Protein AF-0000000084557478 (afdb_homodimer)

Solvent-accessible surface area (backbone atoms only — not comparable to full-atom values): 24947 Å² total; per-residue (Å²): 110,72,64,58,54,50,44,56,52,25,40,67,32,61,51,19,36,54,46,51,52,44,43,50,49,15,51,52,30,40,75,70,66,39,51,68,63,15,50,49,43,37,51,53,39,49,51,52,47,47,39,12,7,41,52,52,12,37,57,51,33,37,63,42,34,68,72,58,57,49,61,94,67,84,86,47,60,28,35,36,37,52,58,52,46,32,28,20,55,28,64,34,98,70,73,65,23,41,52,21,30,53,23,27,20,31,47,47,52,49,51,28,48,30,70,74,65,66,46,39,34,38,31,29,21,20,55,79,47,90,74,34,25,48,28,17,61,45,49,50,54,54,40,40,52,56,67,46,55,71,93,39,53,41,79,40,57,76,26,76,49,70,53,42,36,33,54,57,50,48,52,54,34,54,74,71,72,45,71,35,36,28,37,30,29,40,19,63,52,39,63,52,48,52,50,41,27,43,76,72,73,39,61,65,43,60,36,51,24,43,56,87,52,43,38,73,82,75,91,54,76,75,29,65,34,41,28,27,60,22,29,26,39,33,39,51,38,54,49,46,53,55,50,38,50,39,52,71,72,64,63,106,108,73,64,60,55,49,43,56,51,25,40,68,33,63,50,20,36,54,44,51,52,44,45,50,48,16,51,53,31,41,76,70,67,38,50,68,63,14,49,49,45,37,51,54,40,49,52,52,48,47,40,12,8,41,52,51,12,37,56,52,33,37,62,43,35,67,73,59,57,50,60,94,66,84,88,45,60,30,36,36,36,52,59,52,48,33,28,20,56,28,64,33,98,68,73,64,22,40,51,21,29,53,23,29,20,28,47,47,52,50,50,28,49,30,70,74,64,68,47,38,33,38,31,29,20,20,55,79,46,86,72,36,26,49,27,19,61,45,50,51,54,53,39,41,53,56,67,46,55,71,93,39,54,42,78,40,57,78,25,76,46,69,57,43,36,32,54,58,48,47,51,54,35,54,74,69,70,46,72,34,37,29,37,30,29,38,18,64,50,40,64,52,50,53,50,41,28,44,75,72,73,39,61,66,44,58,36,50,24,41,56,88,53,42,40,71,82,74,91,53,78,74,30,64,34,39,28,27,60,19,30,28,40,33,40,53,38,53,51,47,53,54,51,37,51,41,56,72,71,63,62,116

Secondary structure (DSSP, 8-state):
-HHHHHHHHHHHSTTHHHHHHHHHHHHHHHHTT-HHHHHHHHHHHHHHHHHTBHHHHHHHHHHHHTS----S----SEEEEE---EEEEEE-SSSEEEE-HHHHHHHHHHHHHHHHH---EEEE----STTS--HHHHHHHHHHHTT--GGGEEEE---SSHHHHHHHHHHHHHHTT---EEEEEEGGGHHHHHHHHHHTT---EEEEE---S-SS----GGGGSB-HHHHHHHHHHHHHHHHHHHHHHT--/-HHHHHHHHHHHSTTHHHHHHHHHHHHHHHHTT-HHHHHHHHHHHHHHHHHTBHHHHHHHHHHHHTS----S----SEEEEE---EEEEEE-SSSEEEE-HHHHHHHHHHHHHHHHH---EEEE----STTS--HHHHHHHHHHHTT--GGGEEEE---SSHHHHHHHHHHHHHHTT---EEEEEEGGGHHHHHHHHHHTT---EEEEE---S-SS----GGGGSB-HHHHHHHHHHHHHHHHHHHHHHT--

Nearest PDB structures (foldseek):
  8jd1-assembly1_3  TM=4.653E-01  e=2.634E-01  Homo sapiens
  7epb-assembly1_B  TM=5.193E-01  e=2.500E+00  Homo sapiens
  8jcx-assembly1_2  TM=4.652E-01  e=2.500E+00  Homo sapiens
  7mtr-assembly1_B  TM=2.591E-01  e=9.136E-01  Homo sapiens
  8jd0-assembly1_2  TM=2.654E-01  e=2.986E+00  Homo sapiens

Radius of gyration: 22.99 Å; Cα contacts (8 Å, |Δi|>4): 1022; chains: 2; bounding box: 60×68×47 Å

Structure (mmCIF, N/CA/C/O backbone):
data_AF-0000000084557478-model_v1
#
loop_
_entity.id
_entity.type
_entity.pdbx_description
1 polymer 'Membrane protein'
#
loop_
_atom_site.group_PDB
_atom_site.id
_atom_site.type_symbol
_atom_site.label_atom_id
_atom_site.label_alt_id
_atom_site.label_comp_id
_atom_site.label_asym_id
_atom_site.label_entity_id
_atom_site.label_seq_id
_atom_site.pdbx_PDB_ins_code
_atom_site.Cartn_x
_atom_site.Cartn_y
_atom_site.Cartn_z
_atom_site.occupancy
_atom_site.B_iso_or_equiv
_atom_site.auth_seq_id
_atom_site.auth_comp_id
_atom_site.auth_asym_id
_atom_site.auth_atom_id
_atom_site.pdbx_PDB_model_num
ATOM 1 N N . MET A 1 1 ? -18.047 16.094 -13.734 1 64 1 MET A N 1
ATOM 2 C CA . MET A 1 1 ? -18.906 16.109 -12.547 1 64 1 MET A CA 1
ATOM 3 C C . MET A 1 1 ? -18.312 15.242 -11.445 1 64 1 MET A C 1
ATOM 5 O O . MET A 1 1 ? -18.125 15.695 -10.32 1 64 1 MET A O 1
ATOM 9 N N . ILE A 1 2 ? -17.828 14.102 -11.828 1 66.81 2 ILE A N 1
ATOM 10 C CA . ILE A 1 2 ? -17.312 13.18 -10.812 1 66.81 2 ILE A CA 1
ATOM 11 C C . ILE A 1 2 ? -16.031 13.75 -10.211 1 66.81 2 ILE A C 1
ATOM 13 O O . ILE A 1 2 ? -15.812 13.648 -9 1 66.81 2 ILE A O 1
ATOM 17 N N . TYR A 1 3 ? -15.297 14.602 -10.906 1 70.19 3 TYR A N 1
ATOM 18 C CA . TYR A 1 3 ? -14.023 15.141 -10.453 1 70.19 3 TYR A CA 1
ATOM 19 C C . TYR A 1 3 ? -14.234 16.266 -9.438 1 70.19 3 TYR A C 1
ATOM 21 O O . TYR A 1 3 ? -13.5 16.359 -8.453 1 70.19 3 TYR A O 1
ATOM 29 N N . ILE A 1 4 ? -15.18 17.047 -9.664 1 72.94 4 ILE A N 1
ATOM 30 C CA . ILE A 1 4 ? -15.469 18.172 -8.773 1 72.94 4 ILE A CA 1
ATOM 31 C C . ILE A 1 4 ? -15.984 17.641 -7.438 1 72.94 4 ILE A C 1
ATOM 33 O O . ILE A 1 4 ? -15.609 18.141 -6.375 1 72.94 4 ILE A O 1
ATOM 37 N N . LEU A 1 5 ? -16.797 16.609 -7.543 1 75.56 5 LEU A N 1
ATOM 38 C CA . LEU A 1 5 ? -17.344 16.016 -6.328 1 75.56 5 LEU A CA 1
ATOM 39 C C . LEU A 1 5 ? -16.25 15.383 -5.488 1 75.56 5 LEU A C 1
ATOM 41 O O . LEU A 1 5 ? -16.219 15.531 -4.266 1 75.56 5 LEU A O 1
ATOM 45 N N . LYS A 1 6 ? -15.367 14.867 -6.16 1 78.94 6 LYS A N 1
ATOM 46 C CA . LYS A 1 6 ? -14.266 14.227 -5.453 1 78.94 6 LYS A CA 1
ATOM 47 C C . LYS A 1 6 ? -13.344 15.266 -4.816 1 78.94 6 LYS A C 1
ATOM 49 O O . LYS A 1 6 ? -12.828 15.055 -3.717 1 78.94 6 LYS A O 1
ATOM 54 N N . PHE A 1 7 ? -13.164 16.281 -5.492 1 83.44 7 PHE A N 1
ATOM 55 C CA . PHE A 1 7 ? -12.344 17.359 -4.941 1 83.44 7 PHE A CA 1
ATOM 56 C C . PHE A 1 7 ? -12.992 17.953 -3.693 1 83.44 7 PHE A C 1
ATOM 58 O O . PHE A 1 7 ? -12.32 18.141 -2.672 1 83.44 7 PHE A O 1
ATOM 65 N N . GLY A 1 8 ? -14.25 18.203 -3.77 1 85.88 8 GLY A N 1
ATOM 66 C CA . GLY A 1 8 ? -14.977 18.703 -2.617 1 85.88 8 GLY A CA 1
ATOM 67 C C . GLY A 1 8 ? -14.945 17.766 -1.426 1 85.88 8 GLY A C 1
ATOM 68 O O . GLY A 1 8 ? -14.727 18.203 -0.292 1 85.88 8 GLY A O 1
ATOM 69 N N . ALA A 1 9 ? -15.086 16.547 -1.685 1 86.75 9 ALA A N 1
ATOM 70 C CA . ALA A 1 9 ? -15.055 15.555 -0.622 1 86.75 9 ALA A CA 1
ATOM 71 C C . ALA A 1 9 ? -13.68 15.5 0.042 1 86.75 9 ALA A C 1
ATOM 73 O O . ALA A 1 9 ? -13.578 15.281 1.252 1 86.75 9 ALA A O 1
ATOM 74 N N . SER A 1 10 ? -12.695 15.734 -0.752 1 88.94 10 SER A N 1
ATOM 75 C CA . SER A 1 10 ? -11.336 15.664 -0.23 1 88.94 10 SER A CA 1
ATOM 76 C C . SER A 1 10 ? -11.062 16.797 0.757 1 88.94 10 SER A C 1
ATOM 78 O O . SER A 1 10 ? -10.219 16.672 1.644 1 88.94 10 SER A O 1
ATOM 80 N N . LEU A 1 11 ? -11.75 17.875 0.618 1 91.25 11 LEU A N 1
ATOM 81 C CA . LEU A 1 11 ? -11.57 19 1.521 1 91.25 11 LEU A CA 1
ATOM 82 C C . LEU A 1 11 ? -12.195 18.719 2.883 1 91.25 11 LEU A C 1
ATOM 84 O O . LEU A 1 11 ? -11.805 19.312 3.889 1 91.25 11 LEU A O 1
ATOM 88 N N . LEU A 1 12 ? -13.102 17.781 2.881 1 91.94 12 LEU A N 1
ATOM 89 C CA . LEU A 1 12 ? -13.805 17.453 4.117 1 91.94 12 LEU A CA 1
ATOM 90 C C . LEU A 1 12 ? -13.086 16.344 4.875 1 91.94 12 LEU A C 1
ATOM 92 O O . LEU A 1 12 ? -13.32 16.141 6.07 1 91.94 12 LEU A O 1
ATOM 96 N N . MET A 1 13 ? -12.273 15.648 4.191 1 94.12 13 MET A N 1
ATOM 97 C CA . MET A 1 13 ? -11.492 14.578 4.805 1 94.12 13 MET A CA 1
ATOM 98 C C . MET A 1 13 ? -10.086 15.062 5.168 1 94.12 13 MET A C 1
ATOM 100 O O . MET A 1 13 ? -9.555 15.969 4.52 1 94.12 13 MET A O 1
ATOM 104 N N . PRO A 1 14 ? -9.516 14.516 6.242 1 94.62 14 PRO A N 1
ATOM 105 C CA . PRO A 1 14 ? -8.102 14.82 6.484 1 94.62 14 PRO A CA 1
ATOM 106 C C . PRO A 1 14 ? -7.207 14.43 5.312 1 94.62 14 PRO A C 1
ATOM 108 O O . PRO A 1 14 ? -7.449 13.414 4.656 1 94.62 14 PRO A O 1
ATOM 111 N N . PRO A 1 15 ? -6.277 15.258 5.055 1 95.56 15 PRO A N 1
ATOM 112 C CA . PRO A 1 15 ? -5.852 16.453 5.777 1 95.56 15 PRO A CA 1
ATOM 113 C C . PRO A 1 15 ? -6.594 17.719 5.32 1 95.56 15 PRO A C 1
ATOM 115 O O . PRO A 1 15 ? -6.355 18.797 5.848 1 95.56 15 PRO A O 1
ATOM 118 N N . GLY A 1 16 ? -7.484 17.531 4.32 1 95.75 16 GLY A N 1
ATOM 119 C CA . GLY A 1 16 ? -8.156 18.688 3.732 1 95.75 16 GLY A CA 1
ATOM 120 C C . GLY A 1 16 ? -8.859 19.562 4.758 1 95.75 16 GLY A C 1
ATOM 121 O O . GLY A 1 16 ? -8.672 20.781 4.773 1 95.75 16 GLY A O 1
ATOM 122 N N . ILE A 1 17 ? -9.609 18.969 5.652 1 95.31 17 ILE A N 1
ATOM 123 C CA . ILE A 1 17 ? -10.391 19.703 6.641 1 95.31 17 ILE A CA 1
ATOM 124 C C . ILE A 1 17 ? -9.453 20.484 7.57 1 95.31 17 ILE A C 1
ATOM 126 O O . ILE A 1 17 ? -9.766 21.594 7.977 1 95.31 17 ILE A O 1
ATOM 130 N N . PHE A 1 18 ? -8.367 19.891 7.887 1 95.25 18 PHE A N 1
ATOM 131 C CA . PHE A 1 18 ? -7.406 20.562 8.75 1 95.25 18 PHE A CA 1
ATOM 132 C C . PHE A 1 18 ? -6.766 21.75 8.023 1 95.25 18 PHE A C 1
ATOM 134 O O . PHE A 1 18 ? -6.562 22.812 8.617 1 95.25 18 PHE A O 1
ATOM 141 N N . ILE A 1 19 ? -6.457 21.547 6.809 1 95.19 19 ILE A N 1
ATOM 142 C CA . ILE A 1 19 ? -5.879 22.609 6 1 95.19 19 ILE A CA 1
ATOM 143 C C . ILE A 1 19 ? -6.844 23.797 5.949 1 95.19 19 ILE A C 1
ATOM 145 O O . ILE A 1 19 ? -6.434 24.938 6.133 1 95.19 19 ILE A O 1
ATOM 149 N N . LEU A 1 20 ? -8.094 23.516 5.75 1 94.75 20 LEU A N 1
ATOM 150 C CA . LEU A 1 20 ? -9.102 24.562 5.699 1 94.75 20 LEU A CA 1
ATOM 151 C C . LEU A 1 20 ? -9.188 25.312 7.031 1 94.75 20 LEU A C 1
ATOM 153 O O . LEU A 1 20 ? -9.25 26.531 7.059 1 94.75 20 LEU A O 1
ATOM 157 N N . ILE A 1 21 ? -9.211 24.578 8.102 1 93.56 21 ILE A N 1
ATOM 158 C CA . ILE A 1 21 ? -9.336 25.156 9.43 1 93.56 21 ILE A CA 1
ATOM 159 C C . ILE A 1 21 ? -8.125 26.047 9.727 1 93.56 21 ILE A C 1
ATOM 161 O O . ILE A 1 21 ? -8.266 27.172 10.203 1 93.56 21 ILE A O 1
ATOM 165 N N . PHE A 1 22 ? -6.977 25.562 9.383 1 93.94 22 PHE A N 1
ATOM 166 C CA . PHE A 1 22 ? -5.766 26.328 9.672 1 93.94 22 PHE A CA 1
ATOM 167 C C . PHE A 1 22 ? -5.652 27.547 8.773 1 93.94 22 PHE A C 1
ATOM 169 O O . PHE A 1 22 ? -5.145 28.594 9.188 1 93.94 22 PHE A O 1
ATOM 176 N N . LEU A 1 23 ? -6.047 27.391 7.543 1 93.62 23 LEU A N 1
ATOM 177 C CA . LEU A 1 23 ? -6.09 28.547 6.672 1 93.62 23 LEU A CA 1
ATOM 178 C C . LEU A 1 23 ? -7.055 29.594 7.211 1 93.62 23 LEU A C 1
ATOM 180 O O . LEU A 1 23 ? -6.758 30.797 7.188 1 93.62 23 LEU A O 1
ATOM 184 N N . GLY A 1 24 ? -8.234 29.141 7.613 1 93.12 24 GLY A N 1
ATOM 185 C CA . GLY A 1 24 ? -9.188 30.047 8.242 1 93.12 24 GLY A CA 1
ATOM 186 C C . GLY A 1 24 ? -8.633 30.734 9.469 1 93.12 24 GLY A C 1
ATOM 187 O O . GLY A 1 24 ? -8.891 31.922 9.68 1 93.12 24 GLY A O 1
ATOM 188 N N . MET A 1 25 ? -7.922 30 10.219 1 89.69 25 MET A N 1
ATOM 189 C CA . MET A 1 25 ? -7.281 30.562 11.398 1 89.69 25 MET A CA 1
ATOM 190 C C . MET A 1 25 ? -6.273 31.641 11.008 1 89.69 25 MET A C 1
ATOM 192 O O . MET A 1 25 ? -6.18 32.688 11.656 1 89.69 25 MET A O 1
ATOM 196 N N . GLY A 1 26 ? -5.531 31.359 9.953 1 90.81 26 GLY A N 1
ATOM 197 C CA . GLY A 1 26 ? -4.609 32.375 9.445 1 90.81 26 GLY A CA 1
ATOM 198 C C . GLY A 1 26 ? -5.297 33.656 9.039 1 90.81 26 GLY A C 1
ATOM 199 O O . GLY A 1 26 ? -4.82 34.75 9.367 1 90.81 26 GLY A O 1
ATOM 200 N N . ILE A 1 27 ? -6.344 33.5 8.406 1 93 27 ILE A N 1
ATOM 201 C CA . ILE A 1 27 ? -7.113 34.688 7.969 1 93 27 ILE A CA 1
ATOM 202 C C . ILE A 1 27 ? -7.652 35.438 9.188 1 93 27 ILE A C 1
ATOM 204 O O . ILE A 1 27 ? -7.605 36.656 9.234 1 93 27 ILE A O 1
ATOM 208 N N . TRP A 1 28 ? -8.172 34.625 10.094 1 90.62 28 TRP A N 1
ATOM 209 C CA . TRP A 1 28 ? -8.703 35.219 11.32 1 90.62 28 TRP A CA 1
ATOM 210 C C . TRP A 1 28 ? -7.625 36.031 12.047 1 90.62 28 TRP A C 1
ATOM 212 O O . TRP A 1 28 ? -7.871 37.156 12.5 1 90.62 28 TRP A O 1
ATOM 222 N N . LEU A 1 29 ? -6.469 35.5 12.109 1 89.31 29 LEU A N 1
ATOM 223 C CA . LEU A 1 29 ? -5.355 36.156 12.773 1 89.31 29 LEU A CA 1
ATOM 224 C C . LEU A 1 29 ? -4.934 37.406 12 1 89.31 29 LEU A C 1
ATOM 226 O O . LEU A 1 29 ? -4.555 38.438 12.609 1 89.31 29 LEU A O 1
ATOM 230 N N . TRP A 1 30 ? -4.98 37.281 10.742 1 91.31 30 TRP A N 1
ATOM 231 C CA . TRP A 1 30 ? -4.648 38.438 9.914 1 91.31 30 TRP A CA 1
ATOM 232 C C . TRP A 1 30 ? -5.617 39.562 10.172 1 91.31 30 TRP A C 1
ATOM 234 O O . TRP A 1 30 ? -5.203 40.75 10.25 1 91.31 30 TRP A O 1
ATOM 244 N N . ARG A 1 31 ? -6.816 39.375 10.344 1 92 31 ARG A N 1
ATOM 245 C CA . ARG A 1 31 ? -7.848 40.375 10.594 1 92 31 ARG A CA 1
ATOM 246 C C . ARG A 1 31 ? -7.699 41 11.984 1 92 31 ARG A C 1
ATOM 248 O O . ARG A 1 31 ? -8.094 42.125 12.219 1 92 31 ARG A O 1
ATOM 255 N N . LYS A 1 32 ? -7.129 40.219 12.891 1 88.94 32 LYS A N 1
ATOM 256 C CA . LYS A 1 32 ? -6.891 40.719 14.242 1 88.94 32 LYS A CA 1
ATOM 257 C C . LYS A 1 32 ? -5.578 41.5 14.32 1 88.94 32 LYS A C 1
ATOM 259 O O . LYS A 1 32 ? -5.098 41.812 15.414 1 88.94 32 LYS A O 1
ATOM 264 N N . ASN A 1 33 ? -4.945 41.656 13.234 1 89.25 33 ASN A N 1
ATOM 265 C CA . ASN A 1 33 ? -3.732 42.438 13.07 1 89.25 33 ASN A CA 1
ATOM 266 C C . ASN A 1 33 ? -2.512 41.75 13.648 1 89.25 33 ASN A C 1
ATOM 268 O O . ASN A 1 33 ? -1.544 42.375 14.055 1 89.25 33 ASN A O 1
ATOM 272 N N . GLU A 1 34 ? -2.613 40.469 13.859 1 88.06 34 GLU A N 1
ATOM 273 C CA . GLU A 1 34 ? -1.454 39.656 14.172 1 88.06 34 GLU A CA 1
ATOM 274 C C . GLU A 1 34 ? -0.808 39.094 12.906 1 88.06 34 GLU A C 1
ATOM 276 O O . GLU A 1 34 ? -0.781 37.875 12.688 1 88.06 34 GLU A O 1
ATOM 281 N N . LYS A 1 35 ? -0.2 39.969 12.203 1 91.31 35 LYS A N 1
ATOM 282 C CA . LYS A 1 35 ? 0.225 39.688 10.836 1 91.31 35 LYS A CA 1
ATOM 283 C C . LYS A 1 35 ? 1.359 38.688 10.797 1 91.31 35 LYS A C 1
ATOM 285 O O . LYS A 1 35 ? 1.423 37.844 9.898 1 91.31 35 LYS A O 1
ATOM 290 N N . ARG A 1 36 ? 2.254 38.781 11.734 1 89.62 36 ARG A N 1
ATOM 291 C CA . ARG A 1 36 ? 3.377 37.844 11.766 1 89.62 36 ARG A CA 1
ATOM 292 C C . ARG A 1 36 ? 2.896 36.406 12.016 1 89.62 36 ARG A C 1
ATOM 294 O O . ARG A 1 36 ? 3.279 35.5 11.297 1 89.62 36 ARG A O 1
ATOM 301 N N . ALA A 1 37 ? 2.111 36.219 13.008 1 87.12 37 ALA A N 1
ATOM 302 C CA . ALA A 1 37 ? 1.543 34.938 13.328 1 87.12 37 ALA A CA 1
ATOM 303 C C . ALA A 1 37 ? 0.711 34.375 12.172 1 87.12 37 ALA A C 1
ATOM 305 O O . ALA A 1 37 ? 0.778 33.188 11.852 1 87.12 37 ALA A O 1
ATOM 306 N N . ALA A 1 38 ? -0.091 35.25 11.602 1 92 38 ALA A N 1
ATOM 307 C CA . ALA A 1 38 ? -0.929 34.875 10.461 1 92 38 ALA A CA 1
ATOM 308 C C . ALA A 1 38 ? -0.081 34.375 9.297 1 92 38 ALA A C 1
ATOM 310 O O . ALA A 1 38 ? -0.423 33.375 8.656 1 92 38 ALA A O 1
ATOM 311 N N . SER A 1 39 ? 0.977 35.062 9.078 1 93.25 39 SER A N 1
ATOM 312 C CA . SER A 1 39 ? 1.851 34.719 7.969 1 93.25 39 SER A CA 1
ATOM 313 C C . SER A 1 39 ? 2.523 33.375 8.211 1 93.25 39 SER A C 1
ATOM 315 O O . SER A 1 39 ? 2.689 32.562 7.285 1 93.25 39 SER A O 1
ATOM 317 N N . ILE A 1 40 ? 2.895 33.094 9.406 1 91.12 40 ILE A N 1
ATOM 318 C CA . ILE A 1 40 ? 3.545 31.844 9.742 1 91.12 40 ILE A CA 1
ATOM 319 C C . ILE A 1 40 ? 2.551 30.703 9.586 1 91.12 40 ILE A C 1
ATOM 321 O O . ILE A 1 40 ? 2.848 29.703 8.93 1 91.12 40 ILE A O 1
ATOM 325 N N . VAL A 1 41 ? 1.386 30.875 10.148 1 91.06 41 VAL A N 1
ATOM 326 C CA . VAL A 1 41 ? 0.353 29.844 10.047 1 91.06 41 VAL A CA 1
ATOM 327 C C . VAL A 1 41 ? 0.008 29.609 8.578 1 91.06 41 VAL A C 1
ATOM 329 O O . VAL A 1 41 ? -0.125 28.453 8.148 1 91.06 41 VAL A O 1
ATOM 332 N N . GLY A 1 42 ? -0.158 30.688 7.898 1 94.19 42 GLY A N 1
ATOM 333 C CA . GLY A 1 42 ? -0.449 30.578 6.477 1 94.19 42 GLY A CA 1
ATOM 334 C C . GLY A 1 42 ? 0.633 29.844 5.703 1 94.19 42 GLY A C 1
ATOM 335 O O . GLY A 1 42 ? 0.34 28.953 4.906 1 94.19 42 GLY A O 1
ATOM 336 N N . ALA A 1 43 ? 1.856 30.188 5.938 1 95.38 43 ALA A N 1
ATOM 337 C CA . ALA A 1 43 ? 2.98 29.578 5.223 1 95.38 43 ALA A CA 1
ATOM 338 C C . ALA A 1 43 ? 3.105 28.094 5.547 1 95.38 43 ALA A C 1
ATOM 340 O O . ALA A 1 43 ? 3.289 27.281 4.645 1 95.38 43 ALA A O 1
ATOM 341 N N . VAL A 1 44 ? 2.996 27.781 6.816 1 94.94 44 VAL A N 1
ATOM 342 C CA . VAL A 1 44 ? 3.102 26.391 7.258 1 94.94 44 VAL A CA 1
ATOM 343 C C . VAL A 1 44 ? 1.96 25.578 6.664 1 94.94 44 VAL A C 1
ATOM 345 O O . VAL A 1 44 ? 2.166 24.438 6.223 1 94.94 44 VAL A O 1
ATOM 348 N N . THR A 1 45 ? 0.782 26.172 6.656 1 96.19 45 THR A N 1
ATOM 349 C CA . THR A 1 45 ? -0.385 25.469 6.121 1 96.19 45 THR A CA 1
ATOM 350 C C . THR A 1 45 ? -0.241 25.25 4.617 1 96.19 45 THR A C 1
ATOM 352 O O . THR A 1 45 ? -0.631 24.203 4.098 1 96.19 45 THR A O 1
ATOM 355 N N . ILE A 1 46 ? 0.319 26.188 3.918 1 97.19 46 ILE A N 1
ATOM 356 C CA . ILE A 1 46 ? 0.517 26.078 2.479 1 97.19 46 ILE A CA 1
ATOM 357 C C . ILE A 1 46 ? 1.521 24.969 2.18 1 97.19 46 ILE A C 1
ATOM 359 O O . ILE A 1 46 ? 1.328 24.188 1.248 1 97.19 46 ILE A O 1
ATOM 363 N N . VAL A 1 47 ? 2.582 24.906 2.967 1 97.62 47 VAL A N 1
ATOM 364 C CA . VAL A 1 47 ? 3.566 23.844 2.803 1 97.62 47 VAL A CA 1
ATOM 365 C C . VAL A 1 47 ? 2.914 22.484 3.08 1 97.62 47 VAL A C 1
ATOM 367 O O . VAL A 1 47 ? 3.131 21.516 2.342 1 97.62 47 VAL A O 1
ATOM 370 N N . PHE A 1 48 ? 2.135 22.469 4.117 1 97.5 48 PHE A N 1
ATOM 371 C CA . PHE A 1 48 ? 1.39 21.266 4.473 1 97.5 48 PHE A CA 1
ATOM 372 C C . PHE A 1 48 ? 0.475 20.844 3.33 1 97.5 48 PHE A C 1
ATOM 374 O O . PHE A 1 48 ? 0.439 19.672 2.963 1 97.5 48 PHE A O 1
ATOM 381 N N . TYR A 1 49 ? -0.206 21.75 2.754 1 97.75 49 TYR A N 1
ATOM 382 C CA . TYR A 1 49 ? -1.101 21.5 1.628 1 97.75 49 TYR A CA 1
ATOM 383 C C . TYR A 1 49 ? -0.329 20.969 0.427 1 97.75 49 TYR A C 1
ATOM 385 O O . TYR A 1 49 ? -0.706 19.953 -0.158 1 97.75 49 TYR A O 1
ATOM 393 N N . LEU A 1 50 ? 0.746 21.625 0.106 1 98 50 LEU A N 1
ATOM 394 C CA . LEU A 1 50 ? 1.518 21.25 -1.07 1 98 50 LEU A CA 1
ATOM 395 C C . LEU A 1 50 ? 2.07 19.828 -0.917 1 98 50 LEU A C 1
ATOM 397 O O . LEU A 1 50 ? 2.01 19.031 -1.854 1 98 50 LEU A O 1
ATOM 401 N N . LEU A 1 51 ? 2.504 19.469 0.259 1 98.12 51 LEU A N 1
ATOM 402 C CA . LEU A 1 51 ? 3.055 18.141 0.512 1 98.12 51 LEU A CA 1
ATOM 403 C C . LEU A 1 51 ? 1.952 17.078 0.529 1 98.12 51 LEU A C 1
ATOM 405 O O . LEU A 1 51 ? 2.232 15.883 0.472 1 98.12 51 LEU A O 1
ATOM 409 N N . SER A 1 52 ? 0.705 17.547 0.553 1 98.12 52 SER A N 1
ATOM 410 C CA . SER A 1 52 ? -0.437 16.641 0.615 1 98.12 52 SER A CA 1
ATOM 411 C C . SER A 1 52 ? -1.12 16.516 -0.743 1 98.12 52 SER A C 1
ATOM 413 O O . SER A 1 52 ? -2.275 16.094 -0.827 1 98.12 52 SER A O 1
ATOM 415 N N . THR A 1 53 ? -0.467 17 -1.801 1 97.19 53 THR A N 1
ATOM 416 C CA . THR A 1 53 ? -1.027 16.875 -3.143 1 97.19 53 THR A CA 1
ATOM 417 C C . THR A 1 53 ? -0.259 15.828 -3.953 1 97.19 53 THR A C 1
ATOM 419 O O . THR A 1 53 ? 0.964 15.719 -3.834 1 97.19 53 THR A O 1
ATOM 422 N N . PHE A 1 54 ? -0.971 15.102 -4.805 1 95.31 54 PHE A N 1
ATOM 423 C CA . PHE A 1 54 ? -0.336 14.086 -5.637 1 95.31 54 PHE A CA 1
ATOM 424 C C . PHE A 1 54 ? 0.531 14.734 -6.707 1 95.31 54 PHE A C 1
ATOM 426 O O . PHE A 1 54 ? 1.422 14.086 -7.266 1 95.31 54 PHE A O 1
ATOM 433 N N . TRP A 1 55 ? 0.272 15.969 -6.938 1 95.38 55 TRP A N 1
ATOM 434 C CA . TRP A 1 55 ? 1.146 16.672 -7.875 1 95.38 55 TRP A CA 1
ATOM 435 C C . TRP A 1 55 ? 2.562 16.781 -7.324 1 95.38 55 TRP A C 1
ATOM 437 O O . TRP A 1 55 ? 3.518 16.312 -7.953 1 95.38 55 TRP A O 1
ATOM 447 N N . VAL A 1 56 ? 2.664 17.328 -6.148 1 97.31 56 VAL A N 1
ATOM 448 C CA . VAL A 1 56 ? 3.969 17.531 -5.527 1 97.31 56 VAL A CA 1
ATOM 449 C C . VAL A 1 56 ? 4.566 16.172 -5.129 1 97.31 56 VAL A C 1
ATOM 451 O O . VAL A 1 56 ? 5.73 15.898 -5.422 1 97.31 56 VAL A O 1
ATOM 454 N N . SER A 1 57 ? 3.775 15.359 -4.465 1 97.25 57 SER A N 1
ATOM 455 C CA . SER A 1 57 ? 4.293 14.07 -4.023 1 97.25 57 SER A CA 1
ATOM 456 C C . SER A 1 57 ? 4.723 13.211 -5.207 1 97.25 57 SER A C 1
ATOM 458 O O . SER A 1 57 ? 5.699 12.461 -5.121 1 97.25 57 SER A O 1
ATOM 460 N N . GLY A 1 58 ? 3.93 13.242 -6.312 1 96.12 58 GLY A N 1
ATOM 461 C CA . GLY A 1 58 ? 4.289 12.508 -7.516 1 96.12 58 GLY A CA 1
ATOM 462 C C . GLY A 1 58 ? 5.641 12.906 -8.078 1 96.12 58 GLY A C 1
ATOM 463 O O . GLY A 1 58 ? 6.402 12.055 -8.539 1 96.12 58 GLY A O 1
ATOM 464 N N . LEU A 1 59 ? 5.941 14.203 -8.062 1 96.19 59 LEU A N 1
ATOM 465 C CA . LEU A 1 59 ? 7.234 14.695 -8.516 1 96.19 59 LEU A CA 1
ATOM 466 C C . LEU A 1 59 ? 8.359 14.188 -7.613 1 96.19 59 LEU A C 1
ATOM 468 O O . LEU A 1 59 ? 9.406 13.766 -8.102 1 96.19 59 LEU A O 1
ATOM 472 N N . LEU A 1 60 ? 8.078 14.242 -6.355 1 97.44 60 LEU A N 1
ATOM 473 C CA . LEU A 1 60 ? 9.086 13.836 -5.383 1 97.44 60 LEU A CA 1
ATOM 474 C C . LEU A 1 60 ? 9.367 12.336 -5.48 1 97.44 60 LEU A C 1
ATOM 476 O O . LEU A 1 60 ? 10.477 11.93 -5.809 1 97.44 60 LEU A O 1
ATOM 480 N N . ILE A 1 61 ? 8.352 11.516 -5.316 1 97.44 61 ILE A N 1
ATOM 481 C CA . ILE A 1 61 ? 8.547 10.07 -5.273 1 97.44 61 ILE A CA 1
ATOM 482 C C . ILE A 1 61 ? 8.922 9.562 -6.664 1 97.44 61 ILE A C 1
ATOM 484 O O . ILE A 1 61 ? 9.688 8.602 -6.793 1 97.44 61 ILE A O 1
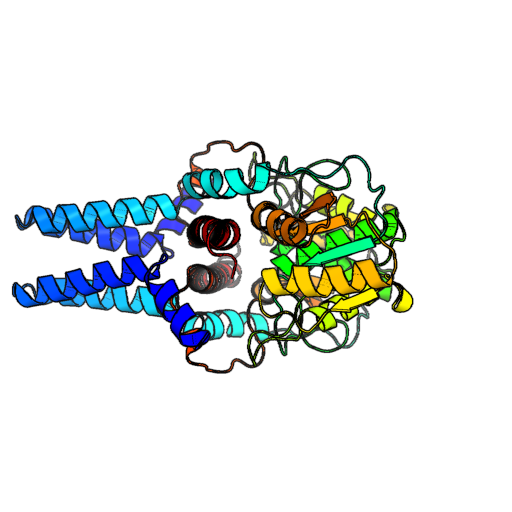ATOM 488 N N . GLY A 1 62 ? 8.375 10.195 -7.707 1 96.56 62 GLY A N 1
ATOM 489 C CA . GLY A 1 62 ? 8.75 9.836 -9.062 1 96.56 62 GLY A CA 1
ATOM 490 C C . GLY A 1 62 ? 10.242 9.977 -9.328 1 96.56 62 GLY A C 1
ATOM 491 O O . GLY A 1 62 ? 10.812 9.188 -10.078 1 96.56 62 GLY A O 1
ATOM 492 N N . SER A 1 63 ? 10.859 10.945 -8.719 1 96.69 63 SER A N 1
ATOM 493 C CA . SER A 1 63 ? 12.289 11.156 -8.914 1 96.69 63 SER A CA 1
ATOM 494 C C . SER A 1 63 ? 13.094 9.977 -8.375 1 96.69 63 SER A C 1
ATOM 496 O O . SER A 1 63 ? 14.188 9.688 -8.867 1 96.69 63 SER A O 1
ATOM 498 N N . LEU A 1 64 ? 12.602 9.312 -7.355 1 97.19 64 LEU A N 1
ATOM 499 C CA . LEU A 1 64 ? 13.234 8.109 -6.828 1 97.19 64 LEU A CA 1
ATOM 500 C C . LEU A 1 64 ? 12.938 6.906 -7.719 1 97.19 64 LEU A C 1
ATOM 502 O O . LEU A 1 64 ? 13.844 6.121 -8.031 1 97.19 64 LEU A O 1
ATOM 506 N N . GLU A 1 65 ? 11.727 6.785 -8.195 1 97.44 65 GLU A N 1
ATOM 507 C CA . GLU A 1 65 ? 11.227 5.582 -8.852 1 97.44 65 GLU A CA 1
ATOM 508 C C . GLU A 1 65 ? 11.703 5.512 -10.305 1 97.44 65 GLU A C 1
ATOM 510 O O . GLU A 1 65 ? 11.68 4.441 -10.914 1 97.44 65 GLU A O 1
ATOM 515 N N . ASN A 1 66 ? 12.125 6.633 -10.836 1 94.38 66 ASN A N 1
ATOM 516 C CA . ASN A 1 66 ? 12.5 6.688 -12.242 1 94.38 66 ASN A CA 1
ATOM 517 C C . ASN A 1 66 ? 13.977 6.359 -12.445 1 94.38 66 ASN A C 1
ATOM 519 O O . ASN A 1 66 ? 14.453 6.293 -13.578 1 94.38 66 ASN A O 1
ATOM 523 N N . LYS A 1 67 ? 14.664 6.094 -11.43 1 95.25 67 LYS A N 1
ATOM 524 C CA . LYS A 1 67 ? 16.109 5.875 -11.508 1 95.25 67 LYS A CA 1
ATOM 525 C C . LYS A 1 67 ? 16.422 4.5 -12.094 1 95.25 67 LYS A C 1
ATOM 527 O O . LYS A 1 67 ? 17.438 4.32 -12.766 1 95.25 67 LYS A O 1
ATOM 532 N N . TYR A 1 68 ? 15.617 3.531 -11.789 1 95.56 68 TYR A N 1
ATOM 533 C CA . TYR A 1 68 ? 15.812 2.17 -12.281 1 95.56 68 TYR A CA 1
ATOM 534 C C . TYR A 1 68 ? 14.578 1.663 -13.008 1 95.56 68 TYR A C 1
ATOM 536 O O . TYR A 1 68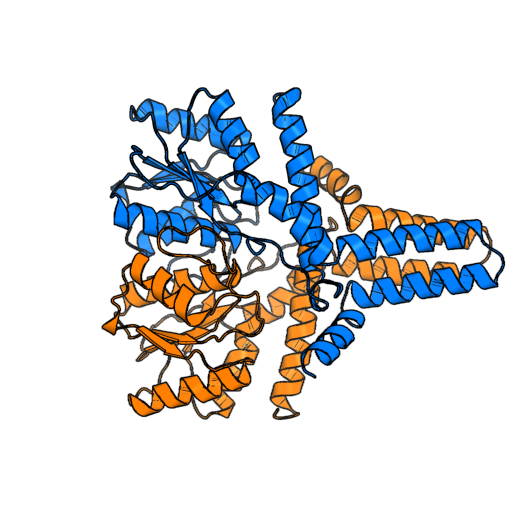 ? 13.445 1.934 -12.586 1 95.56 68 TYR A O 1
ATOM 544 N N . SER A 1 69 ? 14.766 0.975 -14.055 1 93.44 69 SER A N 1
ATOM 545 C CA . SER A 1 69 ? 13.703 0.324 -14.812 1 93.44 69 SER A CA 1
ATOM 546 C C . SER A 1 69 ? 13.867 -1.191 -14.812 1 93.44 69 SER A C 1
ATOM 548 O O . SER A 1 69 ? 14.945 -1.701 -14.492 1 93.44 69 SER A O 1
ATOM 550 N N . MET A 1 70 ? 12.75 -1.852 -15.148 1 94.19 70 MET A N 1
ATOM 551 C CA . MET A 1 70 ? 12.805 -3.305 -15.273 1 94.19 70 MET A CA 1
ATOM 552 C C . MET A 1 70 ? 13.859 -3.727 -16.281 1 94.19 70 MET A C 1
ATOM 554 O O . MET A 1 70 ? 13.906 -3.195 -17.406 1 94.19 70 MET A O 1
ATOM 558 N N . PRO A 1 71 ? 14.695 -4.625 -15.867 1 91.19 71 PRO A N 1
ATOM 559 C CA . PRO A 1 71 ? 15.758 -5.02 -16.797 1 91.19 71 PRO A CA 1
ATOM 560 C C . PRO A 1 71 ? 15.219 -5.77 -18.016 1 91.19 71 PRO A C 1
ATOM 562 O O . PRO A 1 71 ? 14.164 -6.402 -17.938 1 91.19 71 PRO A O 1
ATOM 565 N N . GLU A 1 72 ? 15.875 -5.656 -19.094 1 83.44 72 GLU A N 1
ATOM 566 C CA . GLU A 1 72 ? 15.492 -6.348 -20.328 1 83.44 72 GLU A CA 1
ATOM 567 C C . GLU A 1 72 ? 15.812 -7.836 -20.25 1 83.44 72 GLU A C 1
ATOM 569 O O . GLU A 1 72 ? 15.141 -8.656 -20.875 1 83.44 72 GLU A O 1
ATOM 574 N N . GLY A 1 73 ? 16.891 -8.109 -19.469 1 84.44 73 GLY A N 1
ATOM 575 C CA . GLY A 1 73 ? 17.297 -9.492 -19.297 1 84.44 73 GLY A CA 1
ATOM 576 C C . GLY A 1 73 ? 17.5 -9.883 -17.844 1 84.44 73 GLY A C 1
ATOM 577 O O . GLY A 1 73 ? 17.844 -9.047 -17.016 1 84.44 73 GLY A O 1
ATOM 578 N N . PHE A 1 74 ? 17.031 -11.062 -17.562 1 86.62 74 PHE A N 1
ATOM 579 C CA . PHE A 1 74 ? 17.141 -11.578 -16.203 1 86.62 74 PHE A CA 1
ATOM 580 C C . PHE A 1 74 ? 18.203 -12.656 -16.109 1 86.62 74 PHE A C 1
ATOM 582 O O . PHE A 1 74 ? 17.969 -13.742 -15.578 1 86.62 74 PHE A O 1
ATOM 589 N N . ASP A 1 75 ? 19.453 -12.203 -16.609 1 90.75 75 ASP A N 1
ATOM 590 C CA . ASP A 1 75 ? 20.578 -13.117 -16.625 1 90.75 75 ASP A CA 1
ATOM 591 C C . ASP A 1 75 ? 21.266 -13.148 -15.258 1 90.75 75 ASP A C 1
ATOM 593 O O . ASP A 1 75 ? 22.5 -13.102 -15.172 1 90.75 75 ASP A O 1
ATOM 597 N N . GLY A 1 76 ? 20.562 -13.203 -14.172 1 96.06 76 GLY A N 1
ATOM 598 C CA . GLY A 1 76 ? 21.094 -13.32 -12.82 1 96.06 76 GLY A CA 1
ATOM 599 C C . GLY A 1 76 ? 21.219 -14.75 -12.344 1 96.06 76 GLY A C 1
ATOM 600 O O . GLY A 1 76 ? 20.969 -15.688 -13.109 1 96.06 76 GLY A O 1
ATOM 601 N N . ASP A 1 77 ? 21.719 -14.945 -11.117 1 97.62 77 ASP A N 1
ATOM 602 C CA . ASP A 1 77 ? 21.938 -16.297 -10.617 1 97.62 77 ASP A CA 1
ATOM 603 C C . ASP A 1 77 ? 21.109 -16.547 -9.359 1 97.62 77 ASP A C 1
ATOM 605 O O . ASP A 1 77 ? 21.047 -17.688 -8.875 1 97.62 77 ASP A O 1
ATOM 609 N N . CYS A 1 78 ? 20.453 -15.531 -8.859 1 98.56 78 CYS A N 1
ATOM 610 C CA . CYS A 1 78 ? 19.453 -15.641 -7.793 1 98.56 78 CYS A CA 1
ATOM 611 C C . CYS A 1 78 ? 18.578 -14.398 -7.73 1 98.56 78 CYS A C 1
ATOM 613 O O . CYS A 1 78 ? 18.891 -13.383 -8.352 1 98.56 78 CYS A O 1
ATOM 615 N N . ILE A 1 79 ? 17.484 -14.523 -7.09 1 98.75 79 ILE A N 1
ATOM 616 C CA . ILE A 1 79 ? 16.562 -13.414 -6.855 1 98.75 79 ILE A CA 1
ATOM 617 C C . ILE A 1 79 ? 16.562 -13.047 -5.375 1 98.75 79 ILE A C 1
ATOM 619 O O . ILE A 1 79 ? 16.438 -13.914 -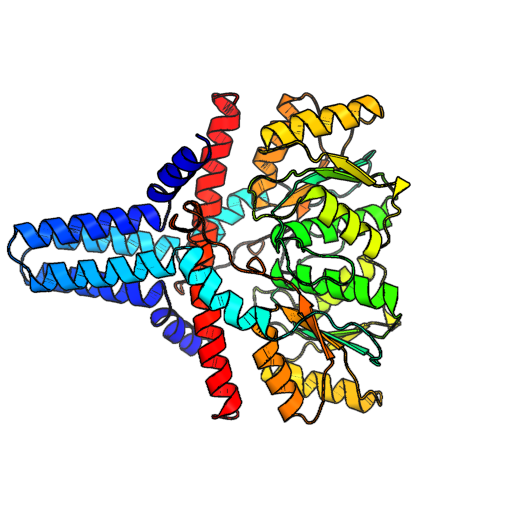4.512 1 98.75 79 ILE A O 1
ATOM 623 N N . VAL A 1 80 ? 16.781 -11.797 -5.051 1 98.81 80 VAL A N 1
ATOM 624 C CA . VAL A 1 80 ? 16.734 -11.297 -3.682 1 98.81 80 VAL A CA 1
ATOM 625 C C . VAL A 1 80 ? 15.508 -10.414 -3.488 1 98.81 80 VAL A C 1
ATOM 627 O O . VAL A 1 80 ? 15.297 -9.453 -4.234 1 98.81 80 VAL A O 1
ATOM 630 N N . MET A 1 81 ? 14.695 -10.727 -2.52 1 98.75 81 MET A N 1
ATOM 631 C CA . MET A 1 81 ? 13.547 -9.906 -2.141 1 98.75 81 MET A CA 1
ATOM 632 C C . MET A 1 81 ? 13.781 -9.219 -0.799 1 98.75 81 MET A C 1
ATOM 634 O O . MET A 1 81 ? 13.938 -9.891 0.224 1 98.75 81 MET A O 1
ATOM 638 N N . LEU A 1 82 ? 13.867 -7.922 -0.861 1 98.06 82 LEU A N 1
ATOM 639 C CA . LEU A 1 82 ? 13.938 -7.203 0.406 1 98.06 82 LEU A CA 1
ATOM 640 C C . LEU A 1 82 ? 12.562 -7.09 1.049 1 98.06 82 LEU A C 1
ATOM 642 O O . LEU A 1 82 ? 11.555 -6.938 0.351 1 98.06 82 LEU A O 1
ATOM 646 N N . GLY A 1 83 ? 12.523 -7.102 2.373 1 94.62 83 GLY A N 1
ATOM 647 C CA . GLY A 1 83 ? 11.266 -7 3.104 1 94.62 83 GLY A CA 1
ATOM 648 C C . GLY A 1 83 ? 10.586 -5.652 2.938 1 94.62 83 GLY A C 1
ATOM 649 O O . GLY A 1 83 ? 11.195 -4.703 2.443 1 94.62 83 GLY A O 1
ATOM 650 N N . GLY A 1 84 ? 9.336 -5.586 3.246 1 92.38 84 GLY A N 1
ATOM 651 C CA . GLY A 1 84 ? 8.531 -4.379 3.178 1 92.38 84 GLY A CA 1
ATOM 652 C C . GLY A 1 84 ? 7.492 -4.289 4.281 1 92.38 84 GLY A C 1
ATOM 653 O O . GLY A 1 84 ? 6.59 -3.451 4.227 1 92.38 84 GLY A O 1
ATOM 654 N N . GLY A 1 85 ? 7.57 -5.191 5.164 1 92.56 85 GLY A N 1
ATOM 655 C CA . GLY A 1 85 ? 6.656 -5.207 6.293 1 92.56 85 GLY A CA 1
ATOM 656 C C . GLY A 1 85 ? 5.754 -6.426 6.312 1 92.56 85 GLY A C 1
ATOM 657 O O . GLY A 1 85 ? 5.469 -7.012 5.266 1 92.56 85 GLY A O 1
ATOM 658 N N . ALA A 1 86 ? 5.363 -6.789 7.465 1 94.19 86 ALA A N 1
ATOM 659 C CA . ALA A 1 86 ? 4.43 -7.891 7.676 1 94.19 86 ALA A CA 1
ATOM 660 C C . ALA A 1 86 ? 3.527 -7.625 8.875 1 94.19 86 ALA A C 1
ATOM 662 O O . ALA A 1 86 ? 3.875 -6.836 9.758 1 94.19 86 ALA A O 1
ATOM 663 N N . LEU A 1 87 ? 2.416 -8.227 8.82 1 93.56 87 LEU A N 1
ATOM 664 C CA . LEU A 1 87 ? 1.43 -8.086 9.883 1 93.56 87 LEU A CA 1
ATOM 665 C C . LEU A 1 87 ? 1.247 -9.406 10.625 1 93.56 87 LEU A C 1
ATOM 667 O O . LEU A 1 87 ? 1.229 -10.477 10.008 1 93.56 87 LEU A O 1
ATOM 671 N N . SER A 1 88 ? 1.065 -9.25 11.867 1 91.81 88 SER A N 1
ATOM 672 C CA . SER A 1 88 ? 0.88 -10.438 12.695 1 91.81 88 SER A CA 1
ATOM 673 C C . SER A 1 88 ? -0.599 -10.695 12.961 1 91.81 88 SER A C 1
ATOM 675 O O . SER A 1 88 ? -1.397 -9.758 13.031 1 91.81 88 SER A O 1
ATOM 677 N N . GLY A 1 89 ? -0.923 -11.93 13.031 1 91.88 89 GLY A N 1
ATOM 678 C CA . GLY A 1 89 ? -2.232 -12.344 13.508 1 91.88 89 GLY A CA 1
ATOM 679 C C . GLY A 1 89 ? -3.32 -12.195 12.461 1 91.88 89 GLY A C 1
ATOM 680 O O . GLY A 1 89 ? -4.492 -12.477 12.727 1 91.88 89 GLY A O 1
ATOM 681 N N . THR A 1 90 ? -3.027 -11.688 11.352 1 93.38 90 THR A N 1
ATOM 682 C CA . THR A 1 90 ? -4.004 -11.547 10.281 1 93.38 90 THR A CA 1
ATOM 683 C C . THR A 1 90 ? -4.297 -12.898 9.641 1 93.38 90 THR A C 1
ATOM 685 O O . THR A 1 90 ? -3.428 -13.773 9.586 1 93.38 90 THR A O 1
ATOM 688 N N . SER A 1 91 ? -5.531 -13.008 9.172 1 92.62 91 SER A N 1
ATOM 689 C CA . SER A 1 91 ? -5.945 -14.266 8.555 1 92.62 91 SER A CA 1
ATOM 690 C C . SER A 1 91 ? -5.309 -14.445 7.18 1 92.62 91 SER A C 1
ATOM 692 O O . SER A 1 91 ? -5.172 -13.484 6.422 1 92.62 91 SER A O 1
ATOM 694 N N . ALA A 1 92 ? -4.855 -15.664 6.922 1 93.25 92 ALA A N 1
ATOM 695 C CA . ALA A 1 92 ? -4.199 -16 5.66 1 93.25 92 ALA A CA 1
ATOM 696 C C . ALA A 1 92 ? -4.738 -17.312 5.098 1 93.25 92 ALA A C 1
ATOM 698 O O . ALA A 1 92 ? -5.492 -18.031 5.766 1 93.25 92 ALA A O 1
ATOM 699 N N . LEU A 1 93 ? -4.449 -17.578 3.836 1 93.38 93 LEU A N 1
ATOM 700 C CA . LEU A 1 93 ? -4.871 -18.812 3.184 1 93.38 93 LEU A CA 1
ATOM 701 C C . LEU A 1 93 ? -4.332 -20.031 3.924 1 93.38 93 LEU A C 1
ATOM 703 O O . LEU A 1 93 ? -5.043 -21.016 4.098 1 93.38 93 LEU A O 1
ATOM 707 N N . GLU A 1 94 ? -3.094 -19.922 4.293 1 92.12 94 GLU A N 1
ATOM 708 C CA . GLU A 1 94 ? -2.432 -20.891 5.164 1 92.12 94 GLU A CA 1
ATOM 709 C C . GLU A 1 94 ? -1.651 -20.188 6.273 1 92.12 94 GLU A C 1
ATOM 711 O O . GLU A 1 94 ? -1.025 -19.156 6.043 1 92.12 94 GLU A O 1
ATOM 716 N N . GLY A 1 95 ? -1.805 -20.703 7.48 1 90.44 95 GLY A N 1
ATOM 717 C CA . GLY A 1 95 ? -1.106 -20.109 8.602 1 90.44 95 GLY A CA 1
ATOM 718 C C . GLY A 1 95 ? -1.688 -18.766 9.023 1 90.44 95 GLY A C 1
ATOM 719 O O . GLY A 1 95 ? -2.881 -18.516 8.836 1 90.44 95 GLY A O 1
ATOM 720 N N . GLU A 1 96 ? -0.772 -17.969 9.711 1 91.31 96 GLU A N 1
ATOM 721 C CA . GLU A 1 96 ? -1.169 -16.641 10.188 1 91.31 96 GLU A CA 1
ATOM 722 C C . GLU A 1 96 ? -0.15 -15.578 9.781 1 91.31 96 GLU A C 1
ATOM 724 O O . GLU A 1 96 ? 1.032 -15.883 9.602 1 91.31 96 GLU A O 1
ATOM 729 N N . GLY A 1 97 ? -0.705 -14.391 9.695 1 94.19 97 GLY A N 1
ATOM 730 C CA . GLY A 1 97 ? 0.167 -13.297 9.297 1 94.19 97 GLY A CA 1
ATOM 731 C C . GLY A 1 97 ? 0.247 -13.109 7.797 1 94.19 97 GLY A C 1
ATOM 732 O O . GLY A 1 97 ? 0.213 -14.078 7.039 1 94.19 97 GLY A O 1
ATOM 733 N N . THR A 1 98 ? 0.293 -11.898 7.426 1 95.25 98 THR A N 1
ATOM 734 C CA . THR A 1 98 ? 0.357 -11.57 6.008 1 95.25 98 THR A CA 1
ATOM 735 C C . THR A 1 98 ? 1.383 -10.469 5.754 1 95.25 98 THR A C 1
ATOM 737 O O . THR A 1 98 ? 1.809 -9.781 6.688 1 95.25 98 THR A O 1
ATOM 740 N N . LEU A 1 99 ? 1.801 -10.352 4.52 1 96.06 99 LEU A N 1
ATOM 741 C CA . LEU A 1 99 ? 2.709 -9.281 4.121 1 96.06 99 LEU A CA 1
ATOM 742 C C . LEU A 1 99 ? 1.963 -7.957 3.973 1 96.06 99 LEU A C 1
ATOM 744 O O . LEU A 1 99 ? 0.773 -7.945 3.652 1 96.06 99 LEU A O 1
ATOM 748 N N . SER A 1 100 ? 2.654 -6.859 4.238 1 94.25 100 SER A N 1
ATOM 749 C CA . SER A 1 100 ? 2.109 -5.547 3.906 1 94.25 100 SER A CA 1
ATOM 750 C C . SER A 1 100 ? 1.878 -5.406 2.404 1 94.25 100 SER A C 1
ATOM 752 O O . SER A 1 100 ? 2.311 -6.258 1.624 1 94.25 100 SER A O 1
ATOM 754 N N . GLY A 1 101 ? 1.203 -4.379 2.039 1 94.38 101 GLY A N 1
ATOM 755 C CA . GLY A 1 101 ? 0.984 -4.117 0.626 1 94.38 101 GLY A CA 1
ATOM 756 C C . GLY A 1 101 ? 2.27 -4.043 -0.174 1 94.38 101 GLY A C 1
ATOM 757 O O . GLY A 1 101 ? 2.383 -4.66 -1.236 1 94.38 101 GLY A O 1
ATOM 758 N N . ALA A 1 102 ? 3.248 -3.297 0.342 1 95 102 ALA A N 1
ATOM 759 C CA . ALA A 1 102 ? 4.535 -3.154 -0.335 1 95 102 ALA A CA 1
ATOM 760 C C . ALA A 1 102 ? 5.238 -4.504 -0.468 1 95 102 ALA A C 1
ATOM 762 O O . ALA A 1 102 ? 5.672 -4.879 -1.559 1 95 102 ALA A O 1
ATOM 763 N N . ALA A 1 103 ? 5.297 -5.203 0.638 1 96.5 103 ALA A N 1
ATOM 764 C CA . ALA A 1 103 ? 5.945 -6.516 0.632 1 96.5 103 ALA A CA 1
ATOM 765 C C . ALA A 1 103 ? 5.203 -7.488 -0.279 1 96.5 103 ALA A C 1
ATOM 767 O O . ALA A 1 103 ? 5.824 -8.32 -0.949 1 96.5 103 ALA A O 1
ATOM 768 N N . GLY A 1 104 ? 3.928 -7.406 -0.265 1 96.81 104 GLY A N 1
ATOM 769 C CA . GLY A 1 104 ? 3.131 -8.242 -1.146 1 96.81 104 GLY A CA 1
ATOM 770 C C . GLY A 1 104 ? 3.406 -8 -2.617 1 96.81 104 GLY A C 1
ATOM 771 O O . GLY A 1 104 ? 3.49 -8.945 -3.404 1 96.81 104 GLY A O 1
ATOM 772 N N . SER A 1 105 ? 3.523 -6.762 -2.986 1 96.88 105 SER A N 1
ATOM 773 C CA . SER A 1 105 ? 3.842 -6.406 -4.367 1 96.88 105 SER A CA 1
ATOM 774 C C . SER A 1 105 ? 5.219 -6.926 -4.766 1 96.88 105 SER A C 1
ATOM 776 O O . SER A 1 105 ? 5.402 -7.422 -5.879 1 96.88 105 SER A O 1
ATOM 778 N N . ARG A 1 106 ? 6.156 -6.793 -3.875 1 97.94 106 ARG A N 1
ATOM 779 C CA . ARG A 1 106 ? 7.492 -7.328 -4.121 1 97.94 106 ARG A CA 1
ATOM 780 C C . ARG A 1 106 ? 7.449 -8.836 -4.316 1 97.94 106 ARG A C 1
ATOM 782 O O . ARG A 1 106 ? 8.078 -9.367 -5.238 1 97.94 106 ARG A O 1
ATOM 789 N N . MET A 1 107 ? 6.68 -9.461 -3.469 1 98.19 107 MET A N 1
ATOM 790 C CA . MET A 1 107 ? 6.566 -10.914 -3.518 1 98.19 107 MET A CA 1
ATOM 791 C C . MET A 1 107 ? 5.957 -11.375 -4.84 1 98.19 107 MET A C 1
ATOM 793 O O . MET A 1 107 ? 6.395 -12.367 -5.418 1 98.19 107 MET A O 1
ATOM 797 N N . ALA A 1 108 ? 4.957 -10.68 -5.285 1 97.81 108 ALA A N 1
ATOM 798 C CA . ALA A 1 108 ? 4.324 -11.023 -6.559 1 97.81 108 ALA A CA 1
ATOM 799 C C . ALA A 1 108 ? 5.332 -10.969 -7.703 1 97.81 108 ALA A C 1
ATOM 801 O O . ALA A 1 108 ? 5.375 -11.867 -8.547 1 97.81 108 ALA A O 1
ATOM 802 N N . LEU A 1 109 ? 6.129 -9.93 -7.715 1 97.88 109 LEU A N 1
ATOM 803 C CA . LEU A 1 109 ? 7.145 -9.812 -8.758 1 97.88 109 LEU A CA 1
ATOM 804 C C . LEU A 1 109 ? 8.172 -10.93 -8.641 1 97.88 109 LEU A C 1
ATOM 806 O O . LEU A 1 109 ? 8.602 -11.484 -9.656 1 97.88 109 LEU A O 1
ATOM 810 N N . VAL A 1 110 ? 8.539 -11.266 -7.434 1 98.5 110 VAL A N 1
ATOM 811 C CA . VAL A 1 110 ? 9.5 -12.344 -7.207 1 98.5 110 VAL A CA 1
ATOM 812 C C . VAL A 1 110 ? 8.945 -13.656 -7.754 1 98.5 110 VAL A C 1
ATOM 814 O O . VAL A 1 110 ? 9.656 -14.406 -8.43 1 98.5 110 VAL A O 1
ATOM 817 N N . ALA A 1 111 ? 7.676 -13.898 -7.465 1 98.56 111 ALA A N 1
ATOM 818 C CA . ALA A 1 111 ? 7.039 -15.117 -7.969 1 98.56 111 ALA A CA 1
ATOM 819 C C . ALA A 1 111 ? 7.016 -15.133 -9.492 1 98.56 111 ALA A C 1
ATOM 821 O O . ALA A 1 111 ? 7.238 -16.172 -10.109 1 98.56 111 ALA A O 1
ATOM 822 N N . GLN A 1 112 ? 6.742 -14.016 -10.102 1 98 112 GLN A N 1
ATOM 823 C CA . GLN A 1 112 ? 6.754 -13.898 -11.555 1 98 112 GLN A CA 1
ATOM 824 C C . GLN A 1 112 ? 8.148 -14.156 -12.117 1 98 112 GLN A C 1
ATOM 826 O O . GLN A 1 112 ? 8.305 -14.883 -13.102 1 98 112 GLN A O 1
ATOM 831 N N . LEU A 1 113 ? 9.141 -13.562 -11.5 1 97.75 113 LEU A N 1
ATOM 832 C CA . LEU A 1 113 ? 10.523 -13.742 -11.922 1 97.75 113 LEU A CA 1
ATOM 833 C C . LEU A 1 113 ? 10.961 -15.195 -11.789 1 97.75 113 LEU A C 1
ATOM 835 O O . LEU A 1 113 ? 11.648 -15.727 -12.656 1 97.75 113 LEU A O 1
ATOM 839 N N . TYR A 1 114 ? 10.57 -15.797 -10.703 1 98.19 114 TYR A N 1
ATOM 840 C CA . TYR A 1 114 ? 10.898 -17.203 -10.516 1 98.19 114 TYR A CA 1
ATOM 841 C C . TYR A 1 114 ? 10.312 -18.047 -11.641 1 98.19 114 TYR A C 1
ATOM 843 O O . TYR A 1 114 ? 10.984 -18.938 -12.18 1 98.19 114 TYR A O 1
ATOM 851 N N . LYS A 1 115 ? 9.078 -17.828 -11.898 1 96.81 115 LYS A N 1
ATOM 852 C CA . LYS A 1 115 ? 8.43 -18.594 -12.953 1 96.81 115 LYS A CA 1
ATOM 853 C C . LYS A 1 115 ? 9.164 -18.438 -14.281 1 96.81 115 LYS A C 1
ATOM 855 O O . LYS A 1 115 ? 9.266 -19.391 -15.055 1 96.81 115 LYS A O 1
ATOM 860 N N . LYS A 1 116 ? 9.633 -17.312 -14.5 1 95.31 116 LYS A N 1
ATOM 861 C CA . LYS A 1 116 ? 10.312 -17 -15.758 1 95.31 116 LYS A CA 1
ATOM 862 C C . LYS A 1 116 ? 11.719 -17.578 -15.781 1 95.31 116 LYS A C 1
ATOM 864 O O . LYS A 1 116 ? 12.203 -18.016 -16.828 1 95.31 116 LYS A O 1
ATOM 869 N N . THR A 1 117 ? 12.43 -17.641 -14.617 1 96.69 117 THR A N 1
ATOM 870 C CA . THR A 1 117 ? 13.867 -17.891 -14.641 1 96.69 117 THR A CA 1
ATOM 871 C C . THR A 1 117 ? 14.211 -19.203 -13.953 1 96.69 117 THR A C 1
ATOM 873 O O . THR A 1 117 ? 15.258 -19.797 -14.219 1 96.69 117 THR A O 1
ATOM 876 N N . GLY A 1 118 ? 13.375 -19.562 -12.977 1 97.56 118 GLY A N 1
ATOM 877 C CA . GLY A 1 118 ? 13.664 -20.75 -12.18 1 97.56 118 GLY A CA 1
ATOM 878 C C . GLY A 1 118 ? 14.773 -20.531 -11.172 1 97.56 118 GLY A C 1
ATOM 879 O O . GLY A 1 118 ? 15.258 -21.484 -10.562 1 97.56 118 GLY A O 1
ATOM 880 N N . LEU A 1 119 ? 15.188 -19.312 -10.938 1 98.25 119 LEU A N 1
ATOM 881 C CA . LEU A 1 119 ? 16.312 -19 -10.07 1 98.25 119 LEU A CA 1
ATOM 882 C C . LEU A 1 119 ? 15.938 -19.172 -8.602 1 98.25 119 LEU A C 1
ATOM 884 O O . LEU A 1 119 ? 14.773 -19.016 -8.234 1 98.25 119 LEU A O 1
ATOM 888 N N . PRO A 1 120 ? 16.953 -19.5 -7.758 1 98.69 120 PRO A N 1
ATOM 889 C CA . PRO A 1 120 ? 16.688 -19.5 -6.316 1 98.69 120 PRO A CA 1
ATOM 890 C C . PRO A 1 120 ? 16.312 -18.109 -5.793 1 98.69 120 PRO A C 1
ATOM 892 O O . PRO A 1 120 ? 16.734 -17.094 -6.367 1 98.69 120 PRO A O 1
ATOM 895 N N . VAL A 1 121 ? 15.555 -18.141 -4.703 1 98.81 121 VAL A N 1
ATOM 896 C CA . VAL A 1 121 ? 15.039 -16.891 -4.133 1 98.81 121 VAL A CA 1
ATOM 897 C C . VAL A 1 121 ? 15.547 -16.734 -2.707 1 98.81 121 VAL A C 1
ATOM 899 O O . VAL A 1 121 ? 15.453 -17.656 -1.892 1 98.81 121 VAL A O 1
ATOM 902 N N . ILE A 1 122 ? 16.125 -15.602 -2.416 1 98.81 122 ILE A N 1
ATOM 903 C CA . ILE A 1 122 ? 16.469 -15.219 -1.05 1 98.81 122 ILE A CA 1
ATOM 904 C C . ILE A 1 122 ? 15.461 -14.195 -0.536 1 98.81 122 ILE A C 1
ATOM 906 O O . ILE A 1 122 ? 15.312 -13.117 -1.115 1 98.81 122 ILE A O 1
ATOM 910 N N . VAL A 1 123 ? 14.703 -14.508 0.47 1 98.5 123 VAL A N 1
ATOM 911 C CA . VAL A 1 123 ? 13.82 -13.555 1.129 1 98.5 123 VAL A CA 1
ATOM 912 C C . VAL A 1 123 ? 14.516 -12.969 2.355 1 98.5 123 VAL A C 1
ATOM 914 O O . VAL A 1 123 ? 14.922 -13.703 3.256 1 98.5 123 VAL A O 1
ATOM 917 N N . SER A 1 124 ? 14.586 -11.656 2.332 1 97.25 124 SER A N 1
ATOM 918 C CA . SER A 1 124 ? 15.352 -10.977 3.373 1 97.25 124 SER A CA 1
ATOM 919 C C . SER A 1 124 ? 14.461 -10.062 4.211 1 97.25 124 SER A C 1
ATOM 921 O O . SER A 1 124 ? 13.797 -9.172 3.674 1 97.25 124 SER A O 1
ATOM 923 N N . GLY A 1 125 ? 14.391 -10.297 5.434 1 92.31 125 GLY A N 1
ATOM 924 C CA . GLY A 1 125 ? 13.641 -9.461 6.355 1 92.31 125 GLY A CA 1
ATOM 925 C C . GLY A 1 125 ? 13.398 -10.125 7.699 1 92.31 125 GLY A C 1
ATOM 926 O O . GLY A 1 125 ? 12.914 -11.258 7.758 1 92.31 125 GLY A O 1
ATOM 927 N N . GLY A 1 126 ? 13.734 -9.508 8.734 1 87.88 126 GLY A N 1
ATOM 928 C CA . GLY A 1 126 ? 13.5 -10.016 10.078 1 87.88 126 GLY A CA 1
ATOM 929 C C . GLY A 1 126 ? 12.266 -9.414 10.727 1 87.88 126 GLY A C 1
ATOM 930 O O . GLY A 1 126 ? 11.32 -9.016 10.047 1 87.88 126 GLY A O 1
ATOM 931 N N . GLN A 1 127 ? 12.164 -9.656 11.977 1 80.31 127 GLN A N 1
ATOM 932 C CA . GLN A 1 127 ? 11.117 -9.062 12.805 1 80.31 127 GLN A CA 1
ATOM 933 C C . GLN A 1 127 ? 11.648 -7.855 13.578 1 80.31 127 GLN A C 1
ATOM 935 O O . GLN A 1 127 ? 12.453 -8.008 14.5 1 80.31 127 GLN A O 1
ATOM 940 N N . VAL A 1 128 ? 11.18 -6.707 13.156 1 67.44 128 VAL A N 1
ATOM 941 C CA . VAL A 1 128 ? 11.703 -5.484 13.758 1 67.44 128 VAL A CA 1
ATOM 942 C C . VAL A 1 128 ? 10.984 -5.199 15.07 1 67.44 128 VAL A C 1
ATOM 944 O O . VAL A 1 128 ? 11.602 -4.77 16.047 1 67.44 128 VAL A O 1
ATOM 947 N N . TYR A 1 129 ? 9.656 -5.465 15.062 1 71.69 129 TYR A N 1
ATOM 948 C CA . TYR A 1 129 ? 8.852 -5.215 16.25 1 71.69 129 TYR A CA 1
ATOM 949 C C . TYR A 1 129 ? 8.18 -6.496 16.734 1 71.69 129 TYR A C 1
ATOM 951 O O . TYR A 1 129 ? 7.859 -7.375 15.93 1 71.69 129 TYR A O 1
ATOM 959 N N . ASP A 1 130 ? 7.914 -6.512 18 1 72.38 130 ASP A N 1
ATOM 960 C CA . ASP A 1 130 ? 7.355 -7.715 18.609 1 72.38 130 ASP A CA 1
ATOM 961 C C . ASP A 1 130 ? 5.969 -8.023 18.047 1 72.38 130 ASP A C 1
ATOM 963 O O . ASP A 1 130 ? 5.574 -9.188 17.953 1 72.38 130 ASP A O 1
ATOM 967 N N . ASP A 1 131 ? 5.336 -7.074 17.703 1 71.25 131 ASP A N 1
ATOM 968 C CA . ASP A 1 131 ? 3.953 -7.262 17.281 1 71.25 131 ASP A CA 1
ATOM 969 C C . ASP A 1 131 ? 3.859 -7.332 15.75 1 71.25 131 ASP A C 1
ATOM 971 O O . ASP A 1 131 ? 2.768 -7.23 15.188 1 71.25 131 ASP A O 1
ATOM 975 N N . SER A 1 132 ? 4.996 -7.484 15.281 1 74.38 132 SER A N 1
ATOM 976 C CA . SER A 1 132 ? 4.98 -7.66 13.828 1 74.38 132 SER A CA 1
ATOM 977 C C . SER A 1 132 ? 5.293 -9.102 13.445 1 74.38 132 SER A C 1
ATOM 979 O O . SER A 1 132 ? 5.75 -9.891 14.273 1 74.38 132 SER A O 1
ATOM 981 N N . GLY A 1 133 ? 4.875 -9.594 12.336 1 75.19 133 GLY A N 1
ATOM 982 C CA . GLY A 1 133 ? 5.238 -10.914 11.852 1 75.19 133 GLY A CA 1
ATOM 983 C C . GLY A 1 133 ? 6.66 -10.992 11.336 1 75.19 133 GLY A C 1
ATOM 984 O O . GLY A 1 133 ? 7.27 -9.961 11.016 1 75.19 133 GLY A O 1
ATOM 985 N N . ASN A 1 134 ? 7.254 -12.172 11.438 1 86.94 134 ASN A N 1
ATOM 986 C CA . ASN A 1 134 ? 8.539 -12.383 10.781 1 86.94 134 ASN A CA 1
ATOM 987 C C . ASN A 1 134 ? 8.391 -12.359 9.258 1 86.94 134 ASN A C 1
ATOM 989 O O . ASN A 1 134 ? 7.887 -13.305 8.664 1 86.94 134 ASN A O 1
ATOM 993 N N . GLU A 1 135 ? 8.859 -11.32 8.695 1 92.31 135 GLU A N 1
ATOM 994 C CA . GLU A 1 135 ? 8.602 -10.992 7.297 1 92.31 135 GLU A CA 1
ATOM 995 C C . GLU A 1 135 ? 9.133 -12.086 6.371 1 92.31 135 GLU A C 1
ATOM 997 O O . GLU A 1 135 ? 8.422 -12.531 5.461 1 92.31 135 GLU A O 1
ATOM 1002 N N . ALA A 1 136 ? 10.32 -12.555 6.656 1 94.94 136 ALA A N 1
ATOM 1003 C CA . ALA A 1 136 ? 10.938 -13.531 5.758 1 94.94 136 ALA A CA 1
ATOM 1004 C C . ALA A 1 136 ? 10.188 -14.859 5.793 1 94.94 136 ALA A C 1
ATOM 1006 O O . ALA A 1 136 ? 10 -15.5 4.754 1 94.94 136 ALA A O 1
ATOM 1007 N N . HIS A 1 137 ? 9.727 -15.258 6.906 1 95.25 137 HIS A N 1
ATOM 1008 C CA . HIS A 1 137 ? 9 -16.516 7.031 1 95.25 137 HIS A CA 1
ATOM 1009 C C . HIS A 1 137 ? 7.621 -16.422 6.375 1 95.25 137 HIS A C 1
ATOM 1011 O O . HIS A 1 137 ? 7.184 -17.359 5.707 1 95.25 137 HIS A O 1
ATOM 1017 N N . ILE A 1 138 ? 6.957 -15.328 6.605 1 96.38 138 ILE A N 1
ATOM 1018 C CA . ILE A 1 138 ? 5.656 -15.117 5.98 1 96.38 138 ILE A CA 1
ATOM 1019 C C . ILE A 1 138 ? 5.816 -15.062 4.461 1 96.38 138 ILE A C 1
ATOM 1021 O O . ILE A 1 138 ? 5.035 -15.672 3.727 1 96.38 138 ILE A O 1
ATOM 1025 N N . ALA A 1 139 ? 6.852 -14.344 4.02 1 97.5 139 ALA A N 1
ATOM 1026 C CA . ALA A 1 139 ? 7.125 -14.266 2.586 1 97.5 139 ALA A CA 1
ATOM 1027 C C . ALA A 1 139 ? 7.379 -15.648 1.996 1 97.5 139 ALA A C 1
ATOM 1029 O O . ALA A 1 139 ? 6.871 -15.977 0.92 1 97.5 139 ALA A O 1
ATOM 1030 N N . SER A 1 140 ? 8.18 -16.422 2.709 1 97.69 140 SER A N 1
ATOM 1031 C CA . SER A 1 140 ? 8.477 -17.781 2.258 1 97.69 140 SER A CA 1
ATOM 1032 C C . SER A 1 140 ? 7.199 -18.609 2.111 1 97.69 140 SER A C 1
ATOM 1034 O O . SER A 1 140 ? 6.992 -19.266 1.085 1 97.69 140 SER A O 1
ATOM 1036 N N . ARG A 1 141 ? 6.348 -18.562 3.074 1 97.25 141 ARG A N 1
ATOM 1037 C CA . ARG A 1 141 ? 5.082 -19.281 3.045 1 97.25 141 ARG A CA 1
ATOM 1038 C C . ARG A 1 141 ? 4.219 -18.844 1.871 1 97.25 141 ARG A C 1
ATOM 1040 O O . ARG A 1 141 ? 3.676 -19.672 1.139 1 97.25 141 ARG A O 1
ATOM 1047 N N . GLU A 1 142 ? 4.133 -17.578 1.71 1 97.38 142 GLU A N 1
ATOM 1048 C CA . GLU A 1 142 ? 3.295 -17.016 0.65 1 97.38 142 GLU A CA 1
ATOM 1049 C C . GLU A 1 142 ? 3.854 -17.359 -0.729 1 97.38 142 GLU A C 1
ATOM 1051 O O . GLU A 1 142 ? 3.094 -17.594 -1.672 1 97.38 142 GLU A O 1
ATOM 1056 N N . LEU A 1 143 ? 5.16 -17.328 -0.864 1 98.38 143 LEU A N 1
ATOM 1057 C CA . LEU A 1 143 ? 5.797 -17.688 -2.123 1 98.38 143 LEU A CA 1
ATOM 1058 C C . LEU A 1 143 ? 5.523 -19.156 -2.463 1 98.38 143 LEU A C 1
ATOM 1060 O O . LEU A 1 143 ? 5.277 -19.484 -3.623 1 98.38 143 LEU A O 1
ATOM 1064 N N . MET A 1 144 ? 5.562 -20 -1.465 1 98.38 144 MET A N 1
ATOM 1065 C CA . MET A 1 144 ? 5.27 -21.406 -1.685 1 98.38 144 MET A CA 1
ATOM 1066 C C . MET A 1 144 ? 3.84 -21.609 -2.178 1 98.38 144 MET A C 1
ATOM 1068 O O . MET A 1 144 ? 3.586 -22.422 -3.061 1 98.38 144 MET A O 1
ATOM 1072 N N . LEU A 1 145 ? 2.957 -20.797 -1.674 1 97.31 145 LEU A N 1
ATOM 1073 C CA . LEU A 1 145 ? 1.561 -20.859 -2.094 1 97.31 145 LEU A CA 1
ATOM 1074 C C . LEU A 1 145 ? 1.406 -20.375 -3.531 1 97.31 145 LEU A C 1
ATOM 1076 O O . LEU A 1 145 ? 0.4 -20.656 -4.184 1 97.31 145 LEU A O 1
ATOM 1080 N N . LEU A 1 146 ? 2.383 -19.641 -4 1 97.81 146 LEU A N 1
ATOM 1081 C CA . LEU A 1 146 ? 2.354 -19.141 -5.371 1 97.81 146 LEU A CA 1
ATOM 1082 C C . LEU A 1 146 ? 3.084 -20.094 -6.312 1 97.81 146 LEU A C 1
ATOM 1084 O O . LEU A 1 146 ? 3.182 -19.844 -7.512 1 97.81 146 LEU A O 1
ATOM 1088 N N . GLY A 1 147 ? 3.736 -21.109 -5.754 1 96.75 147 GLY A N 1
ATOM 1089 C CA . GLY A 1 147 ? 4.289 -22.141 -6.605 1 96.75 147 GLY A CA 1
ATOM 1090 C C . GLY A 1 147 ? 5.805 -22.203 -6.57 1 96.75 147 GLY A C 1
ATOM 1091 O O . GLY A 1 147 ? 6.422 -22.984 -7.305 1 96.75 147 GLY A O 1
ATOM 1092 N N . VAL A 1 148 ? 6.453 -21.422 -5.754 1 98.31 148 VAL A N 1
ATOM 1093 C CA . VAL A 1 148 ? 7.902 -21.516 -5.586 1 98.31 148 VAL A CA 1
ATOM 1094 C C . VAL A 1 148 ? 8.242 -22.672 -4.637 1 98.31 148 VAL A C 1
ATOM 1096 O O . VAL A 1 148 ? 7.801 -22.672 -3.484 1 98.31 148 VAL A O 1
ATOM 1099 N N . PRO A 1 149 ? 8.961 -23.609 -5.086 1 98.44 149 PRO A N 1
ATOM 1100 C CA . PRO A 1 149 ? 9.281 -24.734 -4.215 1 98.44 149 PRO A CA 1
ATOM 1101 C C . PRO A 1 149 ? 10.133 -24.328 -3.012 1 98.44 149 PRO A C 1
ATOM 1103 O O . PRO A 1 149 ? 10.977 -23.438 -3.119 1 98.44 149 PRO A O 1
ATOM 1106 N N . GLU A 1 150 ? 9.945 -25.031 -1.949 1 97.94 150 GLU A N 1
ATOM 1107 C CA . GLU A 1 150 ? 10.648 -24.75 -0.7 1 97.94 150 GLU A CA 1
ATOM 1108 C C . GLU A 1 150 ? 12.164 -24.781 -0.896 1 97.94 150 GLU A C 1
ATOM 1110 O O . GLU A 1 150 ? 12.883 -23.953 -0.336 1 97.94 150 GLU A O 1
ATOM 1115 N N . ASN A 1 151 ? 12.68 -25.703 -1.706 1 98.06 151 ASN A N 1
ATOM 1116 C CA . ASN A 1 151 ? 14.117 -25.891 -1.883 1 98.06 151 ASN A CA 1
ATOM 1117 C C . ASN A 1 151 ? 14.727 -24.766 -2.725 1 98.06 151 ASN A C 1
ATOM 1119 O O . ASN A 1 151 ? 15.945 -24.703 -2.881 1 98.06 151 ASN A O 1
ATOM 1123 N N . LYS A 1 152 ? 13.867 -23.938 -3.277 1 98.44 152 LYS A N 1
ATOM 1124 C CA . LYS A 1 152 ? 14.336 -22.797 -4.059 1 98.44 152 LYS A CA 1
ATOM 1125 C C . LYS A 1 152 ? 14.328 -21.516 -3.227 1 98.44 152 LYS A C 1
ATOM 1127 O O . LYS A 1 152 ? 14.734 -20.453 -3.703 1 98.44 152 LYS A O 1
ATOM 1132 N N . ILE A 1 153 ? 13.898 -21.609 -1.962 1 98.69 153 ILE A N 1
ATOM 1133 C CA . ILE A 1 153 ? 13.773 -20.422 -1.124 1 98.69 153 ILE A CA 1
ATOM 1134 C C . ILE A 1 153 ? 14.797 -20.469 0.004 1 98.69 153 ILE A C 1
ATOM 1136 O O . ILE A 1 153 ? 14.867 -21.453 0.746 1 98.69 153 ILE A O 1
ATOM 1140 N N . LEU A 1 154 ? 15.586 -19.469 0.072 1 98.56 154 LEU A N 1
ATOM 1141 C CA . LEU A 1 154 ? 16.484 -19.25 1.196 1 98.56 154 LEU A CA 1
ATOM 1142 C C . LEU A 1 154 ? 16 -18.094 2.066 1 98.56 154 LEU A C 1
ATOM 1144 O O . LEU A 1 154 ? 15.531 -17.078 1.552 1 98.56 154 LEU A O 1
ATOM 1148 N N . ILE A 1 155 ? 16.125 -18.281 3.373 1 97.75 155 ILE A N 1
ATOM 1149 C CA . ILE A 1 155 ? 15.578 -17.297 4.309 1 97.75 155 ILE A CA 1
ATOM 1150 C C . ILE A 1 155 ? 16.719 -16.578 5.035 1 97.75 155 ILE A C 1
ATOM 1152 O O . ILE A 1 155 ? 17.625 -17.219 5.562 1 97.75 155 ILE A O 1
ATOM 1156 N N . GLU A 1 156 ? 16.75 -15.289 4.941 1 97.19 156 GLU A N 1
ATOM 1157 C CA . GLU A 1 156 ? 17.531 -14.406 5.801 1 97.19 156 GLU A CA 1
ATOM 1158 C C . GLU A 1 156 ? 16.641 -13.633 6.766 1 97.19 156 GLU A C 1
ATOM 1160 O O . GLU A 1 156 ? 15.945 -12.695 6.359 1 97.19 156 GLU A O 1
ATOM 1165 N N . ASP A 1 157 ? 16.547 -14.062 8.039 1 94.56 157 ASP A N 1
ATOM 1166 C CA . ASP A 1 157 ? 15.547 -13.523 8.961 1 94.56 157 ASP A CA 1
ATOM 1167 C C . ASP A 1 157 ? 16.219 -12.773 10.109 1 94.56 157 ASP A C 1
ATOM 1169 O O . ASP A 1 157 ? 15.578 -12.516 11.133 1 94.56 157 ASP A O 1
ATOM 1173 N N . LYS A 1 158 ? 17.422 -12.352 9.922 1 93.5 158 LYS A N 1
ATOM 1174 C CA . LYS A 1 158 ? 18.156 -11.766 11.039 1 93.5 158 LYS A CA 1
ATOM 1175 C C . LYS A 1 158 ? 18.234 -10.25 10.914 1 93.5 158 LYS A C 1
ATOM 1177 O O . LYS A 1 158 ? 18.5 -9.555 11.898 1 93.5 158 LYS A O 1
ATOM 1182 N N . SER A 1 159 ? 18.109 -9.727 9.742 1 93.75 159 SER A N 1
ATOM 1183 C CA . SER A 1 159 ? 18.312 -8.305 9.5 1 93.75 159 SER A CA 1
ATOM 1184 C C . SER A 1 159 ? 17.25 -7.465 10.203 1 93.75 159 SER A C 1
ATOM 1186 O O . SER A 1 159 ? 16.094 -7.867 10.289 1 93.75 159 SER A O 1
ATOM 1188 N N . LEU A 1 160 ? 17.672 -6.285 10.672 1 87.94 160 LEU A N 1
ATOM 1189 C CA . LEU A 1 160 ? 16.75 -5.359 11.336 1 87.94 160 LEU A CA 1
ATOM 1190 C C . LEU A 1 160 ? 16.672 -4.039 10.57 1 87.94 160 LEU A C 1
ATOM 1192 O O . LEU A 1 160 ? 15.844 -3.186 10.883 1 87.94 160 LEU A O 1
ATOM 1196 N N . ASN A 1 161 ? 17.578 -3.801 9.703 1 88.88 161 ASN A N 1
ATOM 1197 C CA . ASN A 1 161 ? 17.609 -2.619 8.852 1 88.88 161 ASN A CA 1
ATOM 1198 C C . ASN A 1 161 ? 18.141 -2.945 7.461 1 88.88 161 ASN A C 1
ATOM 1200 O O . ASN A 1 161 ? 18.562 -4.078 7.199 1 88.88 161 ASN A O 1
ATOM 1204 N N . THR A 1 162 ? 18.125 -2.02 6.609 1 91.56 162 THR A N 1
ATOM 1205 C CA . THR A 1 162 ? 18.453 -2.26 5.211 1 91.56 162 THR A CA 1
ATOM 1206 C C . THR A 1 162 ? 19.938 -2.605 5.059 1 91.56 162 THR A C 1
ATOM 1208 O O . THR A 1 162 ? 20.297 -3.416 4.207 1 91.56 162 THR A O 1
ATOM 1211 N N . ARG A 1 163 ? 20.75 -2.012 5.832 1 93.31 163 ARG A N 1
ATOM 1212 C CA . ARG A 1 163 ? 22.172 -2.344 5.793 1 93.31 163 ARG A CA 1
ATOM 1213 C C . ARG A 1 163 ? 22.391 -3.809 6.148 1 93.31 163 ARG A C 1
ATOM 1215 O O . ARG A 1 163 ? 23.125 -4.512 5.457 1 93.31 163 ARG A O 1
ATOM 1222 N N . GLN A 1 164 ? 21.781 -4.188 7.223 1 95.19 164 GLN A N 1
ATOM 1223 C CA . GLN A 1 164 ? 21.906 -5.578 7.648 1 95.19 164 GLN A CA 1
ATOM 1224 C C . GLN A 1 164 ? 21.312 -6.527 6.609 1 95.19 164 GLN A C 1
ATOM 1226 O O . GLN A 1 164 ? 21.828 -7.633 6.406 1 95.19 164 GLN A O 1
ATOM 1231 N N . ASN A 1 165 ? 20.234 -6.129 5.953 1 96.06 165 ASN A N 1
ATOM 1232 C CA . ASN A 1 165 ? 19.719 -6.918 4.84 1 96.06 165 ASN A CA 1
ATOM 1233 C C . ASN A 1 165 ? 20.812 -7.242 3.824 1 96.06 165 ASN A C 1
ATOM 1235 O O . ASN A 1 165 ? 20.984 -8.398 3.436 1 96.06 165 ASN A O 1
ATOM 1239 N N . ALA A 1 166 ? 21.5 -6.211 3.436 1 97.25 166 ALA A N 1
ATOM 1240 C CA . ALA A 1 166 ? 22.547 -6.367 2.422 1 97.25 166 ALA A CA 1
ATOM 1241 C C . ALA A 1 166 ? 23.688 -7.25 2.932 1 97.25 166 ALA A C 1
ATOM 1243 O O . ALA A 1 166 ? 24.109 -8.18 2.244 1 97.25 166 ALA A O 1
ATOM 1244 N N . ILE A 1 167 ? 24.094 -7.016 4.137 1 97.38 167 ILE A N 1
ATOM 1245 C CA . ILE A 1 167 ? 25.219 -7.742 4.711 1 97.38 167 ILE A CA 1
ATOM 1246 C C . ILE A 1 167 ? 24.891 -9.234 4.773 1 97.38 167 ILE A C 1
ATOM 1248 O O . ILE A 1 167 ? 25.641 -10.062 4.238 1 97.38 167 ILE A O 1
ATOM 1252 N N . PHE A 1 168 ? 23.797 -9.586 5.379 1 98.12 168 PHE A N 1
ATOM 1253 C CA . PHE A 1 168 ? 23.453 -10.984 5.609 1 98.12 168 PHE A CA 1
ATOM 1254 C C . PHE A 1 168 ? 23.078 -11.672 4.305 1 98.12 168 PHE A C 1
ATOM 1256 O O . PHE A 1 168 ? 23.375 -12.852 4.109 1 98.12 168 PHE A O 1
ATOM 1263 N N . THR A 1 169 ? 22.391 -10.953 3.432 1 98.44 169 THR A N 1
ATOM 1264 C CA . THR A 1 169 ? 22.047 -11.508 2.129 1 98.44 169 THR A CA 1
ATOM 1265 C C . THR A 1 169 ? 23.297 -11.789 1.311 1 98.44 169 THR A C 1
ATOM 1267 O O . THR A 1 169 ? 23.406 -12.836 0.667 1 98.44 169 THR A O 1
ATOM 1270 N N . CYS A 1 170 ? 24.25 -10.906 1.344 1 98.19 170 CYS A N 1
ATOM 1271 C CA . CYS A 1 170 ? 25.5 -11.078 0.591 1 98.19 170 CYS A CA 1
ATOM 1272 C C . CYS A 1 170 ? 26.281 -12.273 1.107 1 98.19 170 CYS A C 1
ATOM 1274 O O . CYS A 1 170 ? 26.953 -12.969 0.334 1 98.19 170 CYS A O 1
ATOM 1276 N N . GLU A 1 171 ? 26.203 -12.508 2.381 1 98.25 171 GLU A N 1
ATOM 1277 C CA . GLU A 1 171 ? 26.828 -13.703 2.938 1 98.25 171 GLU A CA 1
ATOM 1278 C C . GLU A 1 171 ? 26.25 -14.969 2.32 1 98.25 171 GLU A C 1
ATOM 1280 O O . GLU A 1 171 ? 26.984 -15.891 1.969 1 98.25 171 GLU A O 1
ATOM 1285 N N . ILE A 1 172 ? 24.938 -15.016 2.191 1 98.38 172 ILE A N 1
ATOM 1286 C CA . ILE A 1 172 ? 24.266 -16.156 1.577 1 98.38 172 ILE A CA 1
ATOM 1287 C C . ILE A 1 172 ? 24.688 -16.281 0.112 1 98.38 172 ILE A C 1
ATOM 1289 O O . ILE A 1 172 ? 24.984 -17.375 -0.367 1 98.38 172 ILE A O 1
ATOM 1293 N N . ILE A 1 173 ? 24.734 -15.148 -0.569 1 98.38 173 ILE A N 1
ATOM 1294 C CA . ILE A 1 173 ? 25.078 -15.094 -1.982 1 98.38 173 ILE A CA 1
ATOM 1295 C C . ILE A 1 173 ? 26.484 -15.68 -2.186 1 98.38 173 ILE A C 1
ATOM 1297 O O . ILE A 1 173 ? 26.672 -16.547 -3.035 1 98.38 173 ILE A O 1
ATOM 1301 N N . ARG A 1 174 ? 27.375 -15.312 -1.375 1 97.88 174 ARG A N 1
ATOM 1302 C CA . ARG A 1 174 ? 28.766 -15.758 -1.479 1 97.88 174 ARG A CA 1
ATOM 1303 C C . ARG A 1 174 ? 28.875 -17.25 -1.155 1 97.88 174 ARG A C 1
ATOM 1305 O O . ARG A 1 174 ? 29.609 -17.969 -1.823 1 97.88 174 ARG A O 1
ATOM 1312 N N . LYS A 1 175 ? 28.172 -17.625 -0.163 1 98.06 175 LYS A N 1
ATOM 1313 C CA . LYS A 1 175 ? 28.203 -19.031 0.252 1 98.06 175 LYS A CA 1
ATOM 1314 C C . LYS A 1 175 ? 27.766 -19.938 -0.886 1 98.06 175 LYS A C 1
ATOM 1316 O O . LYS A 1 175 ? 28.234 -21.078 -0.989 1 98.06 175 LYS A O 1
ATOM 1321 N N . HIS A 1 176 ? 26.922 -19.469 -1.75 1 98.12 176 HIS A N 1
ATOM 1322 C CA . HIS A 1 176 ? 26.375 -20.281 -2.826 1 98.12 176 HIS A CA 1
ATOM 1323 C C . HIS A 1 176 ? 27.125 -20.031 -4.137 1 98.12 176 HIS A C 1
ATOM 1325 O O . HIS A 1 176 ? 26.734 -20.562 -5.184 1 98.12 176 HIS A O 1
ATOM 1331 N N . GLY A 1 177 ? 28.094 -19.125 -4.137 1 97.69 177 GLY A N 1
ATOM 1332 C CA . GLY A 1 177 ? 28.891 -18.844 -5.312 1 97.69 177 GLY A CA 1
ATOM 1333 C C . GLY A 1 177 ? 28.172 -17.984 -6.34 1 97.69 177 GLY A C 1
ATOM 1334 O O . GLY A 1 177 ? 28.516 -18 -7.523 1 97.69 177 GLY A O 1
ATOM 1335 N N . TRP A 1 178 ? 27.109 -17.328 -5.922 1 97.81 178 TRP A N 1
ATOM 1336 C CA . TRP A 1 178 ? 26.375 -16.438 -6.805 1 97.81 178 TRP A CA 1
ATOM 1337 C C . TRP A 1 178 ? 27.078 -15.078 -6.91 1 97.81 178 TRP A C 1
ATOM 1339 O O . TRP A 1 178 ? 27.844 -14.695 -6.02 1 97.81 178 TRP A O 1
ATOM 1349 N N . ASN A 1 179 ? 26.844 -14.352 -8.047 1 94.81 179 ASN A N 1
ATOM 1350 C CA . ASN A 1 179 ? 27.562 -13.094 -8.25 1 94.81 179 ASN A CA 1
ATOM 1351 C C . ASN A 1 179 ? 26.656 -12.039 -8.891 1 94.81 179 ASN A C 1
ATOM 1353 O O . ASN A 1 179 ? 27.016 -10.859 -8.938 1 94.81 179 ASN A O 1
ATOM 1357 N N . ARG A 1 180 ? 25.547 -12.453 -9.406 1 96.31 180 ARG A N 1
ATOM 1358 C CA . ARG A 1 180 ? 24.688 -11.516 -10.125 1 96.31 180 ARG A CA 1
ATOM 1359 C C . ARG A 1 180 ? 23.25 -11.609 -9.633 1 96.31 180 ARG A C 1
ATOM 1361 O O . ARG A 1 180 ? 22.344 -11.992 -10.391 1 96.31 180 ARG A O 1
ATOM 1368 N N . PRO A 1 181 ? 23.031 -11.148 -8.422 1 98.31 181 PRO A N 1
ATOM 1369 C CA . PRO A 1 181 ? 21.672 -11.242 -7.883 1 98.31 181 PRO A CA 1
ATOM 1370 C C . PRO A 1 181 ? 20.719 -10.227 -8.508 1 98.31 181 PRO A C 1
ATOM 1372 O O . PRO A 1 181 ? 21.109 -9.086 -8.773 1 98.31 181 PRO A O 1
ATOM 1375 N N . ILE A 1 182 ? 19.531 -10.672 -8.852 1 98.56 182 ILE A N 1
ATOM 1376 C CA . ILE A 1 182 ? 18.422 -9.789 -9.18 1 98.56 182 ILE A CA 1
ATOM 1377 C C . ILE A 1 182 ? 17.781 -9.258 -7.898 1 98.56 182 ILE A C 1
ATOM 1379 O O . ILE A 1 182 ? 17.297 -10.031 -7.082 1 98.56 182 ILE A O 1
ATOM 1383 N N . LEU A 1 183 ? 17.812 -7.973 -7.699 1 98.69 183 LEU A N 1
ATOM 1384 C CA . LEU A 1 183 ? 17.328 -7.352 -6.473 1 98.69 183 LEU A CA 1
ATOM 1385 C C . LEU A 1 183 ? 15.922 -6.801 -6.664 1 98.69 183 LEU A C 1
ATOM 1387 O O . LEU A 1 183 ? 15.703 -5.898 -7.477 1 98.69 183 LEU A O 1
ATOM 1391 N N . VAL A 1 184 ? 15 -7.367 -5.887 1 98.62 184 VAL A N 1
ATOM 1392 C CA . VAL A 1 184 ? 13.609 -6.934 -5.953 1 98.62 184 VAL A CA 1
ATOM 1393 C C . VAL A 1 184 ? 13.25 -6.141 -4.695 1 98.62 184 VAL A C 1
ATOM 1395 O O . VAL A 1 184 ? 13.336 -6.66 -3.58 1 98.62 184 VAL A O 1
ATOM 1398 N N . THR A 1 185 ? 12.828 -4.957 -4.836 1 98.38 185 THR A N 1
ATOM 1399 C CA . THR A 1 185 ? 12.281 -4.102 -3.787 1 98.38 185 THR A CA 1
ATOM 1400 C C . THR A 1 185 ? 11.43 -2.986 -4.391 1 98.38 185 THR A C 1
ATOM 1402 O O . THR A 1 185 ? 11.273 -2.912 -5.609 1 98.38 185 THR A O 1
ATOM 1405 N N . SER A 1 186 ? 10.766 -2.229 -3.533 1 98.25 186 SER A N 1
ATOM 1406 C CA . SER A 1 186 ? 9.953 -1.121 -4.02 1 98.25 186 SER A CA 1
ATOM 1407 C C . SER A 1 186 ? 10.789 -0.128 -4.82 1 98.25 186 SER A C 1
ATOM 1409 O O . SER A 1 186 ? 11.93 0.161 -4.461 1 98.25 186 SER A O 1
ATOM 1411 N N . ALA A 1 187 ? 10.211 0.452 -5.824 1 98.31 187 ALA A N 1
ATOM 1412 C CA . ALA A 1 187 ? 10.914 1.339 -6.742 1 98.31 187 ALA A CA 1
ATOM 1413 C C . ALA A 1 187 ? 11.539 2.518 -5.996 1 98.31 187 ALA A C 1
ATOM 1415 O O . ALA A 1 187 ? 12.672 2.908 -6.277 1 98.31 187 ALA A O 1
ATOM 1416 N N . PHE A 1 188 ? 10.852 3.055 -5.031 1 97.88 188 PHE A N 1
ATOM 1417 C CA . PHE A 1 188 ? 11.336 4.223 -4.301 1 97.88 188 PHE A CA 1
ATOM 1418 C C . PHE A 1 188 ? 12.523 3.854 -3.422 1 97.88 188 PHE A C 1
ATOM 1420 O O . PHE A 1 188 ? 13.281 4.727 -2.996 1 97.88 188 PHE A O 1
ATOM 1427 N N . HIS A 1 189 ? 12.648 2.611 -3.123 1 98.12 189 HIS A N 1
ATOM 1428 C CA . HIS A 1 189 ? 13.656 2.117 -2.193 1 98.12 189 HIS A CA 1
ATOM 1429 C C . HIS A 1 189 ? 14.867 1.562 -2.938 1 98.12 189 HIS A C 1
ATOM 1431 O O . HIS A 1 189 ? 15.875 1.211 -2.318 1 98.12 189 HIS A O 1
ATOM 1437 N N . MET A 1 190 ? 14.836 1.481 -4.219 1 98.5 190 MET A N 1
ATOM 1438 C CA . MET A 1 190 ? 15.797 0.74 -5.027 1 98.5 190 MET A CA 1
ATOM 1439 C C . MET A 1 190 ? 17.172 1.4 -4.98 1 98.5 190 MET A C 1
ATOM 1441 O O . MET A 1 190 ? 18.188 0.721 -4.812 1 98.5 190 MET A O 1
ATOM 1445 N N . ASP A 1 191 ? 17.172 2.734 -5.02 1 97.62 191 ASP A N 1
ATOM 1446 C CA . ASP A 1 191 ? 18.438 3.449 -5.074 1 97.62 191 ASP A CA 1
ATOM 1447 C C . ASP A 1 191 ? 19.281 3.18 -3.826 1 97.62 191 ASP A C 1
ATOM 1449 O O . ASP A 1 191 ? 20.453 2.811 -3.926 1 97.62 191 ASP A O 1
ATOM 1453 N N . ARG A 1 192 ? 18.719 3.33 -2.736 1 97.12 192 ARG A N 1
ATOM 1454 C CA . ARG A 1 192 ? 19.438 3.111 -1.482 1 97.12 192 ARG A CA 1
ATOM 1455 C C . ARG A 1 192 ? 19.797 1.641 -1.309 1 97.12 192 ARG A C 1
ATOM 1457 O O . ARG A 1 192 ? 20.859 1.316 -0.78 1 97.12 192 ARG A O 1
ATOM 1464 N N . SER A 1 193 ? 18.938 0.753 -1.77 1 97.94 193 SER A N 1
ATOM 1465 C CA . SER A 1 193 ? 19.203 -0.678 -1.67 1 97.94 193 SER A CA 1
ATOM 1466 C C . SER A 1 193 ? 20.406 -1.079 -2.518 1 97.94 193 SER A C 1
ATOM 1468 O O . SER A 1 193 ? 21.266 -1.819 -2.059 1 97.94 193 SER A O 1
ATOM 1470 N N . VAL A 1 194 ? 20.406 -0.601 -3.721 1 97.81 194 VAL A N 1
ATOM 1471 C CA . VAL A 1 194 ? 21.531 -0.857 -4.605 1 97.81 194 VAL A CA 1
ATOM 1472 C C . VAL A 1 194 ? 22.828 -0.377 -3.945 1 97.81 194 VAL A C 1
ATOM 1474 O O . VAL A 1 194 ? 23.828 -1.098 -3.928 1 97.81 194 VAL A O 1
ATOM 1477 N N . LEU A 1 195 ? 22.766 0.81 -3.369 1 97.12 195 LEU A N 1
ATOM 1478 C CA . LEU A 1 195 ? 23.922 1.383 -2.695 1 97.12 195 LEU A CA 1
ATOM 1479 C C . LEU A 1 195 ? 24.406 0.477 -1.564 1 97.12 195 LEU A C 1
ATOM 1481 O O . LEU A 1 195 ? 25.609 0.267 -1.395 1 97.12 195 LEU A O 1
ATOM 1485 N N . ASN A 1 196 ? 23.531 -0.041 -0.78 1 97.19 196 ASN A N 1
ATOM 1486 C CA . ASN A 1 196 ? 23.891 -0.916 0.332 1 97.19 196 ASN A CA 1
ATOM 1487 C C . ASN A 1 196 ? 24.562 -2.193 -0.156 1 97.19 196 ASN A C 1
ATOM 1489 O O . ASN A 1 196 ? 25.547 -2.654 0.445 1 97.19 196 ASN A O 1
ATOM 1493 N N . PHE A 1 197 ? 24.078 -2.777 -1.211 1 97.69 197 PHE A N 1
ATOM 1494 C CA . PHE A 1 197 ? 24.672 -3.988 -1.761 1 97.69 197 PHE A CA 1
ATOM 1495 C C . PHE A 1 197 ? 26.047 -3.689 -2.365 1 97.69 197 PHE A C 1
ATOM 1497 O O . PHE A 1 197 ? 26.984 -4.48 -2.227 1 97.69 197 PHE A O 1
ATOM 1504 N N . GLU A 1 198 ? 26.141 -2.551 -3.035 1 96.56 198 GLU A N 1
ATOM 1505 C CA . GLU A 1 198 ? 27.422 -2.131 -3.598 1 96.56 198 GLU A CA 1
ATOM 1506 C C . GLU A 1 198 ? 28.484 -1.986 -2.512 1 96.56 198 GLU A C 1
ATOM 1508 O O . GLU A 1 198 ? 29.641 -2.346 -2.717 1 96.56 198 GLU A O 1
ATOM 1513 N N . LYS A 1 199 ? 28.125 -1.496 -1.441 1 95.75 199 LYS A N 1
ATOM 1514 C CA . LYS A 1 199 ? 29.047 -1.312 -0.323 1 95.75 199 LYS A CA 1
ATOM 1515 C C . LYS A 1 199 ? 29.531 -2.654 0.213 1 95.75 199 LYS A C 1
ATOM 1517 O O . LYS A 1 199 ? 30.578 -2.729 0.855 1 95.75 199 LYS A O 1
ATOM 1522 N N . GLU A 1 200 ? 28.797 -3.699 -0.016 1 96.06 200 GLU A N 1
ATOM 1523 C CA . GLU A 1 200 ? 29.203 -5.047 0.359 1 96.06 200 GLU A CA 1
ATOM 1524 C C . GLU A 1 200 ? 29.953 -5.734 -0.781 1 96.06 200 GLU A C 1
ATOM 1526 O O . GLU A 1 200 ? 30.266 -6.922 -0.697 1 96.06 200 GLU A O 1
ATOM 1531 N N . GLY A 1 201 ? 30.141 -5.059 -1.898 1 96.44 201 GLY A N 1
ATOM 1532 C CA . GLY A 1 201 ? 30.906 -5.562 -3.021 1 96.44 201 GLY A CA 1
ATOM 1533 C C . GLY A 1 201 ? 30.094 -6.414 -3.975 1 96.44 201 GLY A C 1
ATOM 1534 O O . GLY A 1 201 ? 30.641 -7.234 -4.711 1 96.44 201 GLY A O 1
ATOM 1535 N N . VAL A 1 202 ? 28.828 -6.285 -3.938 1 97.5 202 VAL A N 1
ATOM 1536 C CA . VAL A 1 202 ? 27.953 -7.082 -4.801 1 97.5 202 VAL A CA 1
ATOM 1537 C C . VAL A 1 202 ? 27.219 -6.168 -5.773 1 97.5 202 VAL A C 1
ATOM 1539 O O . VAL A 1 202 ? 26.547 -5.223 -5.355 1 97.5 202 VAL A O 1
ATOM 1542 N N . GLU A 1 203 ? 27.391 -6.402 -7.027 1 96.62 203 GLU A N 1
ATOM 1543 C CA . GLU A 1 203 ? 26.625 -5.703 -8.055 1 96.62 203 GLU A CA 1
ATOM 1544 C C . GLU A 1 203 ? 25.297 -6.402 -8.32 1 96.62 203 GLU A C 1
ATOM 1546 O O . GLU A 1 203 ? 25.266 -7.586 -8.672 1 96.62 203 GLU A O 1
ATOM 1551 N N . VAL A 1 204 ? 24.203 -5.652 -8.211 1 97.75 204 VAL A N 1
ATOM 1552 C CA . VAL A 1 204 ? 22.891 -6.277 -8.344 1 97.75 204 VAL A CA 1
ATOM 1553 C C . VAL A 1 204 ? 22.25 -5.867 -9.664 1 97.75 204 VAL A C 1
ATOM 1555 O O . VAL A 1 204 ? 22.656 -4.883 -10.281 1 97.75 204 VAL A O 1
ATOM 1558 N N . ILE A 1 205 ? 21.328 -6.629 -10.133 1 98 205 ILE A N 1
ATOM 1559 C CA . ILE A 1 205 ? 20.406 -6.285 -11.203 1 98 205 ILE A CA 1
ATOM 1560 C C . ILE A 1 205 ? 19.078 -5.789 -10.609 1 98 205 ILE A C 1
ATOM 1562 O O . ILE A 1 205 ? 18.281 -6.586 -10.125 1 98 205 ILE A O 1
ATOM 1566 N N . PRO A 1 206 ? 18.859 -4.492 -10.664 1 98.06 206 PRO A N 1
ATOM 1567 C CA . PRO A 1 206 ? 17.656 -3.951 -10.016 1 98.06 206 PRO A CA 1
ATOM 1568 C C . PRO A 1 206 ? 16.375 -4.34 -10.742 1 98.06 206 PRO A C 1
ATOM 1570 O O . PRO A 1 206 ? 16.297 -4.219 -11.969 1 98.06 206 PRO A O 1
ATOM 1573 N N . ALA A 1 207 ? 15.406 -4.824 -10.07 1 98.12 207 ALA A N 1
ATOM 1574 C CA . ALA A 1 207 ? 14.055 -5.102 -10.539 1 98.12 207 ALA A CA 1
ATOM 1575 C C . ALA A 1 207 ? 13.016 -4.406 -9.656 1 98.12 207 ALA A C 1
ATOM 1577 O O . ALA A 1 207 ? 12.531 -4.992 -8.68 1 98.12 207 ALA A O 1
ATOM 1578 N N . PRO A 1 208 ? 12.633 -3.205 -10.031 1 98 208 PRO A N 1
ATOM 1579 C CA . PRO A 1 208 ? 11.758 -2.402 -9.172 1 98 208 PRO A CA 1
ATOM 1580 C C . PRO A 1 208 ? 10.32 -2.902 -9.164 1 98 208 PRO A C 1
ATOM 1582 O O . PRO A 1 208 ? 9.781 -3.275 -10.211 1 98 208 PRO A O 1
ATOM 1585 N N . ALA A 1 209 ? 9.734 -2.973 -7.98 1 97.38 209 ALA A N 1
ATOM 1586 C CA . ALA A 1 209 ? 8.328 -3.309 -7.754 1 97.38 209 ALA A CA 1
ATOM 1587 C C . ALA A 1 209 ? 7.609 -2.188 -7.012 1 97.38 209 ALA A C 1
ATOM 1589 O O . ALA A 1 209 ? 8.219 -1.172 -6.664 1 97.38 209 ALA A O 1
ATOM 1590 N N . ASP A 1 210 ? 6.332 -2.289 -6.844 1 96.81 210 ASP A N 1
ATOM 1591 C CA . ASP A 1 210 ? 5.543 -1.47 -5.93 1 96.81 210 ASP A CA 1
ATOM 1592 C C . ASP A 1 210 ? 5.711 0.016 -6.234 1 96.81 210 ASP A C 1
ATOM 1594 O O . ASP A 1 210 ? 6.074 0.8 -5.355 1 96.81 210 ASP A O 1
ATOM 1598 N N . PHE A 1 211 ? 5.469 0.358 -7.473 1 96.88 211 PHE A N 1
ATOM 1599 C CA . PHE A 1 211 ? 5.477 1.766 -7.855 1 96.88 211 PHE A CA 1
ATOM 1600 C C . PHE A 1 211 ? 4.328 2.514 -7.188 1 96.88 211 PHE A C 1
ATOM 1602 O O . PHE A 1 211 ? 3.303 1.915 -6.848 1 96.88 211 PHE A O 1
ATOM 1609 N N . ARG A 1 212 ? 4.535 3.854 -7.059 1 95.94 212 ARG A N 1
ATOM 1610 C CA . ARG A 1 212 ? 3.537 4.645 -6.348 1 95.94 212 ARG A CA 1
ATOM 1611 C C . ARG A 1 212 ? 3.012 5.777 -7.227 1 95.94 212 ARG A C 1
ATOM 1613 O O . ARG A 1 212 ? 2.035 6.441 -6.875 1 95.94 212 ARG A O 1
ATOM 1620 N N . THR A 1 213 ? 3.67 5.996 -8.352 1 94.56 213 THR A N 1
ATOM 1621 C CA . THR A 1 213 ? 3.203 7.066 -9.227 1 94.56 213 THR A CA 1
ATOM 1622 C C . THR A 1 213 ? 3.377 6.676 -10.695 1 94.56 213 THR A C 1
ATOM 1624 O O . THR A 1 213 ? 4.203 5.82 -11.023 1 94.56 213 THR A O 1
ATOM 1627 N N . ASN A 1 214 ? 2.6 7.301 -11.492 1 91.06 214 ASN A N 1
ATOM 1628 C CA . ASN A 1 214 ? 2.648 7.07 -12.93 1 91.06 214 ASN A CA 1
ATOM 1629 C C . ASN A 1 214 ? 3.969 7.543 -13.531 1 91.06 214 ASN A C 1
ATOM 1631 O O . ASN A 1 214 ? 4.668 8.359 -12.93 1 91.06 214 ASN A O 1
ATOM 1635 N N . ARG A 1 215 ? 4.281 6.926 -14.734 1 88.31 215 ARG A N 1
ATOM 1636 C CA . ARG A 1 215 ? 5.426 7.363 -15.531 1 88.31 215 ARG A CA 1
ATOM 1637 C C . ARG A 1 215 ? 5.027 7.59 -16.984 1 88.31 215 ARG A C 1
ATOM 1639 O O . ARG A 1 215 ? 4.492 6.688 -17.625 1 88.31 215 ARG A O 1
ATOM 1646 N N . PRO A 1 216 ? 5.16 8.703 -17.484 1 82.25 216 PRO A N 1
ATOM 1647 C CA . PRO A 1 216 ? 5.652 9.945 -16.875 1 82.25 216 PRO A CA 1
ATOM 1648 C C . PRO A 1 216 ? 4.59 10.648 -16.031 1 82.25 216 PRO A C 1
ATOM 1650 O O . PRO A 1 216 ? 3.402 10.336 -16.141 1 82.25 216 PRO A O 1
ATOM 1653 N N . GLN A 1 217 ? 5.098 11.531 -15.289 1 83 217 GLN A N 1
ATOM 1654 C CA . GLN A 1 217 ? 4.164 12.32 -14.492 1 83 217 GLN A CA 1
ATOM 1655 C C . GLN A 1 217 ? 3.41 13.32 -15.359 1 83 217 GLN A C 1
ATOM 1657 O O . GLN A 1 217 ? 4 13.961 -16.234 1 83 217 GLN A O 1
ATOM 1662 N N . SER A 1 218 ? 2.113 13.195 -15.297 1 82.62 218 SER A N 1
ATOM 1663 C CA . SER A 1 218 ? 1.274 14.18 -15.977 1 82.62 218 SER A CA 1
ATOM 1664 C C . SER A 1 218 ? 0.452 14.984 -14.977 1 82.62 218 SER A C 1
ATOM 1666 O O . SER A 1 218 ? 0.078 14.477 -13.922 1 82.62 218 SER A O 1
ATOM 1668 N N . PHE A 1 219 ? 0.234 16.281 -15.391 1 84.31 219 PHE A N 1
ATOM 1669 C CA . PHE A 1 219 ? -0.55 17.141 -14.5 1 84.31 219 PHE A CA 1
ATOM 1670 C C . PHE A 1 219 ? -2.031 17.062 -14.844 1 84.31 219 PHE A C 1
ATOM 1672 O O . PHE A 1 219 ? -2.398 17.062 -16.031 1 84.31 219 PHE A O 1
ATOM 1679 N N . ASN A 1 220 ? -2.805 16.891 -13.82 1 82.94 220 ASN A N 1
ATOM 1680 C CA . ASN A 1 220 ? -4.242 17.125 -13.898 1 82.94 220 ASN A CA 1
ATOM 1681 C C . ASN A 1 220 ? -4.785 17.734 -12.609 1 82.94 220 ASN A C 1
ATOM 1683 O O . ASN A 1 220 ? -4.16 17.625 -11.555 1 82.94 220 ASN A O 1
ATOM 1687 N N . MET A 1 221 ? -5.863 18.391 -12.711 1 83.5 221 MET A N 1
ATOM 1688 C CA . MET A 1 221 ? -6.41 19.156 -11.594 1 83.5 221 MET A CA 1
ATOM 1689 C C . MET A 1 221 ? -6.719 18.234 -10.414 1 83.5 221 MET A C 1
ATOM 1691 O O . MET A 1 221 ? -6.68 18.672 -9.258 1 83.5 221 MET A O 1
ATOM 1695 N N . ASN A 1 222 ? -6.977 17.016 -10.672 1 85.19 222 ASN A N 1
ATOM 1696 C CA . ASN A 1 222 ? -7.285 16.078 -9.609 1 85.19 222 ASN A CA 1
ATOM 1697 C C . ASN A 1 222 ? -6.078 15.82 -8.711 1 85.19 222 ASN A C 1
ATOM 1699 O O . ASN A 1 222 ? -6.23 15.406 -7.559 1 85.19 222 ASN A O 1
ATOM 1703 N N . LYS A 1 223 ? -4.941 16.094 -9.227 1 90.88 223 LYS A N 1
ATOM 1704 C CA . LYS A 1 223 ? -3.707 15.844 -8.484 1 90.88 223 LYS A CA 1
ATOM 1705 C C . LYS A 1 223 ? -3.467 16.938 -7.445 1 90.88 223 LYS A C 1
ATOM 1707 O O . LYS A 1 223 ? -2.553 16.828 -6.625 1 90.88 223 LYS A O 1
ATOM 1712 N N . LEU A 1 224 ? -4.367 17.953 -7.438 1 93.75 224 LEU A N 1
ATOM 1713 C CA . LEU A 1 224 ? -4.238 19.031 -6.465 1 93.75 224 LEU A CA 1
ATOM 1714 C C . LEU A 1 224 ? -5.109 18.766 -5.242 1 93.75 224 LEU A C 1
ATOM 1716 O O . LEU A 1 224 ? -5.07 19.531 -4.273 1 93.75 224 LEU A O 1
ATOM 1720 N N . ARG A 1 225 ? -5.875 17.688 -5.254 1 94.25 225 ARG A N 1
ATOM 1721 C CA . ARG A 1 225 ? -6.688 17.344 -4.094 1 94.25 225 ARG A CA 1
ATOM 1722 C C . ARG A 1 225 ? -5.812 16.922 -2.918 1 94.25 225 ARG A C 1
ATOM 1724 O O . ARG A 1 225 ? -4.914 16.094 -3.07 1 94.25 225 ARG A O 1
ATOM 1731 N N . PRO A 1 226 ? -6.098 17.578 -1.777 1 96.12 226 PRO A N 1
ATOM 1732 C CA . PRO A 1 226 ? -5.336 17.109 -0.616 1 96.12 226 PRO A CA 1
ATOM 1733 C C . PRO A 1 226 ? -5.621 15.648 -0.27 1 96.12 226 PRO A C 1
ATOM 1735 O O . PRO A 1 226 ? -6.773 15.211 -0.323 1 96.12 226 PRO A O 1
ATOM 1738 N N . SER A 1 227 ? -4.578 14.961 0.027 1 96.94 227 SER A N 1
ATOM 1739 C CA . SER A 1 227 ? -4.688 13.523 0.278 1 96.94 227 SER A CA 1
ATOM 1740 C C . SER A 1 227 ? -3.676 13.07 1.321 1 96.94 227 SER A C 1
ATOM 1742 O O . SER A 1 227 ? -2.508 13.461 1.276 1 96.94 227 SER A O 1
ATOM 1744 N N . ALA A 1 228 ? -4.191 12.258 2.23 1 97.5 228 ALA A N 1
ATOM 1745 C CA . ALA A 1 228 ? -3.285 11.68 3.219 1 97.5 228 ALA A CA 1
ATOM 1746 C C . ALA A 1 228 ? -2.279 10.742 2.557 1 97.5 228 ALA A C 1
ATOM 1748 O O . ALA A 1 228 ? -1.136 10.633 3.006 1 97.5 228 ALA A O 1
ATOM 1749 N N . ASP A 1 229 ? -2.643 10.062 1.511 1 96.81 229 ASP A N 1
ATOM 1750 C CA . ASP A 1 229 ? -1.738 9.188 0.773 1 96.81 229 ASP A CA 1
ATOM 1751 C C . ASP A 1 229 ? -0.613 9.984 0.117 1 96.81 229 ASP A C 1
ATOM 1753 O O . ASP A 1 229 ? 0.532 9.531 0.072 1 96.81 229 ASP A O 1
ATOM 1757 N N . ALA A 1 230 ? -1.01 11.102 -0.439 1 97.69 230 ALA A N 1
ATOM 1758 C CA . ALA A 1 230 ? 0.006 11.969 -1.03 1 97.69 230 ALA A CA 1
ATOM 1759 C C . ALA A 1 230 ? 1.008 12.438 0.023 1 97.69 230 ALA A C 1
ATOM 1761 O O . ALA A 1 230 ? 2.211 12.492 -0.238 1 97.69 230 ALA A O 1
ATOM 1762 N N . LEU A 1 231 ? 0.46 12.789 1.172 1 98.25 231 LEU A N 1
ATOM 1763 C CA . LEU A 1 231 ? 1.346 13.172 2.266 1 98.25 231 LEU A CA 1
ATOM 1764 C C . LEU A 1 231 ? 2.293 12.031 2.621 1 98.25 231 LEU A C 1
ATOM 1766 O O . LEU A 1 231 ? 3.486 12.25 2.836 1 98.25 231 LEU A O 1
ATOM 1770 N N . SER A 1 232 ? 1.813 10.844 2.674 1 97.88 232 SER A N 1
ATOM 1771 C CA . SER A 1 232 ? 2.629 9.664 2.951 1 97.88 232 SER A CA 1
ATOM 1772 C C . SER A 1 232 ? 3.742 9.508 1.922 1 97.88 232 SER A C 1
ATOM 1774 O O . SER A 1 232 ? 4.891 9.234 2.279 1 97.88 232 SER A O 1
ATOM 1776 N N . ASP A 1 233 ? 3.414 9.695 0.666 1 98.12 233 ASP A N 1
ATOM 1777 C CA . ASP A 1 233 ? 4.41 9.594 -0.397 1 98.12 233 ASP A CA 1
ATOM 1778 C C . ASP A 1 233 ? 5.52 10.625 -0.21 1 98.12 233 ASP A C 1
ATOM 1780 O O . ASP A 1 233 ? 6.695 10.32 -0.423 1 98.12 233 ASP A O 1
ATOM 1784 N N . SER A 1 234 ? 5.117 11.836 0.115 1 98.25 234 SER A N 1
ATOM 1785 C CA . SER A 1 234 ? 6.098 12.883 0.367 1 98.25 234 SER A CA 1
ATOM 1786 C C . SER A 1 234 ? 7.031 12.508 1.513 1 98.25 234 SER A C 1
ATOM 1788 O O . SER A 1 234 ? 8.234 12.758 1.445 1 98.25 234 SER A O 1
ATOM 1790 N N . VAL A 1 235 ? 6.461 11.938 2.51 1 97.81 235 VAL A N 1
ATOM 1791 C CA . VAL A 1 235 ? 7.242 11.547 3.678 1 97.81 235 VAL A CA 1
ATOM 1792 C C . VAL A 1 235 ? 8.203 10.422 3.303 1 97.81 235 VAL A C 1
ATOM 1794 O O . VAL A 1 235 ? 9.359 10.414 3.736 1 97.81 235 VAL A O 1
ATOM 1797 N N . ILE A 1 236 ? 7.746 9.438 2.529 1 97.44 236 ILE A N 1
ATOM 1798 C CA . ILE A 1 236 ? 8.594 8.352 2.061 1 97.44 236 ILE A CA 1
ATOM 1799 C C . ILE A 1 236 ? 9.812 8.914 1.33 1 97.44 236 ILE A C 1
ATOM 1801 O O . ILE A 1 236 ? 10.938 8.492 1.568 1 97.44 236 ILE A O 1
ATOM 1805 N N . TYR A 1 237 ? 9.531 9.906 0.456 1 98.12 237 TYR A N 1
ATOM 1806 C CA . TYR A 1 237 ? 10.625 10.539 -0.265 1 98.12 237 TYR A CA 1
ATOM 1807 C C . TYR A 1 237 ? 11.633 11.148 0.703 1 98.12 237 TYR A C 1
ATOM 1809 O O . TYR A 1 237 ? 12.844 10.938 0.571 1 98.12 237 TYR A O 1
ATOM 1817 N N . MET A 1 238 ? 11.141 11.93 1.65 1 97.12 238 MET A N 1
ATOM 1818 C CA . MET A 1 238 ? 12.008 12.617 2.602 1 97.12 238 MET A CA 1
ATOM 1819 C C . MET A 1 238 ? 12.828 11.625 3.414 1 97.12 238 MET A C 1
ATOM 1821 O O . MET A 1 238 ? 14.023 11.82 3.623 1 97.12 238 MET A O 1
ATOM 1825 N N . GLN A 1 239 ? 12.203 10.578 3.824 1 95.25 239 GLN A N 1
ATOM 1826 C CA . GLN A 1 239 ? 12.891 9.562 4.613 1 95.25 239 GLN A CA 1
ATOM 1827 C C . GLN A 1 239 ? 13.961 8.852 3.789 1 95.25 239 GLN A C 1
ATOM 1829 O O . GLN A 1 239 ? 15.07 8.617 4.273 1 95.25 239 GLN A O 1
ATOM 1834 N N . GLU A 1 240 ? 13.617 8.523 2.59 1 96.25 240 GLU A N 1
ATOM 1835 C CA . GLU A 1 240 ? 14.57 7.824 1.731 1 96.25 240 GLU A CA 1
ATOM 1836 C C . GLU A 1 240 ? 15.781 8.695 1.433 1 96.25 240 GLU A C 1
ATOM 1838 O O . GLU A 1 240 ? 16.922 8.211 1.417 1 96.25 240 GLU A O 1
ATOM 1843 N N . LYS A 1 241 ? 15.523 9.977 1.223 1 95.44 241 LYS A N 1
ATOM 1844 C CA . LYS A 1 241 ? 16.641 10.891 0.973 1 95.44 241 LYS A CA 1
ATOM 1845 C C . LYS A 1 241 ? 17.531 11 2.197 1 95.44 241 LYS A C 1
ATOM 1847 O O . LYS A 1 241 ? 18.766 10.945 2.078 1 95.44 241 LYS A O 1
ATOM 1852 N N . LEU A 1 242 ? 16.938 11.148 3.326 1 93.62 242 LEU A N 1
ATOM 1853 C CA . LEU A 1 242 ? 17.703 11.234 4.562 1 93.62 242 LEU A CA 1
ATOM 1854 C C . LEU A 1 242 ? 18.5 9.961 4.805 1 93.62 242 LEU A C 1
ATOM 1856 O O . LEU A 1 242 ? 19.688 10.008 5.117 1 93.62 242 LEU A O 1
ATOM 1860 N N . ARG A 1 243 ? 17.938 8.805 4.633 1 93.31 243 ARG A N 1
ATOM 1861 C CA . ARG A 1 243 ? 18.578 7.516 4.883 1 93.31 243 ARG A CA 1
ATOM 1862 C C . ARG A 1 243 ? 19.656 7.234 3.846 1 93.31 243 ARG A C 1
ATOM 1864 O O . ARG A 1 243 ? 20.672 6.598 4.152 1 93.31 243 ARG A O 1
ATOM 1871 N N . SER A 1 244 ? 19.391 7.707 2.654 1 94.44 244 SER A N 1
ATOM 1872 C CA . SER A 1 244 ? 20.406 7.559 1.614 1 94.44 244 SER A CA 1
ATOM 1873 C C . SER A 1 244 ? 21.656 8.352 1.949 1 94.44 244 SER A C 1
ATOM 1875 O O . SER A 1 244 ? 22.781 7.879 1.729 1 94.44 244 SER A O 1
ATOM 1877 N N . VAL A 1 245 ? 21.438 9.539 2.477 1 93.19 245 VAL A N 1
ATOM 1878 C CA . VAL A 1 245 ? 22.547 10.383 2.871 1 93.19 245 VAL A CA 1
ATOM 1879 C C . VAL A 1 245 ? 23.328 9.719 4.004 1 93.19 245 VAL A C 1
ATOM 1881 O O . VAL A 1 245 ? 24.562 9.68 3.98 1 93.19 245 VAL A O 1
ATOM 1884 N N . VAL A 1 246 ? 22.625 9.172 4.91 1 90.5 246 VAL A N 1
ATOM 1885 C CA . VAL A 1 246 ? 23.25 8.5 6.043 1 90.5 246 VAL A CA 1
ATOM 1886 C C . VAL A 1 246 ? 24.031 7.277 5.551 1 90.5 246 VAL A C 1
ATOM 1888 O O . VAL A 1 246 ? 25.156 7.031 5.984 1 90.5 246 VAL A O 1
ATOM 1891 N N . THR A 1 247 ? 23.484 6.52 4.652 1 91.06 247 THR A N 1
ATOM 1892 C CA . THR A 1 247 ? 24.094 5.32 4.102 1 91.06 247 THR A CA 1
ATOM 1893 C C . THR A 1 247 ? 25.359 5.676 3.316 1 91.06 247 THR A C 1
ATOM 1895 O O . THR A 1 247 ? 26.375 4.988 3.424 1 91.06 247 THR A O 1
ATOM 1898 N N . GLN A 1 248 ? 25.234 6.754 2.658 1 91 248 GLN A N 1
ATOM 1899 C CA . GLN A 1 248 ? 26.344 7.152 1.791 1 91 248 GLN A CA 1
ATOM 1900 C C . GLN A 1 248 ? 27.516 7.691 2.605 1 91 248 GLN A C 1
ATOM 1902 O O . GLN A 1 248 ? 28.672 7.359 2.336 1 91 248 GLN A O 1
ATOM 1907 N N . TYR A 1 249 ? 27.219 8.461 3.656 1 90.12 249 TYR A N 1
ATOM 1908 C CA . TYR A 1 249 ? 28.297 9.25 4.246 1 90.12 249 TYR A CA 1
ATOM 1909 C C . TYR A 1 249 ? 28.609 8.781 5.664 1 90.12 249 TYR A C 1
ATOM 1911 O O . TYR A 1 249 ? 29.688 9.031 6.184 1 90.12 249 TYR A O 1
ATOM 1919 N N . LEU A 1 250 ? 27.656 8.25 6.375 1 80.81 250 LEU A N 1
ATOM 1920 C CA . LEU A 1 250 ? 27.906 7.945 7.777 1 80.81 250 LEU A CA 1
ATOM 1921 C C . LEU A 1 250 ? 28.094 6.445 7.984 1 80.81 250 LEU A C 1
ATOM 1923 O O . LEU A 1 250 ? 28.625 6.02 9.016 1 80.81 250 LEU A O 1
ATOM 1927 N N . GLY A 1 251 ? 28.141 5.691 6.996 1 65.06 251 GLY A N 1
ATOM 1928 C CA . GLY A 1 251 ? 28.438 4.27 7.035 1 65.06 251 GLY A CA 1
ATOM 1929 C C . GLY A 1 251 ? 27.625 3.518 8.07 1 65.06 251 GLY A C 1
ATOM 1930 O O . GLY A 1 251 ? 28.094 2.518 8.625 1 65.06 251 GLY A O 1
ATOM 1931 N N . TYR A 1 252 ? 26.5 3.865 8.539 1 56.03 252 TYR A N 1
ATOM 1932 C CA . TYR A 1 252 ? 25.969 3.043 9.617 1 56.03 252 TYR A CA 1
ATOM 1933 C C . TYR A 1 252 ? 25.594 1.658 9.117 1 56.03 252 TYR A C 1
ATOM 1935 O O . TYR A 1 252 ? 25.25 1.492 7.938 1 56.03 252 TYR A O 1
ATOM 1943 N N . MET B 1 1 ? 16.484 1.702 22.578 1 63.88 1 MET B N 1
ATOM 1944 C CA . MET B 1 1 ? 17.219 2.789 21.938 1 63.88 1 MET B CA 1
ATOM 1945 C C . MET B 1 1 ? 16.703 3.043 20.531 1 63.88 1 MET B C 1
ATOM 1947 O O . MET B 1 1 ? 16.344 4.176 20.188 1 63.88 1 MET B O 1
ATOM 1951 N N . ILE B 1 2 ? 16.453 1.99 19.812 1 66.69 2 ILE B N 1
ATOM 1952 C CA . ILE B 1 2 ? 16.016 2.168 18.438 1 66.69 2 ILE B CA 1
ATOM 1953 C C . ILE B 1 2 ? 14.609 2.766 18.422 1 66.69 2 ILE B C 1
ATOM 1955 O O . ILE B 1 2 ? 14.312 3.629 17.594 1 66.69 2 ILE B O 1
ATOM 1959 N N . TYR B 1 3 ? 13.805 2.596 19.453 1 70.25 3 TYR B N 1
ATOM 1960 C CA . TYR B 1 3 ? 12.422 3.064 19.5 1 70.25 3 TYR B CA 1
ATOM 1961 C C . TYR B 1 3 ? 12.367 4.559 19.781 1 70.25 3 TYR B C 1
ATOM 1963 O O . TYR B 1 3 ? 11.547 5.277 19.203 1 70.25 3 TYR B O 1
ATOM 1971 N N . ILE B 1 4 ? 13.172 5.012 20.609 1 72.19 4 ILE B N 1
ATOM 1972 C CA . ILE B 1 4 ? 13.203 6.422 20.984 1 72.19 4 ILE B CA 1
ATOM 1973 C C . ILE B 1 4 ? 13.68 7.254 19.797 1 72.19 4 ILE B C 1
ATOM 1975 O O . ILE B 1 4 ? 13.141 8.328 19.516 1 72.19 4 ILE B O 1
ATOM 1979 N N . LEU B 1 5 ? 14.664 6.707 19.109 1 75.5 5 LEU B N 1
ATOM 1980 C CA . LEU B 1 5 ? 15.195 7.406 17.953 1 75.5 5 LEU B CA 1
ATOM 1981 C C . LEU B 1 5 ? 14.141 7.508 16.859 1 75.5 5 LEU B C 1
ATOM 1983 O O . LEU B 1 5 ? 13.992 8.562 16.219 1 75.5 5 LEU B O 1
ATOM 1987 N N . LYS B 1 6 ? 13.414 6.535 16.781 1 78.88 6 LYS B N 1
ATOM 1988 C CA . LYS B 1 6 ? 12.375 6.531 15.766 1 78.88 6 LYS B CA 1
ATOM 1989 C C . LYS B 1 6 ? 11.242 7.488 16.125 1 78.88 6 LYS B C 1
ATOM 1991 O O . LYS B 1 6 ? 10.688 8.148 15.242 1 78.88 6 LYS B O 1
ATOM 1996 N N . PHE B 1 7 ? 10.945 7.52 17.328 1 83.31 7 PHE B N 1
ATOM 1997 C CA . PHE B 1 7 ? 9.922 8.445 17.781 1 83.31 7 PHE B CA 1
ATOM 1998 C C . PHE B 1 7 ? 10.352 9.891 17.531 1 83.31 7 PHE B C 1
ATOM 2000 O O . PHE B 1 7 ? 9.578 10.695 17.016 1 83.31 7 PHE B O 1
ATOM 2007 N N . GLY B 1 8 ? 11.562 10.188 17.875 1 85.75 8 GLY B N 1
ATOM 2008 C CA . GLY B 1 8 ? 12.086 11.523 17.641 1 85.75 8 GLY B CA 1
ATOM 2009 C C . GLY B 1 8 ? 12.102 11.906 16.172 1 85.75 8 GLY B C 1
ATOM 2010 O O . GLY B 1 8 ? 11.727 13.023 15.805 1 85.75 8 GLY B O 1
ATOM 2011 N N . ALA B 1 9 ? 12.469 11.016 15.375 1 86.69 9 ALA B N 1
ATOM 2012 C CA . ALA B 1 9 ? 12.508 11.266 13.938 1 86.69 9 ALA B CA 1
ATOM 2013 C C . ALA B 1 9 ? 11.109 11.523 13.383 1 86.69 9 ALA B C 1
ATOM 2015 O O . ALA B 1 9 ? 10.938 12.336 12.469 1 86.69 9 ALA B O 1
ATOM 2016 N N . SER B 1 10 ? 10.172 10.867 13.977 1 89 10 SER B N 1
ATOM 2017 C CA . SER B 1 10 ? 8.797 11.008 13.5 1 89 10 SER B CA 1
ATOM 2018 C C . SER B 1 10 ? 8.266 12.406 13.773 1 89 10 SER B C 1
ATOM 2020 O O . SER B 1 10 ? 7.379 12.891 13.062 1 89 10 SER B O 1
ATOM 2022 N N . LEU B 1 11 ? 8.773 13.055 14.766 1 91.25 11 LEU B N 1
ATOM 2023 C CA . LEU B 1 11 ? 8.328 14.398 15.102 1 91.25 11 LEU B CA 1
ATOM 2024 C C . LEU B 1 11 ? 8.875 15.414 14.102 1 91.25 11 LEU B C 1
ATOM 2026 O O . LEU B 1 11 ? 8.312 16.5 13.938 1 91.25 11 LEU B O 1
ATOM 2030 N N . LEU B 1 12 ? 9.938 15.016 13.43 1 91.88 12 LEU B N 1
ATOM 2031 C CA . LEU B 1 12 ? 10.57 15.922 12.484 1 91.88 12 LEU B CA 1
ATOM 2032 C C . LEU B 1 12 ? 9.992 15.75 11.086 1 91.88 12 LEU B C 1
ATOM 2034 O O . LEU B 1 12 ? 10.148 16.625 10.234 1 91.88 12 LEU B O 1
ATOM 2038 N N . MET B 1 13 ? 9.367 14.664 10.883 1 94 13 MET B N 1
ATOM 2039 C CA . MET B 1 13 ? 8.727 14.391 9.602 1 94 13 MET B CA 1
ATOM 2040 C C . MET B 1 13 ? 7.238 14.719 9.648 1 94 13 MET B C 1
ATOM 2042 O O . MET B 1 13 ? 6.617 14.641 10.711 1 94 13 MET B O 1
ATOM 2046 N N . PRO B 1 14 ? 6.672 15.156 8.516 1 94.62 14 PRO B N 1
ATOM 2047 C CA . PRO B 1 14 ? 5.211 15.281 8.492 1 94.62 14 PRO B CA 1
ATOM 2048 C C . PRO B 1 14 ? 4.5 13.969 8.812 1 94.62 14 PRO B C 1
ATOM 2050 O O . PRO B 1 14 ? 4.973 12.898 8.422 1 94.62 14 PRO B O 1
ATOM 2053 N N . PRO B 1 15 ? 3.465 14.086 9.539 1 95.56 15 PRO B N 1
ATOM 2054 C CA . PRO B 1 15 ? 2.777 15.289 10.023 1 95.56 15 PRO B CA 1
ATOM 2055 C C . PRO B 1 15 ? 3.326 15.781 11.359 1 95.56 15 PRO B C 1
ATOM 2057 O O . PRO B 1 15 ? 2.857 16.797 11.883 1 95.56 15 PRO B O 1
ATOM 2060 N N . GLY B 1 16 ? 4.324 15.047 11.898 1 95.81 16 GLY B N 1
ATOM 2061 C CA . GLY B 1 16 ? 4.84 15.367 13.219 1 95.81 16 GLY B CA 1
ATOM 2062 C C . GLY B 1 16 ? 5.293 16.812 13.352 1 95.81 16 GLY B C 1
ATOM 2063 O O . GLY B 1 16 ? 4.906 17.5 14.289 1 95.81 16 GLY B O 1
ATOM 2064 N N . ILE B 1 17 ? 6.059 17.312 12.391 1 95.19 17 ILE B N 1
ATOM 2065 C CA . ILE B 1 17 ? 6.613 18.656 12.438 1 95.19 17 ILE B CA 1
ATOM 2066 C C . ILE B 1 17 ? 5.484 19.688 12.414 1 95.19 17 ILE B C 1
ATOM 2068 O O . ILE B 1 17 ? 5.562 20.719 13.078 1 95.19 17 ILE B O 1
ATOM 2072 N N . PHE B 1 18 ? 4.484 19.406 11.664 1 95.25 18 PHE B N 1
ATOM 2073 C CA . PHE B 1 18 ? 3.346 20.312 11.602 1 95.25 18 PHE B CA 1
ATOM 2074 C C . PHE B 1 18 ? 2.59 20.328 12.922 1 95.25 18 PHE B C 1
ATOM 2076 O O . PHE B 1 18 ? 2.156 21.391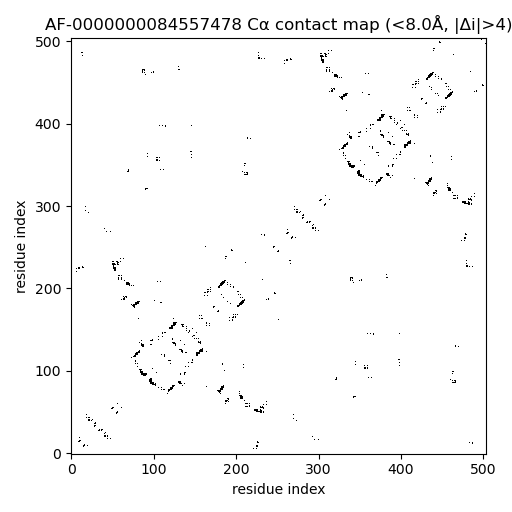 13.391 1 95.25 18 PHE B O 1
ATOM 2083 N N . ILE B 1 19 ? 2.428 19.188 13.484 1 95.19 19 ILE B N 1
ATOM 2084 C CA . ILE B 1 19 ? 1.755 19.078 14.773 1 95.19 19 ILE B CA 1
ATOM 2085 C C . ILE B 1 19 ? 2.508 19.891 15.82 1 95.19 19 ILE B C 1
ATOM 2087 O O . ILE B 1 19 ? 1.898 20.641 16.578 1 95.19 19 ILE B O 1
ATOM 2091 N N . LEU B 1 20 ? 3.795 19.781 15.82 1 94.81 20 LEU B N 1
ATOM 2092 C CA . LEU B 1 20 ? 4.617 20.531 16.766 1 94.81 20 LEU B CA 1
ATOM 2093 C C . LEU B 1 20 ? 4.457 22.047 16.547 1 94.81 20 LEU B C 1
ATOM 2095 O O . LEU B 1 20 ? 4.312 22.797 17.516 1 94.81 20 LEU B O 1
ATOM 2099 N N . ILE B 1 21 ? 4.504 22.469 15.32 1 93.56 21 ILE B N 1
ATOM 2100 C CA . ILE B 1 21 ? 4.418 23.875 14.992 1 93.56 21 ILE B CA 1
ATOM 2101 C C . ILE B 1 21 ? 3.053 24.422 15.406 1 93.56 21 ILE B C 1
ATOM 2103 O O . ILE B 1 21 ? 2.963 25.484 16.031 1 93.56 21 ILE B O 1
ATOM 2107 N N . PHE B 1 22 ? 2.037 23.672 15.148 1 93.94 22 PHE B N 1
ATOM 2108 C CA . PHE B 1 22 ? 0.694 24.141 15.469 1 93.94 22 PHE B CA 1
ATOM 2109 C C . PHE B 1 22 ? 0.456 24.125 16.969 1 93.94 22 PHE B C 1
ATOM 2111 O O . PHE B 1 22 ? -0.255 24.984 17.5 1 93.94 22 PHE B O 1
ATOM 2118 N N . LEU B 1 23 ? 0.973 23.125 17.625 1 93.75 23 LEU B N 1
ATOM 2119 C CA . LEU B 1 23 ? 0.891 23.125 19.078 1 93.75 23 LEU B CA 1
ATOM 2120 C C . LEU B 1 23 ? 1.617 24.328 19.672 1 93.75 23 LEU B C 1
ATOM 2122 O O . LEU B 1 23 ? 1.127 24.969 20.609 1 93.75 23 LEU B O 1
ATOM 2126 N N . GLY B 1 24 ? 2.82 24.578 19.156 1 93.19 24 GLY B N 1
ATOM 2127 C CA . GLY B 1 24 ? 3.553 25.766 19.562 1 93.19 24 GLY B CA 1
ATOM 2128 C C . GLY B 1 24 ? 2.785 27.062 19.328 1 93.19 24 GLY B C 1
ATOM 2129 O O . GLY B 1 24 ? 2.816 27.969 20.172 1 93.19 24 GLY B O 1
ATOM 2130 N N . MET B 1 25 ? 2.146 27.094 18.234 1 89.69 25 MET B N 1
ATOM 2131 C CA . MET B 1 25 ? 1.316 28.266 17.922 1 89.69 25 MET B CA 1
ATOM 2132 C C . MET B 1 25 ? 0.18 28.406 18.922 1 89.69 25 MET B C 1
ATOM 2134 O O . MET B 1 25 ? -0.143 29.516 19.344 1 89.69 25 MET B O 1
ATOM 2138 N N . GLY B 1 26 ? -0.423 27.281 19.281 1 90.94 26 GLY B N 1
ATOM 2139 C CA . GLY B 1 26 ? -1.452 27.328 20.312 1 90.94 26 GLY B CA 1
ATOM 2140 C C . GLY B 1 26 ? -0.958 27.875 21.625 1 90.94 26 GLY B C 1
ATOM 2141 O O . GLY B 1 26 ? -1.637 28.688 22.266 1 90.94 26 GLY B O 1
ATOM 2142 N N . ILE B 1 27 ? 0.157 27.453 21.984 1 93.06 27 ILE B N 1
ATOM 2143 C CA . ILE B 1 27 ? 0.751 27.922 23.234 1 93.06 27 ILE B CA 1
ATOM 2144 C C . ILE B 1 27 ? 1.047 29.422 23.141 1 93.06 27 ILE B C 1
ATOM 2146 O O . ILE B 1 27 ? 0.79 30.172 24.078 1 93.06 27 ILE B O 1
ATOM 2150 N N . TRP B 1 28 ? 1.61 29.766 22.016 1 90.62 28 TRP B N 1
ATOM 2151 C CA . TRP B 1 28 ? 1.92 31.172 21.781 1 90.62 28 TRP B CA 1
ATOM 2152 C C . TRP B 1 28 ? 0.664 32.031 21.875 1 90.62 28 TRP B C 1
ATOM 2154 O O . TRP B 1 28 ? 0.677 33.094 22.516 1 90.62 28 TRP B O 1
ATOM 2164 N N . LEU B 1 29 ? -0.378 31.578 21.328 1 89.38 29 LEU B N 1
ATOM 2165 C CA . LEU B 1 29 ? -1.645 32.312 21.359 1 89.38 29 LEU B CA 1
ATOM 2166 C C . LEU B 1 29 ? -2.201 32.344 22.781 1 89.38 29 LEU B C 1
ATOM 2168 O O . LEU B 1 29 ? -2.801 33.344 23.188 1 89.38 29 LEU B O 1
ATOM 2172 N N . TRP B 1 30 ? -2.02 31.281 23.438 1 91.38 30 TRP B N 1
ATOM 2173 C CA . TRP B 1 30 ? -2.469 31.25 24.828 1 91.38 30 TRP B CA 1
ATOM 2174 C C . TRP B 1 30 ? -1.734 32.281 25.656 1 91.38 30 TRP B C 1
ATOM 2176 O O . TRP B 1 30 ? -2.342 32.969 26.5 1 91.38 30 TRP B O 1
ATOM 2186 N N . ARG B 1 31 ? -0.532 32.531 25.5 1 92.06 31 ARG B N 1
ATOM 2187 C CA . ARG B 1 31 ? 0.291 33.5 26.219 1 92.06 31 ARG B CA 1
ATOM 2188 C C . ARG B 1 31 ? -0.082 34.906 25.844 1 92.06 31 ARG B C 1
ATOM 2190 O O . ARG B 1 31 ? 0.086 35.844 26.641 1 92.06 31 ARG B O 1
ATOM 2197 N N . LYS B 1 32 ? -0.603 35.094 24.656 1 89.06 32 LYS B N 1
ATOM 2198 C CA . LYS B 1 32 ? -1.036 36.406 24.203 1 89.06 32 LYS B CA 1
ATOM 2199 C C . LYS B 1 32 ? -2.463 36.688 24.656 1 89.06 32 LYS B C 1
ATOM 2201 O O . LYS B 1 32 ? -3.08 37.656 24.188 1 89.06 32 LYS B O 1
ATOM 2206 N N . ASN B 1 33 ? -3.018 35.812 25.391 1 89.19 33 ASN B N 1
ATOM 2207 C CA . ASN B 1 33 ? -4.328 35.938 26.016 1 89.19 33 ASN B CA 1
ATOM 2208 C C . ASN B 1 33 ? -5.453 35.781 25 1 89.19 33 ASN B C 1
ATOM 2210 O O . ASN B 1 33 ? -6.547 36.312 25.188 1 89.19 33 ASN B O 1
ATOM 2214 N N . GLU B 1 34 ? -5.164 35.219 23.891 1 88.06 34 GLU B N 1
ATOM 2215 C CA . GLU B 1 34 ? -6.188 34.781 22.938 1 88.06 34 GLU B CA 1
ATOM 2216 C C . GLU B 1 34 ? -6.621 33.344 23.219 1 88.06 34 GLU B C 1
ATOM 2218 O O . GLU B 1 34 ? -6.422 32.469 22.391 1 88.06 34 GLU B O 1
ATOM 2223 N N . LYS B 1 35 ? -7.305 33.188 24.266 1 91.25 35 LYS B N 1
ATOM 2224 C CA . LYS B 1 35 ? -7.562 31.891 24.844 1 91.25 35 LYS B CA 1
ATOM 2225 C C . LYS B 1 35 ? -8.5 31.062 23.969 1 91.25 35 LYS B C 1
ATOM 2227 O O . LYS B 1 35 ? -8.336 29.844 23.844 1 91.25 35 LYS B O 1
ATOM 2232 N N . ARG B 1 36 ? -9.469 31.719 23.391 1 89.62 36 ARG B N 1
ATOM 2233 C CA . ARG B 1 36 ? -10.414 31 22.531 1 89.62 36 ARG B CA 1
ATOM 2234 C C . ARG B 1 36 ? -9.719 30.453 21.297 1 89.62 36 ARG B C 1
ATOM 2236 O O . ARG B 1 36 ? -9.883 29.281 20.953 1 89.62 36 ARG B O 1
ATOM 2243 N N . ALA B 1 37 ? -9 31.266 20.625 1 87.12 37 ALA B N 1
ATOM 2244 C CA . ALA B 1 37 ? -8.242 30.859 19.438 1 87.12 37 ALA B CA 1
ATOM 2245 C C . ALA B 1 37 ? -7.238 29.766 19.797 1 87.12 37 ALA B C 1
ATOM 2247 O O . ALA B 1 37 ? -7.07 28.797 19.031 1 87.12 37 ALA B O 1
ATOM 2248 N N . ALA B 1 38 ? -6.547 29.953 20.891 1 92.06 38 ALA B N 1
ATOM 2249 C CA . ALA B 1 38 ? -5.566 28.969 21.359 1 92.06 38 ALA B CA 1
ATOM 2250 C C . ALA B 1 38 ? -6.219 27.609 21.609 1 92.06 38 ALA B C 1
ATOM 2252 O O . ALA B 1 38 ? -5.66 26.578 21.234 1 92.06 38 ALA B O 1
ATOM 2253 N N . SER B 1 39 ? -7.363 27.656 22.188 1 93.31 39 SER B N 1
ATOM 2254 C CA . SER B 1 39 ? -8.07 26.422 22.484 1 93.31 39 SER B CA 1
ATOM 2255 C C . SER B 1 39 ? -8.516 25.719 21.219 1 93.31 39 SER B C 1
ATOM 2257 O O . SER B 1 39 ? -8.469 24.484 21.141 1 93.31 39 SER B O 1
ATOM 2259 N N . ILE B 1 40 ? -8.945 26.453 20.266 1 91.25 40 ILE B N 1
ATOM 2260 C CA . ILE B 1 40 ? -9.391 25.875 19 1 91.25 40 ILE B CA 1
ATOM 2261 C C . ILE B 1 40 ? -8.211 25.234 18.281 1 91.25 40 ILE B C 1
ATOM 2263 O O . ILE B 1 40 ? -8.273 24.078 17.859 1 91.25 40 ILE B O 1
ATOM 2267 N N . VAL B 1 41 ? -7.141 25.984 18.188 1 91.25 41 VAL B N 1
ATOM 2268 C CA . VAL B 1 41 ? -5.945 25.484 17.516 1 91.25 41 VAL B CA 1
ATOM 2269 C C . VAL B 1 41 ? -5.441 24.234 18.234 1 91.25 41 VAL B C 1
ATOM 2271 O O . VAL B 1 41 ? -5.078 23.25 17.594 1 91.25 41 VAL B O 1
ATOM 2274 N N . GLY B 1 42 ? -5.398 24.359 19.516 1 94.25 42 GLY B N 1
ATOM 2275 C CA . GLY B 1 42 ? -4.973 23.219 20.312 1 94.25 42 GLY B CA 1
ATOM 2276 C C . GLY B 1 42 ? -5.848 21.984 20.125 1 94.25 42 GLY B C 1
ATOM 2277 O O . GLY B 1 42 ? -5.34 20.891 19.922 1 94.25 42 GLY B O 1
ATOM 2278 N N . ALA B 1 43 ? -7.129 22.172 20.141 1 95.44 43 ALA B N 1
ATOM 2279 C CA . ALA B 1 43 ? -8.07 21.062 20 1 95.44 43 ALA B CA 1
ATOM 2280 C C . ALA B 1 43 ? -7.965 20.422 18.609 1 95.44 43 ALA B C 1
ATOM 2282 O O . ALA B 1 43 ? -7.926 19.188 18.484 1 95.44 43 ALA B O 1
ATOM 2283 N N . VAL B 1 44 ? -7.918 21.25 17.609 1 95 44 VAL B N 1
ATOM 2284 C CA . VAL B 1 44 ? -7.824 20.781 16.234 1 95 44 VAL B CA 1
ATOM 2285 C C . VAL B 1 44 ? -6.512 20.016 16.031 1 95 44 VAL B C 1
ATOM 2287 O O . VAL B 1 44 ? -6.484 18.969 15.391 1 95 44 VAL B O 1
ATOM 2290 N N . THR B 1 45 ? -5.453 20.562 16.609 1 96.25 45 THR B N 1
ATOM 2291 C CA . THR B 1 45 ? -4.145 19.922 16.484 1 96.25 45 THR B CA 1
ATOM 2292 C C . THR B 1 45 ? -4.125 18.578 17.203 1 96.25 45 THR B C 1
ATOM 2294 O O . THR B 1 45 ? -3.521 17.625 16.719 1 96.25 45 THR B O 1
ATOM 2297 N N . ILE B 1 46 ? -4.773 18.484 18.328 1 97.25 46 ILE B N 1
ATOM 2298 C CA . ILE B 1 46 ? -4.828 17.25 19.094 1 97.25 46 ILE B CA 1
ATOM 2299 C C . ILE B 1 46 ? -5.598 16.188 18.312 1 97.25 46 ILE B C 1
ATOM 2301 O O . ILE B 1 46 ? -5.199 15.016 18.266 1 97.25 46 ILE B O 1
ATOM 2305 N N . VAL B 1 47 ? -6.691 16.594 17.688 1 97.62 47 VAL B N 1
ATOM 2306 C CA . VAL B 1 47 ? -7.465 15.664 16.859 1 97.62 47 VAL B CA 1
ATOM 2307 C C . VAL B 1 47 ? -6.621 15.195 15.68 1 97.62 47 VAL B C 1
ATOM 2309 O O . VAL B 1 47 ? -6.605 14.008 15.352 1 97.62 47 VAL B O 1
ATOM 2312 N N . PHE B 1 48 ? -5.941 16.141 15.109 1 97.5 48 PHE B N 1
ATOM 2313 C CA . PHE B 1 48 ? -5.039 15.836 14 1 97.5 48 PHE B CA 1
ATOM 2314 C C . PHE B 1 48 ? -3.971 14.836 14.43 1 97.5 48 PHE B C 1
ATOM 2316 O O . PHE B 1 48 ? -3.705 13.859 13.727 1 97.5 48 PHE B O 1
ATOM 2323 N N . TYR B 1 49 ? -3.412 15.039 15.57 1 97.81 49 TYR B N 1
ATOM 2324 C CA . TYR B 1 49 ? -2.396 14.156 16.125 1 97.81 49 TYR B CA 1
ATOM 2325 C C . TYR B 1 49 ? -2.959 12.766 16.375 1 97.81 49 TYR B C 1
ATOM 2327 O O . TYR B 1 49 ? -2.365 11.766 15.953 1 97.81 49 TYR B O 1
ATOM 2335 N N . LEU B 1 50 ? -4.098 12.711 16.984 1 98 50 LEU B N 1
ATOM 2336 C CA . LEU B 1 50 ? -4.688 11.422 17.328 1 98 50 LEU B CA 1
ATOM 2337 C C . LEU B 1 50 ? -5 10.617 16.078 1 98 50 LEU B C 1
ATOM 2339 O O . LEU B 1 50 ? -4.727 9.414 16.016 1 98 50 LEU B O 1
ATOM 2343 N N . LEU B 1 51 ? -5.469 11.266 15.031 1 98.12 51 LEU B N 1
ATOM 2344 C CA . LEU B 1 51 ? -5.805 10.586 13.781 1 98.12 51 LEU B CA 1
ATOM 2345 C C . LEU B 1 51 ? -4.543 10.172 13.039 1 98.12 51 LEU B C 1
ATOM 2347 O O . LEU B 1 51 ? -4.605 9.367 12.102 1 98.12 51 LEU B O 1
ATOM 2351 N N . SER B 1 52 ? -3.398 10.672 13.5 1 98.12 52 SER B N 1
ATOM 2352 C CA . SER B 1 52 ? -2.129 10.383 12.844 1 98.12 52 SER B CA 1
ATOM 2353 C C . SER B 1 52 ? -1.322 9.352 13.625 1 98.12 52 SER B C 1
ATOM 2355 O O . SER B 1 52 ? -0.11 9.234 13.438 1 98.12 52 SER B O 1
ATOM 2357 N N . THR B 1 53 ? -1.951 8.695 14.594 1 97.19 53 THR B N 1
ATOM 2358 C CA . THR B 1 53 ? -1.266 7.656 15.352 1 97.19 53 THR B CA 1
ATOM 2359 C C . THR B 1 53 ? -1.77 6.27 14.953 1 97.19 53 THR B C 1
ATOM 2361 O O . THR B 1 53 ? -2.961 6.09 14.695 1 97.19 53 THR B O 1
ATOM 2364 N N . PHE B 1 54 ? -0.87 5.301 14.953 1 95.31 54 PHE B N 1
ATOM 2365 C CA . PHE B 1 54 ? -1.245 3.936 14.602 1 95.31 54 PHE B CA 1
ATOM 2366 C C . PHE B 1 54 ? -2.117 3.316 15.688 1 95.31 54 PHE B C 1
ATOM 2368 O O . PHE B 1 54 ? -2.836 2.346 15.43 1 95.31 54 PHE B O 1
ATOM 2375 N N . TRP B 1 55 ? -2.059 3.906 16.828 1 95.38 55 TRP B N 1
ATOM 2376 C CA . TRP B 1 55 ? -2.957 3.424 17.875 1 95.38 55 TRP B CA 1
ATOM 2377 C C . TRP B 1 55 ? -4.414 3.684 17.5 1 95.38 55 TRP B C 1
ATOM 2379 O O . TRP B 1 55 ? -5.219 2.752 17.438 1 95.38 55 TRP B O 1
ATOM 2389 N N . VAL B 1 56 ? -4.699 4.918 17.219 1 97.31 56 VAL B N 1
ATOM 2390 C CA . VAL B 1 56 ? -6.066 5.305 16.891 1 97.31 56 VAL B CA 1
ATOM 2391 C C . VAL B 1 56 ? -6.453 4.723 15.523 1 97.31 56 VAL B C 1
ATOM 2393 O O . VAL B 1 56 ? -7.523 4.125 15.383 1 97.31 56 VAL B O 1
ATOM 2396 N N . SER B 1 57 ? -5.598 4.898 14.547 1 97.25 57 SER B N 1
ATOM 2397 C CA . SER B 1 57 ? -5.922 4.398 13.211 1 97.25 57 SER B CA 1
ATOM 2398 C C . SER B 1 57 ? -6.09 2.883 13.219 1 97.25 57 SER B C 1
ATOM 2400 O O . SER B 1 57 ? -6.93 2.346 12.492 1 97.25 57 SER B O 1
ATOM 2402 N N . GLY B 1 58 ? -5.227 2.172 13.977 1 96.12 58 GLY B N 1
ATOM 2403 C CA . GLY B 1 58 ? -5.348 0.727 14.094 1 96.12 58 GLY B CA 1
ATOM 2404 C C . GLY B 1 58 ? -6.691 0.286 14.641 1 96.12 58 GLY B C 1
ATOM 2405 O O . GLY B 1 58 ? -7.258 -0.712 14.188 1 96.12 58 GLY B O 1
ATOM 2406 N N . LEU B 1 59 ? -7.211 1.01 15.633 1 96.19 59 LEU B N 1
ATOM 2407 C CA . LEU B 1 59 ? -8.531 0.717 16.188 1 96.19 59 LEU B CA 1
ATOM 2408 C C . LEU B 1 59 ? -9.617 0.935 15.141 1 96.19 59 LEU B C 1
ATOM 2410 O O . LEU B 1 59 ? -10.531 0.117 15.016 1 96.19 59 LEU B O 1
ATOM 2414 N N . LEU B 1 60 ? -9.469 2.008 14.445 1 97.44 60 LEU B N 1
ATOM 2415 C CA . LEU B 1 60 ? -10.469 2.361 13.445 1 97.44 60 LEU B CA 1
ATOM 2416 C C . LEU B 1 60 ? -10.477 1.355 12.305 1 97.44 60 LEU B C 1
ATOM 2418 O O . LEU B 1 60 ? -11.469 0.661 12.086 1 97.44 60 LEU B O 1
ATOM 2422 N N . ILE B 1 61 ? -9.359 1.171 11.633 1 97.44 61 ILE B N 1
ATOM 2423 C CA . ILE B 1 61 ? -9.312 0.321 10.453 1 97.44 61 ILE B CA 1
ATOM 2424 C C . ILE B 1 61 ? -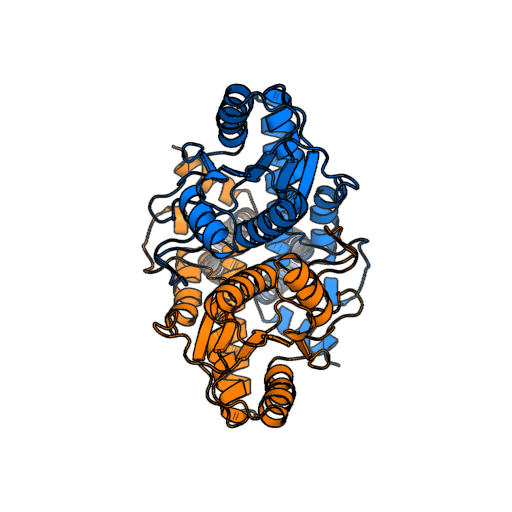9.461 -1.143 10.859 1 97.44 61 ILE B C 1
ATOM 2426 O O . ILE B 1 61 ? -10.047 -1.94 10.125 1 97.44 61 ILE B O 1
ATOM 2430 N N . GLY B 1 62 ? -8.945 -1.494 12.039 1 96.56 62 GLY B N 1
ATOM 2431 C CA . GLY B 1 62 ? -9.133 -2.842 12.555 1 96.56 62 GLY B CA 1
ATOM 2432 C C . GLY B 1 62 ? -10.594 -3.227 12.695 1 96.56 62 GLY B C 1
ATOM 2433 O O . GLY B 1 62 ? -10.961 -4.383 12.484 1 96.56 62 GLY B O 1
ATOM 2434 N N . SER B 1 63 ? -11.422 -2.277 13.039 1 96.69 63 SER B N 1
ATOM 2435 C CA . SER B 1 63 ? -12.844 -2.551 13.203 1 96.69 63 SER B CA 1
ATOM 2436 C C . SER B 1 63 ? -13.484 -2.959 11.875 1 96.69 63 SER B C 1
ATOM 2438 O O . SER B 1 63 ? -14.461 -3.705 11.859 1 96.69 63 SER B O 1
ATOM 2440 N N . LEU B 1 64 ? -12.969 -2.467 10.773 1 97.19 64 LEU B N 1
ATOM 2441 C CA . LEU B 1 64 ? -13.43 -2.871 9.453 1 97.19 64 LEU B CA 1
ATOM 2442 C C . LEU B 1 64 ? -12.859 -4.23 9.07 1 97.19 64 LEU B C 1
ATOM 2444 O O . LEU B 1 64 ? -13.586 -5.094 8.57 1 97.19 64 LEU B O 1
ATOM 2448 N N . GLU B 1 65 ? -11.602 -4.469 9.367 1 97.44 65 GLU B N 1
ATOM 2449 C CA . GLU B 1 65 ? -10.852 -5.613 8.859 1 97.44 65 GLU B CA 1
ATOM 2450 C C . GLU B 1 65 ? -11.18 -6.883 9.641 1 97.44 65 GLU B C 1
ATOM 2452 O O . GLU B 1 65 ? -10.93 -7.992 9.164 1 97.44 65 GLU B O 1
ATOM 2457 N N . ASN B 1 66 ? -11.75 -6.707 10.812 1 94.44 66 ASN B N 1
ATOM 2458 C CA . ASN B 1 66 ? -12.008 -7.852 11.68 1 94.44 66 ASN B CA 1
ATOM 2459 C C . ASN B 1 66 ? -13.383 -8.453 11.414 1 94.44 66 ASN B C 1
ATOM 2461 O O . ASN B 1 66 ? -13.75 -9.477 12 1 94.44 66 ASN B O 1
ATOM 2465 N N . LYS B 1 67 ? -14.102 -7.922 10.523 1 95.31 67 LYS B N 1
ATOM 2466 C CA . LYS B 1 67 ? -15.469 -8.367 10.281 1 95.31 67 LYS B CA 1
ATOM 2467 C C . LYS B 1 67 ? -15.492 -9.688 9.523 1 95.31 67 LYS B C 1
ATOM 2469 O O . LYS B 1 67 ? -16.406 -10.5 9.703 1 95.31 67 LYS B O 1
ATOM 2474 N N . TYR B 1 68 ? -14.562 -9.883 8.648 1 95.62 68 TYR B N 1
ATOM 2475 C CA . TYR B 1 68 ? -14.484 -11.102 7.852 1 95.62 68 TYR B CA 1
ATOM 2476 C C . TYR B 1 68 ? -13.117 -11.766 8 1 95.62 68 TYR B C 1
ATOM 2478 O O . TYR B 1 68 ? -12.094 -11.078 8.062 1 95.62 68 TYR B O 1
ATOM 2486 N N . SER B 1 69 ? -13.094 -13.031 8.07 1 93.56 69 SER B N 1
ATOM 2487 C CA . SER B 1 69 ? -11.875 -13.828 8.102 1 93.56 69 SER B CA 1
ATOM 2488 C C . SER B 1 69 ? -11.781 -14.75 6.891 1 93.56 69 SER B C 1
ATOM 2490 O O . SER B 1 69 ? -12.773 -14.977 6.199 1 93.56 69 SER B O 1
ATOM 2492 N N . MET B 1 70 ? -10.531 -15.219 6.672 1 94.38 70 MET B N 1
ATOM 2493 C CA . MET B 1 70 ? -10.328 -16.172 5.59 1 94.38 70 MET B CA 1
ATOM 2494 C C . MET B 1 70 ? -11.211 -17.406 5.781 1 94.38 70 MET B C 1
ATOM 2496 O O . MET B 1 70 ? -11.258 -17.984 6.871 1 94.38 70 MET B O 1
ATOM 2500 N N . PRO B 1 71 ? -11.906 -17.734 4.746 1 91.38 71 PRO B N 1
ATOM 2501 C CA . PRO B 1 71 ? -12.797 -18.891 4.902 1 91.38 71 PRO B CA 1
ATOM 2502 C C . PRO B 1 71 ? -12.047 -20.203 5.098 1 91.38 71 PRO B C 1
ATOM 2504 O O . PRO B 1 71 ? -10.906 -20.344 4.637 1 91.38 71 PRO B O 1
ATOM 2507 N N . GLU B 1 72 ? -12.617 -21.094 5.78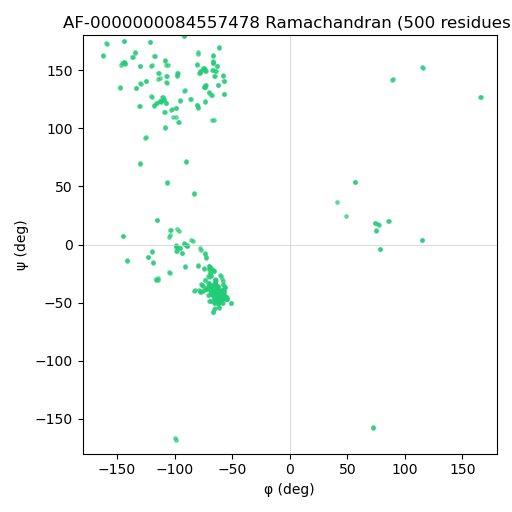5 1 83.69 72 GLU B N 1
ATOM 2508 C CA . GLU B 1 72 ? -12.023 -22.406 6.02 1 83.69 72 GLU B CA 1
ATOM 2509 C C . GLU B 1 72 ? -12.086 -23.281 4.77 1 83.69 72 GLU B C 1
ATOM 2511 O O . GLU B 1 72 ? -11.227 -24.141 4.555 1 83.69 72 GLU B O 1
ATOM 2516 N N . GLY B 1 73 ? -13.172 -23 3.986 1 84.62 73 GLY B N 1
ATOM 2517 C CA . GLY B 1 73 ? -13.359 -23.766 2.756 1 84.62 73 GLY B CA 1
ATOM 2518 C C . GLY B 1 73 ? -13.586 -22.875 1.544 1 84.62 73 GLY B C 1
ATOM 2519 O O . GLY B 1 73 ? -14.133 -21.781 1.663 1 84.62 73 GLY B O 1
ATOM 2520 N N . PHE B 1 74 ? -12.945 -23.266 0.482 1 86.88 74 PHE B N 1
ATOM 2521 C CA . PHE B 1 74 ? -13.055 -22.516 -0.765 1 86.88 74 PHE B CA 1
ATOM 2522 C C . PHE B 1 74 ? -13.922 -23.266 -1.768 1 86.88 74 PHE B C 1
ATOM 2524 O O . PHE B 1 74 ? -13.531 -23.453 -2.922 1 86.88 74 PHE B O 1
ATOM 2531 N N . ASP B 1 75 ? -15.172 -23.609 -1.204 1 90.81 75 ASP B N 1
ATOM 2532 C CA . ASP B 1 75 ? -16.125 -24.359 -2.018 1 90.81 75 ASP B CA 1
ATOM 2533 C C . ASP B 1 75 ? -16.922 -23.422 -2.928 1 90.81 75 ASP B C 1
ATOM 2535 O O . ASP B 1 75 ? -18.141 -23.562 -3.053 1 90.81 75 ASP B O 1
ATOM 2539 N N . GLY B 1 76 ? -16.328 -22.469 -3.562 1 96 76 GLY B N 1
ATOM 2540 C CA . GLY B 1 76 ? -16.953 -21.562 -4.512 1 96 76 GLY B CA 1
ATOM 2541 C C . GLY B 1 76 ? -16.859 -22.047 -5.945 1 96 76 GLY B C 1
ATOM 2542 O O . GLY B 1 76 ? -16.406 -23.172 -6.203 1 96 76 GLY B O 1
ATOM 2543 N N . ASP B 1 77 ? -17.422 -21.281 -6.891 1 97.62 77 ASP B N 1
ATOM 2544 C CA . ASP B 1 77 ? -17.438 -21.719 -8.281 1 97.62 77 ASP B CA 1
ATOM 2545 C C . ASP B 1 77 ? -16.703 -20.734 -9.18 1 97.62 77 ASP B C 1
ATOM 2547 O O . ASP B 1 77 ? -16.484 -20.984 -10.359 1 97.62 77 ASP B O 1
ATOM 2551 N N . CYS B 1 78 ? -16.281 -19.609 -8.617 1 98.56 78 CYS B N 1
ATOM 2552 C CA . CYS B 1 78 ? -15.375 -18.672 -9.266 1 98.56 78 CYS B CA 1
ATOM 2553 C C . CYS B 1 78 ? -14.734 -17.734 -8.25 1 98.56 78 CYS B C 1
ATOM 2555 O O . CYS B 1 78 ? -15.156 -17.688 -7.094 1 98.56 78 CYS B O 1
ATOM 2557 N N . ILE B 1 79 ? -13.688 -17.125 -8.641 1 98.75 79 ILE B N 1
ATOM 2558 C CA . ILE B 1 79 ? -12.992 -16.125 -7.832 1 98.75 79 ILE B CA 1
ATOM 2559 C C . ILE B 1 79 ? -13.188 -14.742 -8.438 1 98.75 79 ILE B C 1
ATOM 2561 O O . ILE B 1 79 ? -12.984 -14.547 -9.641 1 98.75 79 ILE B O 1
ATOM 2565 N N . VAL B 1 80 ? -13.648 -13.781 -7.668 1 98.88 80 VAL B N 1
ATOM 2566 C CA . VAL B 1 80 ? -13.812 -12.398 -8.094 1 98.88 80 VAL B CA 1
ATOM 2567 C C . VAL B 1 80 ? -12.773 -11.516 -7.41 1 98.88 80 VAL B C 1
ATOM 2569 O O . VAL B 1 80 ? -12.664 -11.508 -6.18 1 98.88 80 VAL B O 1
ATOM 2572 N N . MET B 1 81 ? -12 -10.797 -8.18 1 98.75 81 MET B N 1
ATOM 2573 C CA . MET B 1 81 ? -11.047 -9.828 -7.664 1 98.75 81 MET B CA 1
ATOM 2574 C C . MET B 1 81 ? -11.508 -8.398 -7.953 1 98.75 81 MET B C 1
ATOM 2576 O O . MET B 1 81 ? -11.633 -8.008 -9.117 1 98.75 81 MET B O 1
ATOM 2580 N N . LEU B 1 82 ? -11.805 -7.695 -6.898 1 98.19 82 LEU B N 1
ATOM 2581 C CA . LEU B 1 82 ? -12.109 -6.281 -7.102 1 98.19 82 LEU B CA 1
ATOM 2582 C C . LEU B 1 82 ? -10.828 -5.473 -7.289 1 98.19 82 LEU B C 1
ATOM 2584 O O . LEU B 1 82 ? -9.805 -5.766 -6.664 1 98.19 82 LEU B O 1
ATOM 2588 N N . GLY B 1 83 ? -10.898 -4.43 -8.086 1 94.75 83 GLY B N 1
ATOM 2589 C CA . GLY B 1 83 ? -9.75 -3.576 -8.344 1 94.75 83 GLY B CA 1
ATOM 2590 C C . GLY B 1 83 ? -9.297 -2.797 -7.121 1 94.75 83 GLY B C 1
ATOM 2591 O O . GLY B 1 83 ? -10.016 -2.73 -6.125 1 94.75 83 GLY B O 1
ATOM 2592 N N . GLY B 1 84 ? -8.117 -2.289 -7.148 1 92.5 84 GLY B N 1
ATOM 2593 C CA . GLY B 1 84 ? -7.527 -1.492 -6.086 1 92.5 84 GLY B CA 1
ATOM 2594 C C . GLY B 1 84 ? -6.625 -0.385 -6.598 1 92.5 84 GLY B C 1
ATOM 2595 O O . GLY B 1 84 ? -5.883 0.225 -5.824 1 92.5 84 GLY B O 1
ATOM 2596 N N . GLY B 1 85 ? -6.629 -0.233 -7.852 1 92.69 85 GLY B N 1
ATOM 2597 C CA . GLY B 1 85 ? -5.824 0.807 -8.477 1 92.69 85 GLY B CA 1
ATOM 2598 C C . GLY B 1 85 ? -4.727 0.26 -9.367 1 92.69 85 GLY B C 1
ATOM 2599 O O . GLY B 1 85 ? -4.266 -0.867 -9.172 1 92.69 85 GLY B O 1
ATOM 2600 N N . ALA B 1 86 ? -4.371 1.027 -10.312 1 94.31 86 ALA B N 1
ATOM 2601 C CA . ALA B 1 86 ? -3.277 0.708 -11.227 1 94.31 86 ALA B CA 1
ATOM 2602 C C . ALA B 1 86 ? -2.531 1.971 -11.656 1 94.31 86 ALA B C 1
ATOM 2604 O O . ALA B 1 86 ? -3.059 3.08 -11.539 1 94.31 86 ALA B O 1
ATOM 2605 N N . LEU B 1 87 ? -1.342 1.759 -12.031 1 93.81 87 LEU B N 1
ATOM 2606 C CA . LEU B 1 87 ? -0.485 2.848 -12.492 1 93.81 87 LEU B CA 1
ATOM 2607 C C . LEU B 1 87 ? -0.141 2.688 -13.969 1 93.81 87 LEU B C 1
ATOM 2609 O O . LEU B 1 87 ? 0.111 1.573 -14.43 1 93.81 87 LEU B O 1
ATOM 2613 N N . SER B 1 88 ? -0.106 3.785 -14.578 1 91.94 88 SER B N 1
ATOM 2614 C CA . SER B 1 88 ? 0.206 3.775 -16 1 91.94 88 SER B CA 1
ATOM 2615 C C . SER B 1 88 ? 1.68 4.086 -16.25 1 91.94 88 SER B C 1
ATOM 2617 O O . SER B 1 88 ? 2.299 4.828 -15.484 1 91.94 88 SER B O 1
ATOM 2619 N N . GLY B 1 89 ? 2.209 3.479 -17.234 1 91.94 89 GLY B N 1
ATOM 2620 C CA . GLY B 1 89 ? 3.527 3.826 -17.734 1 91.94 89 GLY B CA 1
ATOM 2621 C C . GLY B 1 89 ? 4.656 3.275 -16.891 1 91.94 89 GLY B C 1
ATOM 2622 O O . GLY B 1 89 ? 5.832 3.514 -17.172 1 91.94 89 GLY B O 1
ATOM 2623 N N . THR B 1 90 ? 4.367 2.646 -15.828 1 93.44 90 THR B N 1
ATOM 2624 C CA . THR B 1 90 ? 5.395 2.045 -14.984 1 93.44 90 THR B CA 1
ATOM 2625 C C . THR B 1 90 ? 5.973 0.795 -15.648 1 93.44 90 THR B C 1
ATOM 2627 O O . THR B 1 90 ? 5.273 0.093 -16.375 1 93.44 90 THR B O 1
ATOM 2630 N N . SER B 1 91 ? 7.246 0.567 -15.336 1 92.56 91 SER B N 1
ATOM 2631 C CA . SER B 1 91 ? 7.922 -0.586 -15.922 1 92.56 91 SER B CA 1
ATOM 2632 C C . SER B 1 91 ? 7.441 -1.888 -15.289 1 92.56 91 SER B C 1
ATOM 2634 O O . SER B 1 91 ? 7.203 -1.946 -14.078 1 92.56 91 SER B O 1
ATOM 2636 N N . ALA B 1 92 ? 7.23 -2.889 -16.141 1 93.25 92 ALA B N 1
ATOM 2637 C CA . ALA B 1 92 ? 6.754 -4.195 -15.703 1 93.25 92 ALA B CA 1
ATOM 2638 C C . ALA B 1 92 ? 7.551 -5.32 -16.359 1 93.25 92 ALA B C 1
ATOM 2640 O O . ALA B 1 92 ? 8.352 -5.078 -17.266 1 93.25 92 ALA B O 1
ATOM 2641 N N . LEU B 1 93 ? 7.418 -6.52 -15.812 1 93.44 93 LEU B N 1
ATOM 2642 C CA . LEU B 1 93 ? 8.102 -7.684 -16.359 1 93.44 93 LEU B CA 1
ATOM 2643 C C . LEU B 1 93 ? 7.715 -7.914 -17.812 1 93.44 93 LEU B C 1
ATOM 2645 O O . LEU B 1 93 ? 8.57 -8.234 -18.656 1 93.44 93 LEU B O 1
ATOM 2649 N N . GLU B 1 94 ? 6.453 -7.77 -18.062 1 92.12 94 GLU B N 1
ATOM 2650 C CA . GLU B 1 94 ? 5.898 -7.77 -19.406 1 92.12 94 GLU B CA 1
ATOM 2651 C C . GLU B 1 94 ? 4.914 -6.613 -19.594 1 92.12 94 GLU B C 1
ATOM 2653 O O . GLU B 1 94 ? 4.133 -6.305 -18.703 1 92.12 94 GLU B O 1
ATOM 2658 N N . GLY B 1 95 ? 5.051 -5.934 -20.719 1 90.5 95 GLY B N 1
ATOM 2659 C CA . GLY B 1 95 ? 4.164 -4.812 -20.984 1 90.5 95 GLY B CA 1
ATOM 2660 C C . GLY B 1 95 ? 4.473 -3.594 -20.125 1 90.5 95 GLY B C 1
ATOM 2661 O O . GLY B 1 95 ? 5.617 -3.389 -19.719 1 90.5 95 GLY B O 1
ATOM 2662 N N . GLU B 1 96 ? 3.375 -2.734 -20 1 91.38 96 GLU B N 1
ATOM 2663 C CA . GLU B 1 96 ? 3.498 -1.513 -19.203 1 91.38 96 GLU B CA 1
ATOM 2664 C C . GLU B 1 96 ? 2.35 -1.382 -18.203 1 91.38 96 GLU B C 1
ATOM 2666 O O . GLU B 1 96 ? 1.252 -1.891 -18.438 1 91.38 96 GLU B O 1
ATOM 2671 N N . GLY B 1 97 ? 2.703 -0.666 -17.172 1 94.31 97 GLY B N 1
ATOM 2672 C CA . GLY B 1 97 ? 1.692 -0.476 -16.141 1 94.31 97 GLY B CA 1
ATOM 2673 C C . GLY B 1 97 ? 1.71 -1.56 -15.078 1 94.31 97 GLY B C 1
ATOM 2674 O O . GLY B 1 97 ? 1.982 -2.725 -15.375 1 94.31 97 GLY B O 1
ATOM 2675 N N . THR B 1 98 ? 1.48 -1.153 -13.906 1 95.38 98 THR B N 1
ATOM 2676 C CA . THR B 1 98 ? 1.482 -2.086 -12.781 1 95.38 98 THR B CA 1
ATOM 2677 C C . THR B 1 98 ? 0.306 -1.812 -11.852 1 95.38 98 THR B C 1
ATOM 2679 O O . THR B 1 98 ? -0.311 -0.746 -11.914 1 95.38 98 THR B O 1
ATOM 2682 N N . LEU B 1 99 ? -0.019 -2.789 -11.039 1 96.25 99 LEU B N 1
ATOM 2683 C CA . LEU B 1 99 ? -1.062 -2.629 -10.031 1 96.25 99 LEU B CA 1
ATOM 2684 C C . LEU B 1 99 ? -0.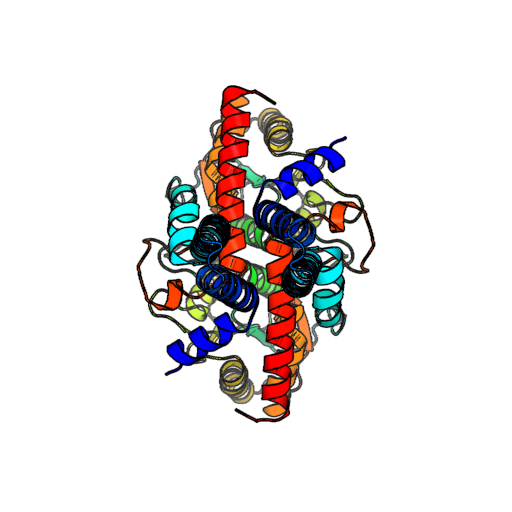544 -1.842 -8.828 1 96.25 99 LEU B C 1
ATOM 2686 O O . LEU B 1 99 ? 0.65 -1.878 -8.523 1 96.25 99 LEU B O 1
ATOM 2690 N N . SER B 1 100 ? -1.442 -1.107 -8.18 1 94.31 100 SER B N 1
ATOM 2691 C CA . SER B 1 100 ? -1.104 -0.505 -6.895 1 94.31 100 SER B CA 1
ATOM 2692 C C . SER B 1 100 ? -0.769 -1.57 -5.855 1 94.31 100 SER B C 1
ATOM 2694 O O . SER B 1 100 ? -0.976 -2.762 -6.094 1 94.31 100 SER B O 1
ATOM 2696 N N . GLY B 1 101 ? -0.259 -1.14 -4.754 1 94.38 101 GLY B N 1
ATOM 2697 C CA . GLY B 1 101 ? 0.036 -2.064 -3.672 1 94.38 101 GLY B CA 1
ATOM 2698 C C . GLY B 1 101 ? -1.167 -2.881 -3.238 1 94.38 101 GLY B C 1
ATOM 2699 O O . GLY B 1 101 ? -1.076 -4.102 -3.094 1 94.38 101 GLY B O 1
ATOM 2700 N N . ALA B 1 102 ? -2.305 -2.197 -3.051 1 95 102 ALA B N 1
ATOM 2701 C CA . ALA B 1 102 ? -3.531 -2.877 -2.641 1 95 102 ALA B CA 1
ATOM 2702 C C . ALA B 1 102 ? -3.973 -3.895 -3.688 1 95 102 ALA B C 1
ATOM 2704 O O . ALA B 1 102 ? -4.234 -5.055 -3.361 1 95 102 ALA B O 1
ATOM 2705 N N . ALA B 1 103 ? -4.004 -3.439 -4.918 1 96.62 103 ALA B N 1
ATOM 2706 C CA . ALA B 1 103 ? -4.41 -4.324 -6.004 1 96.62 103 ALA B CA 1
ATOM 2707 C C . ALA B 1 103 ? -3.434 -5.488 -6.16 1 96.62 103 ALA B C 1
ATOM 2709 O O . ALA B 1 103 ? -3.842 -6.613 -6.465 1 96.62 103 ALA B O 1
ATOM 2710 N N . GLY B 1 104 ? -2.197 -5.211 -5.996 1 96.81 104 GLY B N 1
ATOM 2711 C CA . GLY B 1 104 ? -1.194 -6.262 -6.059 1 96.81 104 GLY B CA 1
ATOM 2712 C C . GLY B 1 104 ? -1.381 -7.328 -4.996 1 96.81 104 GLY B C 1
ATOM 2713 O O . GLY B 1 104 ? -1.232 -8.523 -5.273 1 96.81 104 GLY B O 1
ATOM 2714 N N . SER B 1 105 ? -1.673 -6.914 -3.799 1 96.88 105 SER B N 1
ATOM 2715 C CA . SER B 1 105 ? -1.93 -7.848 -2.709 1 96.88 105 SER B CA 1
ATOM 2716 C C . SER B 1 105 ? -3.156 -8.711 -2.996 1 96.88 105 SER B C 1
ATOM 2718 O O . SER B 1 105 ? -3.152 -9.914 -2.732 1 96.88 105 SER B O 1
ATOM 2720 N N . ARG B 1 106 ? -4.18 -8.086 -3.514 1 98 106 ARG B N 1
ATOM 2721 C CA . ARG B 1 106 ? -5.375 -8.828 -3.9 1 98 106 ARG B CA 1
ATOM 2722 C C . ARG B 1 106 ? -5.055 -9.867 -4.973 1 98 106 ARG B C 1
ATOM 2724 O O . ARG B 1 106 ? -5.496 -11.016 -4.887 1 98 106 ARG B O 1
ATOM 2731 N N . MET B 1 107 ? -4.266 -9.43 -5.922 1 98.19 107 MET B N 1
ATOM 2732 C CA . MET B 1 107 ? -3.895 -10.305 -7.031 1 98.19 107 MET B CA 1
ATOM 2733 C C . MET B 1 107 ? -3.109 -11.516 -6.531 1 98.19 107 MET B C 1
ATOM 2735 O O . MET B 1 107 ? -3.314 -12.633 -7.004 1 98.19 107 MET B O 1
ATOM 2739 N N . ALA B 1 108 ? -2.205 -11.281 -5.629 1 97.81 108 ALA B N 1
ATOM 2740 C CA . ALA B 1 108 ? -1.418 -12.383 -5.07 1 97.81 108 ALA B CA 1
ATOM 2741 C C . ALA B 1 108 ? -2.318 -13.43 -4.422 1 97.81 108 ALA B C 1
ATOM 2743 O O . ALA B 1 108 ? -2.135 -14.625 -4.629 1 97.81 108 ALA B O 1
ATOM 2744 N N . LEU B 1 109 ? -3.277 -12.961 -3.658 1 97.88 109 LEU B N 1
ATOM 2745 C CA . LEU B 1 109 ? -4.203 -13.891 -3.02 1 97.88 109 LEU B CA 1
ATOM 2746 C C . LEU B 1 109 ? -5.031 -14.641 -4.062 1 97.88 109 LEU B C 1
ATOM 2748 O O . LEU B 1 109 ? -5.27 -15.844 -3.926 1 97.88 109 LEU B O 1
ATOM 2752 N N . VAL B 1 110 ? -5.438 -13.945 -5.094 1 98.56 110 VAL B N 1
ATOM 2753 C CA . VAL B 1 110 ? -6.219 -14.562 -6.16 1 98.56 110 VAL B CA 1
ATOM 2754 C C . VAL B 1 110 ? -5.398 -15.672 -6.82 1 98.56 110 VAL B C 1
ATOM 2756 O O . VAL B 1 110 ? -5.91 -16.766 -7.066 1 98.56 110 VAL B O 1
ATOM 2759 N N . ALA B 1 111 ? -4.137 -15.367 -7.086 1 98.56 111 ALA B N 1
ATOM 2760 C CA . ALA B 1 111 ? -3.262 -16.375 -7.691 1 98.56 111 ALA B CA 1
ATOM 2761 C C . ALA B 1 111 ? -3.104 -17.578 -6.777 1 98.56 111 ALA B C 1
ATOM 2763 O O . ALA B 1 111 ? -3.094 -18.719 -7.246 1 98.56 111 ALA B O 1
ATOM 2764 N N . GLN B 1 112 ? -2.977 -17.359 -5.504 1 98 112 GLN B N 1
ATOM 2765 C CA . GLN B 1 112 ? -2.879 -18.438 -4.531 1 98 112 GLN B CA 1
ATOM 2766 C C . GLN B 1 112 ? -4.156 -19.281 -4.512 1 98 112 GLN B C 1
ATOM 2768 O O . GLN B 1 112 ? -4.098 -20.516 -4.5 1 98 112 GLN B O 1
ATOM 2773 N N . LEU B 1 113 ? -5.281 -18.609 -4.5 1 97.81 113 LEU B N 1
ATOM 2774 C CA . LEU B 1 113 ? -6.574 -19.281 -4.496 1 97.81 113 LEU B CA 1
ATOM 2775 C C . LEU B 1 113 ? -6.762 -20.109 -5.77 1 97.81 113 LEU B C 1
ATOM 2777 O O . LEU B 1 113 ? -7.27 -21.234 -5.719 1 97.81 113 LEU B O 1
ATOM 2781 N N . TYR B 1 114 ? -6.371 -19.547 -6.871 1 98.25 114 TYR B N 1
ATOM 2782 C CA . TYR B 1 114 ? -6.461 -20.281 -8.125 1 98.25 114 TYR B CA 1
ATOM 2783 C C . TYR B 1 114 ? -5.645 -21.562 -8.062 1 98.25 114 TYR B C 1
ATOM 2785 O O . TYR B 1 114 ? -6.113 -22.625 -8.492 1 98.25 114 TYR B O 1
ATOM 2793 N N . LYS B 1 115 ? -4.453 -21.422 -7.629 1 96.81 115 LYS B N 1
ATOM 2794 C CA . LYS B 1 115 ? -3.59 -22.594 -7.539 1 96.81 115 LYS B CA 1
ATOM 2795 C C . LYS B 1 115 ? -4.223 -23.688 -6.672 1 96.81 115 LYS B C 1
ATOM 2797 O O . LYS B 1 115 ? -4.098 -24.875 -6.961 1 96.81 115 LYS B O 1
ATOM 2802 N N . LYS B 1 116 ? -4.863 -23.281 -5.684 1 95.31 116 LYS B N 1
ATOM 2803 C CA . LYS B 1 116 ? -5.473 -24.203 -4.734 1 95.31 116 LYS B CA 1
ATOM 2804 C C . LYS B 1 116 ? -6.754 -24.812 -5.301 1 95.31 116 LYS B C 1
ATOM 2806 O O . LYS B 1 116 ? -7.062 -25.969 -5.043 1 95.31 116 LYS B O 1
ATOM 2811 N N . THR B 1 117 ? -7.543 -24.031 -6.121 1 96.75 117 THR B N 1
ATOM 2812 C CA . THR B 1 117 ? -8.914 -24.438 -6.414 1 96.75 117 THR B CA 1
ATOM 2813 C C . THR B 1 117 ? -9.086 -24.734 -7.902 1 96.75 117 THR B C 1
ATOM 2815 O O . THR B 1 117 ? -9.992 -25.469 -8.297 1 96.75 117 THR B O 1
ATOM 2818 N N . GLY B 1 118 ? -8.297 -24.031 -8.703 1 97.56 118 GLY B N 1
ATOM 2819 C CA . GLY B 1 118 ? -8.445 -24.141 -10.148 1 97.56 118 GLY B CA 1
ATOM 2820 C C . GLY B 1 118 ? -9.656 -23.406 -10.688 1 97.56 118 GLY B C 1
ATOM 2821 O O . GLY B 1 118 ? -10.016 -23.562 -11.852 1 97.56 118 GLY B O 1
ATOM 2822 N N . LEU B 1 119 ? -10.281 -22.578 -9.906 1 98.25 119 LEU B N 1
ATOM 2823 C CA . LEU B 1 119 ? -11.523 -21.906 -10.281 1 98.25 119 LEU B CA 1
ATOM 2824 C C . LEU B 1 119 ? -11.242 -20.781 -11.273 1 98.25 119 LEU B C 1
ATOM 2826 O O . LEU B 1 119 ? -10.164 -20.188 -11.266 1 98.25 119 LEU B O 1
ATOM 2830 N N . PRO B 1 120 ? -12.258 -20.484 -12.133 1 98.69 120 PRO B N 1
ATOM 2831 C CA . PRO B 1 120 ? -12.117 -19.297 -12.977 1 98.69 120 PRO B CA 1
ATOM 2832 C C . PRO B 1 120 ? -12.039 -18 -12.172 1 98.69 120 PRO B C 1
ATOM 2834 O O . PRO B 1 120 ? -12.578 -17.922 -11.062 1 98.69 120 PRO B O 1
ATOM 2837 N N . VAL B 1 121 ? -11.383 -17.016 -12.781 1 98.81 121 VAL B N 1
ATOM 2838 C CA . VAL B 1 121 ? -11.133 -15.75 -12.102 1 98.81 121 VAL B CA 1
ATOM 2839 C C . VAL B 1 121 ? -11.797 -14.609 -12.875 1 98.81 121 VAL B C 1
ATOM 2841 O O . VAL B 1 121 ? -11.617 -14.492 -14.094 1 98.81 121 VAL B O 1
ATOM 2844 N N . ILE B 1 122 ? -12.586 -13.828 -12.211 1 98.81 122 ILE B N 1
ATOM 2845 C CA . ILE B 1 122 ? -13.102 -12.578 -12.766 1 98.81 122 ILE B CA 1
ATOM 2846 C C . ILE B 1 122 ? -12.328 -11.398 -12.18 1 98.81 122 ILE B C 1
ATOM 2848 O O . ILE B 1 122 ? -12.312 -11.195 -10.969 1 98.81 122 ILE B O 1
ATOM 2852 N N . VAL B 1 123 ? -11.617 -10.656 -12.977 1 98.56 123 VAL B N 1
ATOM 2853 C CA . VAL B 1 123 ? -10.977 -9.422 -12.547 1 98.56 123 VAL B CA 1
ATOM 2854 C C . VAL B 1 123 ? -11.875 -8.227 -12.883 1 98.56 123 VAL B C 1
ATOM 2856 O O . VAL B 1 123 ? -12.234 -8.023 -14.047 1 98.56 123 VAL B O 1
ATOM 2859 N N . SER B 1 124 ? -12.164 -7.477 -11.844 1 97.5 124 SER B N 1
ATOM 2860 C CA . SER B 1 124 ? -13.117 -6.387 -12 1 97.5 124 SER B CA 1
ATOM 2861 C C . SER B 1 124 ? -12.477 -5.035 -11.711 1 97.5 124 SER B C 1
ATOM 2863 O O . SER B 1 124 ? -11.953 -4.812 -10.617 1 97.5 124 SER B O 1
ATOM 2865 N N . GLY B 1 125 ? -12.461 -4.199 -12.625 1 92.75 125 GLY B N 1
ATOM 2866 C CA . GLY B 1 125 ? -11.945 -2.852 -12.461 1 92.75 125 GLY B CA 1
ATOM 2867 C C . GLY B 1 125 ? -11.719 -2.135 -13.781 1 92.75 125 GLY B C 1
ATOM 2868 O O . GLY B 1 125 ? -11.062 -2.67 -14.68 1 92.75 125 GLY B O 1
ATOM 2869 N N . GLY B 1 126 ? -12.234 -1.015 -13.945 1 88.69 126 GLY B N 1
ATOM 2870 C CA . GLY B 1 126 ? -12.039 -0.209 -15.141 1 88.69 126 GLY B CA 1
ATOM 2871 C C . GLY B 1 126 ? -11 0.877 -14.969 1 88.69 126 GLY B C 1
ATOM 2872 O O . GLY B 1 126 ? -10.055 0.719 -14.195 1 88.69 126 GLY B O 1
ATOM 2873 N N . GLN B 1 127 ? -10.984 1.763 -15.883 1 80.81 127 GLN B N 1
ATOM 2874 C CA . GLN B 1 127 ? -10.133 2.947 -15.836 1 80.81 127 GLN B CA 1
ATOM 2875 C C . GLN B 1 127 ? -10.922 4.176 -15.406 1 80.81 127 GLN B C 1
ATOM 2877 O O . GLN B 1 127 ? -11.773 4.672 -16.156 1 80.81 127 GLN B O 1
ATOM 2882 N N . VAL B 1 128 ? -10.625 4.609 -14.211 1 68.06 128 VAL B N 1
ATOM 2883 C CA . VAL B 1 128 ? -11.391 5.723 -13.664 1 68.06 128 VAL B CA 1
ATOM 2884 C C . VAL B 1 128 ? -10.82 7.047 -14.172 1 68.06 128 VAL B C 1
ATOM 2886 O O . VAL B 1 128 ? -11.562 7.973 -14.492 1 68.06 128 VAL B O 1
ATOM 2889 N N . TYR B 1 129 ? -9.484 7.113 -14.242 1 72.94 129 TYR B N 1
ATOM 2890 C CA . TYR B 1 129 ? -8.812 8.3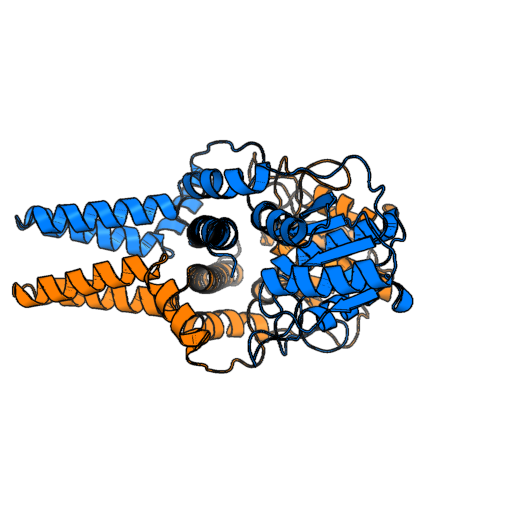28 -14.688 1 72.94 129 TYR B CA 1
ATOM 2891 C C . TYR B 1 129 ? -7.969 8.062 -15.93 1 72.94 129 TYR B C 1
ATOM 2893 O O . TYR B 1 129 ? -7.449 6.961 -16.109 1 72.94 129 TYR B O 1
ATOM 2901 N N . ASP B 1 130 ? -7.785 9.109 -16.672 1 73.19 130 ASP B N 1
ATOM 2902 C CA . ASP B 1 130 ? -7.078 8.977 -17.953 1 73.19 130 ASP B CA 1
ATOM 2903 C C . ASP B 1 130 ? -5.625 8.562 -17.719 1 73.19 130 ASP B C 1
ATOM 2905 O O . ASP B 1 130 ? -5.035 7.867 -18.547 1 73.19 130 ASP B O 1
ATOM 2909 N N . ASP B 1 131 ? -5.141 8.953 -16.719 1 72.62 131 ASP B N 1
ATOM 2910 C CA . ASP B 1 131 ? -3.717 8.719 -16.484 1 72.62 131 ASP B CA 1
ATOM 2911 C C . ASP B 1 131 ? -3.492 7.477 -15.633 1 72.62 131 ASP B C 1
ATOM 2913 O O . ASP B 1 131 ? -2.375 7.223 -15.18 1 72.62 131 ASP B O 1
ATOM 2917 N N . SER B 1 132 ? -4.59 6.859 -15.562 1 74.81 132 SER B N 1
ATOM 2918 C CA . SER B 1 132 ? -4.43 5.605 -14.836 1 74.81 132 SER B CA 1
ATOM 2919 C C . SER B 1 132 ? -4.449 4.41 -15.781 1 74.81 132 SER B C 1
ATOM 2921 O O . SER B 1 132 ? -4.809 4.547 -16.953 1 74.81 132 SER B O 1
ATOM 2923 N N . GLY B 1 133 ? -3.865 3.301 -15.484 1 75 133 GLY B N 1
ATOM 2924 C CA . GLY B 1 133 ? -3.953 2.088 -16.281 1 75 133 GLY B CA 1
ATOM 2925 C C . GLY B 1 133 ? -5.285 1.376 -16.141 1 75 133 GLY B C 1
ATOM 2926 O O . GLY B 1 133 ? -6.027 1.62 -15.188 1 75 133 GLY B O 1
ATOM 2927 N N . ASN B 1 134 ? -5.688 0.67 -17.203 1 87.06 134 ASN B N 1
ATOM 2928 C CA . ASN B 1 134 ? -6.848 -0.208 -17.062 1 87.06 134 ASN B CA 1
ATOM 2929 C C . ASN B 1 134 ? -6.57 -1.36 -16.109 1 87.06 134 ASN B C 1
ATOM 2931 O O . ASN B 1 134 ? -5.855 -2.305 -16.453 1 87.06 134 ASN B O 1
ATOM 2935 N N . GLU B 1 135 ? -7.148 -1.266 -14.977 1 92.62 135 GLU B N 1
ATOM 2936 C CA . GLU B 1 135 ? -6.828 -2.129 -13.844 1 92.62 135 GLU B CA 1
ATOM 2937 C C . GLU B 1 135 ? -7.07 -3.596 -14.18 1 92.62 135 GLU B C 1
ATOM 2939 O O . GLU B 1 135 ? -6.219 -4.449 -13.914 1 92.62 135 GLU B O 1
ATOM 2944 N N . ALA B 1 136 ? -8.172 -3.861 -14.82 1 95.25 136 ALA B N 1
ATOM 2945 C CA . ALA B 1 136 ? -8.531 -5.25 -15.094 1 95.25 136 ALA B CA 1
ATOM 2946 C C . ALA B 1 136 ? -7.566 -5.879 -16.094 1 95.25 136 ALA B C 1
ATOM 2948 O O . ALA B 1 136 ? -7.184 -7.043 -15.961 1 95.25 136 ALA B O 1
ATOM 2949 N N . HIS B 1 137 ? -7.152 -5.156 -17.062 1 95.5 137 HIS B N 1
ATOM 2950 C CA . HIS B 1 137 ? -6.23 -5.672 -18.062 1 95.5 137 HIS B CA 1
ATOM 2951 C C . HIS B 1 137 ? -4.84 -5.895 -17.469 1 95.5 137 HIS B C 1
ATOM 2953 O O . HIS B 1 137 ? -4.191 -6.898 -17.766 1 95.5 137 HIS B O 1
ATOM 2959 N N . ILE B 1 138 ? -4.395 -4.949 -16.688 1 96.5 138 ILE B N 1
ATOM 2960 C CA . ILE B 1 138 ? -3.102 -5.094 -16.031 1 96.5 138 ILE B CA 1
ATOM 2961 C C . ILE B 1 138 ? -3.139 -6.289 -15.086 1 96.5 138 ILE B C 1
ATOM 2963 O O . ILE B 1 138 ? -2.205 -7.094 -15.055 1 96.5 138 ILE B O 1
ATOM 2967 N N . ALA B 1 139 ? -4.234 -6.398 -14.328 1 97.62 139 ALA B N 1
ATOM 2968 C CA . ALA B 1 139 ? -4.395 -7.527 -13.422 1 97.62 139 ALA B CA 1
ATOM 2969 C C . ALA B 1 139 ? -4.355 -8.852 -14.18 1 97.62 139 ALA B C 1
ATOM 2971 O O . ALA B 1 139 ? -3.707 -9.805 -13.734 1 97.62 139 ALA B O 1
ATOM 2972 N N . SER B 1 140 ? -5.074 -8.891 -15.297 1 97.75 140 SER B N 1
ATOM 2973 C CA . SER B 1 140 ? -5.09 -10.094 -16.125 1 97.75 140 SER B CA 1
ATOM 2974 C C . SER B 1 140 ? -3.688 -10.477 -16.578 1 97.75 140 SER B C 1
ATOM 2976 O O . SER B 1 140 ? -3.281 -11.633 -16.453 1 97.75 140 SER B O 1
ATOM 2978 N N . ARG B 1 141 ? -2.947 -9.539 -17.047 1 97.38 141 ARG B N 1
ATOM 2979 C CA . ARG B 1 141 ? -1.577 -9.773 -17.5 1 97.38 141 ARG B CA 1
ATOM 2980 C C . ARG B 1 141 ? -0.707 -10.281 -16.359 1 97.38 141 ARG B C 1
ATOM 2982 O O . ARG B 1 141 ? 0.028 -11.258 -16.516 1 97.38 141 ARG B O 1
ATOM 2989 N N . GLU B 1 142 ? -0.818 -9.656 -15.25 1 97.44 142 GLU B N 1
ATOM 2990 C CA . GLU B 1 142 ? 0 -10.023 -14.094 1 97.44 142 GLU B CA 1
ATOM 2991 C C . GLU B 1 142 ? -0.37 -11.406 -13.578 1 97.44 142 GLU B C 1
ATOM 2993 O O . GLU B 1 142 ? 0.496 -12.156 -13.125 1 97.44 142 GLU B O 1
ATOM 2998 N N . LEU B 1 143 ? -1.647 -11.719 -13.578 1 98.44 143 LEU B N 1
ATOM 2999 C CA . LEU B 1 143 ? -2.1 -13.047 -13.156 1 98.44 143 LEU B CA 1
ATOM 3000 C C . LEU B 1 143 ? -1.552 -14.125 -14.086 1 98.44 143 LEU B C 1
ATOM 3002 O O . LEU B 1 143 ? -1.154 -15.195 -13.625 1 98.44 143 LEU B O 1
ATOM 3006 N N . MET B 1 144 ? -1.529 -13.836 -15.359 1 98.44 144 MET B N 1
ATOM 3007 C CA . MET B 1 144 ? -0.98 -14.797 -16.328 1 98.44 144 MET B CA 1
ATOM 3008 C C . MET B 1 144 ? 0.499 -15.047 -16.047 1 98.44 144 MET B C 1
ATOM 3010 O O . MET B 1 144 ? 0.966 -16.188 -16.141 1 98.44 144 MET B O 1
ATOM 3014 N N . LEU B 1 145 ? 1.186 -14.023 -15.641 1 97.38 145 LEU B N 1
ATOM 3015 C CA . LEU B 1 145 ? 2.602 -14.148 -15.312 1 97.38 145 LEU B CA 1
ATOM 3016 C C . LEU B 1 145 ? 2.793 -14.969 -14.039 1 97.38 145 LEU B C 1
ATOM 3018 O O . LEU B 1 145 ? 3.887 -15.477 -13.789 1 97.38 145 LEU B O 1
ATOM 3022 N N . LEU B 1 146 ? 1.748 -15.078 -13.273 1 97.88 146 LEU B N 1
ATOM 3023 C CA . LEU B 1 146 ? 1.809 -15.867 -12.047 1 97.88 146 LEU B CA 1
ATOM 3024 C C . LEU B 1 146 ? 1.336 -17.297 -12.297 1 97.88 146 LEU B C 1
ATOM 3026 O O . LEU B 1 146 ? 1.288 -18.109 -11.367 1 97.88 146 LEU B O 1
ATOM 3030 N N . GLY B 1 147 ? 0.829 -17.562 -13.484 1 96.81 147 GLY B N 1
ATOM 3031 C CA . GLY B 1 147 ? 0.537 -18.938 -13.836 1 96.81 147 GLY B CA 1
ATOM 3032 C C . GLY B 1 147 ? -0.943 -19.203 -14.039 1 96.81 147 GLY B C 1
ATOM 3033 O O . GLY B 1 147 ? -1.351 -20.344 -14.258 1 96.81 147 GLY B O 1
ATOM 3034 N N . VAL B 1 148 ? -1.78 -18.219 -13.969 1 98.31 148 VAL B N 1
ATOM 3035 C CA . VAL B 1 148 ? -3.199 -18.391 -14.266 1 98.31 148 VAL B CA 1
ATOM 3036 C C . VAL B 1 148 ? -3.416 -18.375 -15.773 1 98.31 148 VAL B C 1
ATOM 3038 O O . VAL B 1 148 ? -3.08 -17.391 -16.453 1 98.31 148 VAL B O 1
ATOM 3041 N N . PRO B 1 149 ? -3.934 -19.406 -16.312 1 98.44 149 PRO B N 1
ATOM 3042 C CA . PRO B 1 149 ? -4.129 -19.438 -17.766 1 98.44 149 PRO B CA 1
ATOM 3043 C C . PRO B 1 149 ? -5.133 -18.391 -18.25 1 98.44 149 PRO B C 1
ATOM 3045 O O . PRO B 1 149 ? -6.105 -18.094 -17.547 1 98.44 149 PRO B O 1
ATOM 3048 N N . GLU B 1 150 ? -4.926 -17.938 -19.422 1 98 150 GLU B N 1
ATOM 3049 C CA . GLU B 1 150 ? -5.77 -16.906 -20.016 1 98 150 GLU B CA 1
ATOM 3050 C C . GLU B 1 150 ? -7.23 -17.328 -20.062 1 98 150 GLU B C 1
ATOM 3052 O O . GLU B 1 150 ? -8.133 -16.531 -19.812 1 98 150 GLU B O 1
ATOM 3057 N N . ASN B 1 151 ? -7.5 -18.594 -20.344 1 98.06 151 ASN B N 1
ATOM 3058 C CA . ASN B 1 151 ? -8.859 -19.094 -20.5 1 98.06 151 ASN B CA 1
ATOM 3059 C C . ASN B 1 151 ? -9.586 -19.219 -19.172 1 98.06 151 ASN B C 1
ATOM 3061 O O . ASN B 1 151 ? -10.781 -19.5 -19.125 1 98.06 151 ASN B O 1
ATOM 3065 N N . LYS B 1 152 ? -8.852 -19.016 -18.094 1 98.5 152 LYS B N 1
ATOM 3066 C CA . LYS B 1 152 ? -9.438 -19.047 -16.75 1 98.5 152 LYS B CA 1
ATOM 3067 C C . LYS B 1 152 ? -9.727 -17.625 -16.25 1 98.5 152 LYS B C 1
ATOM 3069 O O . LYS B 1 152 ? -10.266 -17.453 -15.156 1 98.5 152 LYS B O 1
ATOM 3074 N N . ILE B 1 153 ? -9.391 -16.609 -17.047 1 98.69 153 ILE B N 1
ATOM 3075 C CA . ILE B 1 153 ? -9.547 -15.227 -16.594 1 98.69 153 ILE B CA 1
ATOM 3076 C C . ILE B 1 153 ? -10.641 -14.539 -17.406 1 98.69 153 ILE B C 1
ATOM 3078 O O . ILE B 1 153 ? -10.602 -14.539 -18.641 1 98.69 153 ILE B O 1
ATOM 3082 N N . LEU B 1 154 ? -11.594 -14.047 -16.734 1 98.56 154 LEU B N 1
ATOM 3083 C CA . LEU B 1 154 ? -12.617 -13.18 -17.312 1 98.56 154 LEU B CA 1
ATOM 3084 C C . LEU B 1 154 ? -12.414 -11.734 -16.891 1 98.56 154 LEU B C 1
ATOM 3086 O O . LEU B 1 154 ? -12.078 -11.461 -15.742 1 98.56 154 LEU B O 1
ATOM 3090 N N . ILE B 1 155 ? -12.617 -10.828 -17.844 1 97.81 155 ILE B N 1
ATOM 3091 C CA . ILE B 1 155 ? -12.328 -9.422 -17.594 1 97.81 155 ILE B CA 1
ATOM 3092 C C . ILE B 1 155 ? -13.625 -8.617 -17.562 1 97.81 155 ILE B C 1
ATOM 3094 O O . ILE B 1 155 ? -14.453 -8.734 -18.453 1 97.81 155 ILE B O 1
ATOM 3098 N N . GLU B 1 156 ? -13.875 -7.941 -16.484 1 97.38 156 GLU B N 1
ATOM 3099 C CA . GLU B 1 156 ? -14.867 -6.879 -16.375 1 97.38 156 GLU B CA 1
ATOM 3100 C C . GLU B 1 156 ? -14.203 -5.508 -16.266 1 97.38 156 GLU B C 1
ATOM 3102 O O . GLU B 1 156 ? -13.648 -5.156 -15.227 1 97.38 156 GLU B O 1
ATOM 3107 N N . ASP B 1 157 ? -14.156 -4.738 -17.375 1 94.88 157 ASP B N 1
ATOM 3108 C CA . ASP B 1 157 ? -13.352 -3.525 -17.422 1 94.88 157 ASP B CA 1
ATOM 3109 C C . ASP B 1 157 ? -14.227 -2.285 -17.578 1 94.88 157 ASP B C 1
ATOM 3111 O O . ASP B 1 157 ? -13.742 -1.217 -17.953 1 94.88 157 ASP B O 1
ATOM 3115 N N . LYS B 1 158 ? -15.469 -2.391 -17.234 1 93.75 158 LYS B N 1
ATOM 3116 C CA . LYS B 1 158 ? -16.391 -1.292 -17.516 1 93.75 158 LYS B CA 1
ATOM 3117 C C . LYS B 1 158 ? -16.703 -0.509 -16.25 1 93.75 158 LYS B C 1
ATOM 3119 O O . LYS B 1 158 ? -17.172 0.634 -16.312 1 93.75 158 LYS B O 1
ATOM 3124 N N . SER B 1 159 ? -16.578 -1.106 -15.109 1 93.94 159 SER B N 1
ATOM 3125 C CA . SER B 1 159 ? -17 -0.498 -13.852 1 93.94 159 SER B CA 1
ATOM 3126 C C . SER B 1 159 ? -16.172 0.738 -13.531 1 93.94 159 SER B C 1
ATOM 3128 O O . SER B 1 159 ? -14.961 0.771 -13.797 1 93.94 159 SER B O 1
ATOM 3130 N N . LEU B 1 160 ? -16.812 1.727 -12.922 1 88 160 LEU B N 1
ATOM 3131 C CA . LEU B 1 160 ? -16.141 2.951 -12.508 1 88 160 LEU B CA 1
ATOM 3132 C C . LEU B 1 160 ? -16.219 3.135 -11 1 88 160 LEU B C 1
ATOM 3134 O O . LEU B 1 160 ? -15.57 4.02 -10.438 1 88 160 LEU B O 1
ATOM 3138 N N . ASN B 1 161 ? -17.078 2.434 -10.359 1 89.06 161 ASN B N 1
ATOM 3139 C CA . ASN B 1 161 ? -17.219 2.447 -8.906 1 89.06 161 ASN B CA 1
ATOM 3140 C C . ASN B 1 161 ? -17.578 1.063 -8.367 1 89.06 161 ASN B C 1
ATOM 3142 O O . ASN B 1 161 ? -17.766 0.122 -9.141 1 89.06 161 ASN B O 1
ATOM 3146 N N . THR B 1 162 ? -17.641 0.932 -7.125 1 91.81 162 THR B N 1
ATOM 3147 C CA . THR B 1 162 ? -17.812 -0.372 -6.492 1 91.81 162 THR B CA 1
ATOM 3148 C C . THR B 1 162 ? -19.188 -0.95 -6.801 1 91.81 162 THR B C 1
ATOM 3150 O O . THR B 1 162 ? -19.344 -2.164 -6.953 1 91.81 162 THR B O 1
ATOM 3153 N N . ARG B 1 163 ? -20.141 -0.132 -6.867 1 93.56 163 ARG B N 1
ATOM 3154 C CA . ARG B 1 163 ? -21.484 -0.599 -7.23 1 93.56 163 ARG B CA 1
ATOM 3155 C C . ARG B 1 163 ? -21.484 -1.218 -8.625 1 93.56 163 ARG B C 1
ATOM 3157 O O . ARG B 1 163 ? -22.031 -2.309 -8.82 1 93.56 163 ARG B O 1
ATOM 3164 N N . GLN B 1 164 ? -20.922 -0.489 -9.516 1 95.31 164 GLN B N 1
ATOM 3165 C CA . GLN B 1 164 ? -20.844 -0.991 -10.883 1 95.31 164 GLN B CA 1
ATOM 3166 C C . GLN B 1 164 ? -20 -2.268 -10.953 1 95.31 164 GLN B C 1
ATOM 3168 O O . GLN B 1 164 ? -20.297 -3.166 -11.75 1 95.31 164 GLN B O 1
ATOM 3173 N N . ASN B 1 165 ? -18.953 -2.361 -10.148 1 96.31 165 ASN B N 1
ATOM 3174 C CA . ASN B 1 165 ? -18.219 -3.615 -10.055 1 96.31 165 ASN B CA 1
ATOM 3175 C C . ASN B 1 165 ? -19.141 -4.797 -9.789 1 96.31 165 ASN B C 1
ATOM 3177 O O . ASN B 1 165 ? -19.078 -5.812 -10.484 1 96.31 165 ASN B O 1
ATOM 3181 N N . ALA B 1 166 ? -19.969 -4.617 -8.797 1 97.38 166 ALA B N 1
ATOM 3182 C CA . ALA B 1 166 ? -20.875 -5.688 -8.398 1 97.38 166 ALA B CA 1
ATOM 3183 C C . ALA B 1 166 ? -21.891 -5.996 -9.508 1 97.38 166 ALA B C 1
ATOM 3185 O O . ALA B 1 166 ? -22.094 -7.16 -9.859 1 97.38 166 ALA B O 1
ATOM 3186 N N . ILE B 1 167 ? -22.438 -4.98 -10.086 1 97.5 167 ILE B N 1
ATOM 3187 C CA . ILE B 1 167 ? -23.469 -5.145 -11.102 1 97.5 167 ILE B CA 1
ATOM 3188 C C . ILE B 1 167 ? -22.891 -5.914 -12.297 1 97.5 167 ILE B C 1
ATOM 3190 O O . ILE B 1 167 ? -23.438 -6.953 -12.688 1 97.5 167 ILE B O 1
ATOM 3194 N N . PHE B 1 168 ? -21.797 -5.457 -12.844 1 98.12 168 PHE B N 1
ATOM 3195 C CA . PHE B 1 168 ? -21.25 -6.035 -14.062 1 98.12 168 PHE B CA 1
ATOM 3196 C C . PHE B 1 168 ? -20.641 -7.402 -13.781 1 98.12 168 PHE B C 1
ATOM 3198 O O . PHE B 1 168 ? -20.719 -8.305 -14.625 1 98.12 168 PHE B O 1
ATOM 3205 N N . THR B 1 169 ? -20.031 -7.555 -12.625 1 98.5 169 THR B N 1
ATOM 3206 C CA . THR B 1 169 ? -19.484 -8.852 -12.25 1 98.5 169 THR B CA 1
ATOM 3207 C C . THR B 1 169 ? -20.594 -9.883 -12.078 1 98.5 169 THR B C 1
ATOM 3209 O O . THR B 1 169 ? -20.469 -11.023 -12.523 1 98.5 169 THR B O 1
ATOM 3212 N N . CYS B 1 170 ? -21.688 -9.5 -11.484 1 98.19 170 CYS B N 1
ATOM 3213 C CA . CYS B 1 170 ? -22.797 -10.414 -11.273 1 98.19 170 CYS B CA 1
ATOM 3214 C C . CYS B 1 170 ? -23.422 -10.844 -12.602 1 98.19 170 CYS B C 1
ATOM 3216 O O . CYS B 1 170 ? -23.891 -11.977 -12.727 1 98.19 170 CYS B O 1
ATOM 3218 N N . GLU B 1 171 ? -23.422 -9.961 -13.539 1 98.31 171 GLU B N 1
ATOM 3219 C CA . GLU B 1 171 ? -23.875 -10.328 -14.875 1 98.31 171 GLU B CA 1
ATOM 3220 C C . GLU B 1 171 ? -23.031 -11.469 -15.453 1 98.31 171 GLU B C 1
ATOM 3222 O O . GLU B 1 171 ? -23.562 -12.414 -16.031 1 98.31 171 GLU B O 1
ATOM 3227 N N . ILE B 1 172 ? -21.734 -11.367 -15.312 1 98.44 172 ILE B N 1
ATOM 3228 C CA . ILE B 1 172 ? -20.828 -12.406 -15.781 1 98.44 172 ILE B CA 1
ATOM 3229 C C . ILE B 1 172 ? -21.078 -13.703 -15.016 1 98.44 172 ILE B C 1
ATOM 3231 O O . ILE B 1 172 ? -21.156 -14.781 -15.617 1 98.44 172 ILE B O 1
ATOM 3235 N N . ILE B 1 173 ? -21.266 -13.586 -13.719 1 98.38 173 ILE B N 1
ATOM 3236 C CA . ILE B 1 173 ? -21.5 -14.734 -12.852 1 98.38 173 ILE B CA 1
ATOM 3237 C C . ILE B 1 173 ? -22.75 -15.477 -13.305 1 98.38 173 ILE B C 1
ATOM 3239 O O . ILE B 1 173 ? -22.734 -16.688 -13.492 1 98.38 173 ILE B O 1
ATOM 3243 N N . ARG B 1 174 ? -23.75 -14.781 -13.57 1 97.88 174 ARG B N 1
ATOM 3244 C CA . ARG B 1 174 ? -25.031 -15.367 -13.977 1 97.88 174 ARG B CA 1
ATOM 3245 C C . ARG B 1 174 ? -24.922 -16 -15.359 1 97.88 174 ARG B C 1
ATOM 3247 O O . ARG B 1 174 ? -25.469 -17.078 -15.594 1 97.88 174 ARG B O 1
ATOM 3254 N N . LYS B 1 175 ? -24.25 -15.32 -16.203 1 98.06 175 LYS B N 1
ATOM 3255 C CA . LYS B 1 175 ? -24.062 -15.82 -17.562 1 98.06 175 LYS B CA 1
ATOM 3256 C C . LYS B 1 175 ? -23.391 -17.188 -17.562 1 98.06 175 LYS B C 1
ATOM 3258 O O . LYS B 1 175 ? -23.641 -18.016 -18.438 1 98.06 175 LYS B O 1
ATOM 3263 N N . HIS B 1 176 ? -22.562 -17.438 -16.594 1 98.12 176 HIS B N 1
ATOM 3264 C CA . HIS B 1 176 ? -21.797 -18.688 -16.531 1 98.12 176 HIS B CA 1
ATOM 3265 C C . HIS B 1 176 ? -22.453 -19.703 -15.602 1 98.12 176 HIS B C 1
ATOM 3267 O O . HIS B 1 176 ? -21.906 -20.766 -15.352 1 98.12 176 HIS B O 1
ATOM 3273 N N . GLY B 1 177 ? -23.562 -19.328 -14.969 1 97.69 177 GLY B N 1
ATOM 3274 C CA . GLY B 1 177 ? -24.297 -20.219 -14.094 1 97.69 177 GLY B CA 1
ATOM 3275 C C . GLY B 1 177 ? -23.656 -20.406 -12.734 1 97.69 177 GLY B C 1
ATOM 3276 O O . GLY B 1 177 ? -23.875 -21.406 -12.062 1 97.69 177 GLY B O 1
ATOM 3277 N N . TRP B 1 178 ? -22.766 -19.516 -12.383 1 97.88 178 TRP B N 1
ATOM 3278 C CA . TRP B 1 178 ? -22.125 -19.562 -11.07 1 97.88 178 TRP B CA 1
ATOM 3279 C C . TRP B 1 178 ? -23.031 -18.953 -10 1 97.88 178 TRP B C 1
ATOM 3281 O O . TRP B 1 178 ? -23.922 -18.172 -10.305 1 97.88 178 TRP B O 1
ATOM 3291 N N . ASN B 1 179 ? -22.828 -19.391 -8.727 1 94.81 179 ASN B N 1
ATOM 3292 C CA . ASN B 1 179 ? -23.719 -18.938 -7.668 1 94.81 179 ASN B CA 1
ATOM 3293 C C . ASN B 1 179 ? -22.969 -18.672 -6.367 1 94.81 179 ASN B C 1
ATOM 3295 O O . ASN B 1 179 ? -23.516 -18.078 -5.438 1 94.81 179 ASN B O 1
ATOM 3299 N N . ARG B 1 180 ? -21.766 -19.125 -6.293 1 96.31 180 ARG B N 1
ATOM 3300 C CA . ARG B 1 180 ? -21.016 -19 -5.043 1 96.31 180 ARG B CA 1
ATOM 3301 C C . ARG B 1 180 ? -19.625 -18.406 -5.289 1 96.31 180 ARG B C 1
ATOM 3303 O O . ARG B 1 180 ? -18.609 -19.078 -5.059 1 96.31 180 ARG B O 1
ATOM 3310 N N . PRO B 1 181 ? -19.609 -17.156 -5.633 1 98.31 181 PRO B N 1
ATOM 3311 C CA . PRO B 1 181 ? -18.297 -16.547 -5.918 1 98.31 181 PRO B CA 1
ATOM 3312 C C . PRO B 1 181 ? -17.484 -16.281 -4.656 1 98.31 181 PRO B C 1
ATOM 3314 O O . PRO B 1 181 ? -18.047 -15.875 -3.633 1 98.31 181 PRO B O 1
ATOM 3317 N N . ILE B 1 182 ? -16.219 -16.609 -4.703 1 98.56 182 ILE B N 1
ATOM 3318 C CA . ILE B 1 182 ? -15.25 -16.156 -3.703 1 98.56 182 ILE B CA 1
ATOM 3319 C C . ILE B 1 182 ? -14.828 -14.719 -4.008 1 98.56 182 ILE B C 1
ATOM 3321 O O . ILE B 1 182 ? -14.273 -14.445 -5.078 1 98.56 182 ILE B O 1
ATOM 3325 N N . LEU B 1 183 ? -15.094 -13.812 -3.121 1 98.69 183 LEU B N 1
ATOM 3326 C CA . LEU B 1 183 ? -14.828 -12.391 -3.334 1 98.69 183 LEU B CA 1
ATOM 3327 C C . LEU B 1 183 ? -13.516 -11.977 -2.664 1 98.69 183 LEU B C 1
ATOM 3329 O O . LEU B 1 183 ? -13.391 -12.055 -1.44 1 98.69 183 LEU B O 1
ATOM 3333 N N . VAL B 1 184 ? -12.586 -11.539 -3.496 1 98.62 184 VAL B N 1
ATOM 3334 C CA . VAL B 1 184 ? -11.289 -11.094 -2.998 1 98.62 184 VAL B CA 1
ATOM 3335 C C . VAL B 1 184 ? -11.18 -9.578 -3.104 1 98.62 184 VAL B C 1
ATOM 3337 O O . VAL B 1 184 ? -11.273 -9.016 -4.199 1 98.62 184 VAL B O 1
ATOM 3340 N N . THR B 1 185 ? -10.969 -8.914 -2.053 1 98.44 185 THR B N 1
ATOM 3341 C CA . THR B 1 185 ? -10.672 -7.492 -1.963 1 98.44 185 THR B CA 1
ATOM 3342 C C . THR B 1 185 ? -9.977 -7.168 -0.642 1 98.44 185 THR B C 1
ATOM 3344 O O . THR B 1 185 ? -9.727 -8.062 0.171 1 98.44 185 THR B O 1
ATOM 3347 N N . SER B 1 186 ? -9.523 -5.93 -0.505 1 98.31 186 SER B N 1
ATOM 3348 C CA . SER B 1 186 ? -8.867 -5.523 0.734 1 98.31 186 SER B CA 1
ATOM 3349 C C . SER B 1 186 ? -9.789 -5.715 1.935 1 98.31 186 SER B C 1
ATOM 3351 O O . SER B 1 186 ? -10.992 -5.457 1.848 1 98.31 186 SER B O 1
ATOM 3353 N N . ALA B 1 187 ? -9.234 -6.059 3.057 1 98.31 187 ALA B N 1
ATOM 3354 C CA . ALA B 1 187 ? -10.008 -6.387 4.254 1 98.31 187 ALA B CA 1
ATOM 3355 C C . ALA B 1 187 ? -10.883 -5.211 4.68 1 98.31 187 ALA B C 1
ATOM 3357 O O . ALA B 1 187 ? -12.039 -5.395 5.062 1 98.31 187 ALA B O 1
ATOM 3358 N N . PHE B 1 188 ? -10.383 -4.02 4.578 1 97.88 188 PHE B N 1
ATOM 3359 C CA . PHE B 1 188 ? -11.125 -2.84 5.016 1 97.88 188 PHE B CA 1
ATOM 3360 C C . PHE B 1 188 ? -12.305 -2.564 4.086 1 97.88 188 PHE B C 1
ATOM 3362 O O . PHE B 1 188 ? -13.234 -1.844 4.453 1 97.88 188 PHE B O 1
ATOM 3369 N N . HIS B 1 189 ? -12.227 -3.072 2.91 1 98.19 189 HIS B N 1
ATOM 3370 C CA . HIS B 1 189 ? -13.211 -2.805 1.866 1 98.19 189 HIS B CA 1
ATOM 3371 C C . HIS B 1 189 ? -14.242 -3.928 1.776 1 98.19 189 HIS B C 1
ATOM 3373 O O . HIS B 1 189 ? -15.219 -3.818 1.035 1 98.19 189 HIS B O 1
ATOM 3379 N N . MET B 1 190 ? -14.086 -4.98 2.494 1 98.5 190 MET B N 1
ATOM 3380 C CA . MET B 1 190 ? -14.836 -6.219 2.316 1 98.5 190 MET B CA 1
ATOM 3381 C C . MET B 1 190 ? -16.297 -6.027 2.689 1 98.5 190 MET B C 1
ATOM 3383 O O . MET B 1 190 ? -17.188 -6.469 1.966 1 98.5 190 MET B O 1
ATOM 3387 N N . ASP B 1 191 ? -16.531 -5.273 3.766 1 97.69 191 ASP B N 1
ATOM 3388 C CA . ASP B 1 191 ? -17.891 -5.117 4.254 1 97.69 191 ASP B CA 1
ATOM 3389 C C . ASP B 1 191 ? -18.766 -4.434 3.211 1 97.69 191 ASP B C 1
ATOM 3391 O O . ASP B 1 191 ? -19.844 -4.93 2.879 1 97.69 191 ASP B O 1
ATOM 3395 N N . ARG B 1 192 ? -18.359 -3.393 2.721 1 97.19 192 ARG B N 1
ATOM 3396 C CA . ARG B 1 192 ? -19.125 -2.652 1.724 1 97.19 192 ARG B CA 1
ATOM 3397 C C . ARG B 1 192 ? -19.234 -3.445 0.426 1 97.19 192 ARG B C 1
ATOM 3399 O O . ARG B 1 192 ? -20.266 -3.402 -0.242 1 97.19 192 ARG B O 1
ATOM 3406 N N . SER B 1 193 ? -18.188 -4.184 0.074 1 98 193 SER B N 1
ATOM 3407 C CA . SER B 1 193 ? -18.203 -4.996 -1.14 1 98 193 SER B CA 1
ATOM 3408 C C . SER B 1 193 ? -19.25 -6.105 -1.044 1 98 193 SER B C 1
ATOM 3410 O O . SER B 1 193 ? -20.016 -6.328 -1.982 1 98 193 SER B O 1
ATOM 3412 N N . VAL B 1 194 ? -19.234 -6.77 0.061 1 97.88 194 VAL B N 1
ATOM 3413 C CA . VAL B 1 194 ? -20.219 -7.812 0.298 1 97.88 194 VAL B CA 1
ATOM 3414 C C . VAL B 1 194 ? -21.625 -7.23 0.166 1 97.88 194 VAL B C 1
ATOM 3416 O O . VAL B 1 194 ? -22.484 -7.812 -0.5 1 97.88 194 VAL B O 1
ATOM 3419 N N . LEU B 1 195 ? -21.828 -6.07 0.769 1 97.12 195 LEU B N 1
ATOM 3420 C CA . LEU B 1 195 ? -23.125 -5.398 0.714 1 97.12 195 LEU B CA 1
ATOM 3421 C C . LEU B 1 195 ? -23.531 -5.117 -0.729 1 97.12 195 LEU B C 1
ATOM 3423 O O . LEU B 1 195 ? -24.688 -5.312 -1.099 1 97.12 195 LEU B O 1
ATOM 3427 N N . ASN B 1 196 ? -22.656 -4.66 -1.545 1 97.25 196 ASN B N 1
ATOM 3428 C CA . ASN B 1 196 ? -22.953 -4.359 -2.941 1 97.25 196 ASN B CA 1
ATOM 3429 C C . ASN B 1 196 ? -23.359 -5.613 -3.711 1 97.25 196 ASN B C 1
ATOM 3431 O O . ASN B 1 196 ? -24.281 -5.578 -4.523 1 97.25 196 ASN B O 1
ATOM 3435 N N . PHE B 1 197 ? -22.688 -6.703 -3.486 1 97.69 197 PHE B N 1
ATOM 3436 C CA . PHE B 1 197 ? -23.016 -7.953 -4.16 1 97.69 197 PHE B CA 1
ATOM 3437 C C . PHE B 1 197 ? -24.359 -8.492 -3.67 1 97.69 197 PHE B C 1
ATOM 3439 O O . PHE B 1 197 ? -25.156 -9.008 -4.461 1 97.69 197 PHE B O 1
ATOM 3446 N N . GLU B 1 198 ? -24.594 -8.367 -2.379 1 96.62 198 GLU B N 1
ATOM 3447 C CA . GLU B 1 198 ? -25.875 -8.781 -1.814 1 96.62 198 GLU B CA 1
ATOM 3448 C C . GLU B 1 198 ? -27.031 -8.023 -2.451 1 96.62 198 GLU B C 1
ATOM 3450 O O . GLU B 1 198 ? -28.094 -8.594 -2.707 1 96.62 198 GLU B O 1
ATOM 3455 N N . LYS B 1 199 ? -26.844 -6.832 -2.688 1 95.81 199 LYS B N 1
ATOM 3456 C CA . LYS B 1 199 ? -27.875 -6 -3.301 1 95.81 199 LYS B CA 1
ATOM 3457 C C . LYS B 1 199 ? -28.172 -6.453 -4.727 1 95.81 199 LYS B C 1
ATOM 3459 O O . LYS B 1 199 ? -29.25 -6.168 -5.266 1 95.81 199 LYS B O 1
ATOM 3464 N N . GLU B 1 200 ? -27.25 -7.129 -5.348 1 96.19 200 GLU B N 1
ATOM 3465 C CA . GLU B 1 200 ? -27.453 -7.699 -6.676 1 96.19 200 GLU B CA 1
ATOM 3466 C C . GLU B 1 200 ? -27.969 -9.133 -6.586 1 96.19 200 GLU B C 1
ATOM 3468 O O . GLU B 1 200 ? -28.094 -9.82 -7.602 1 96.19 200 GLU B O 1
ATOM 3473 N N . GLY B 1 201 ? -28.188 -9.641 -5.391 1 96.44 201 GLY B N 1
ATOM 3474 C CA . GLY B 1 201 ? -28.766 -10.953 -5.172 1 96.44 201 GLY B CA 1
ATOM 3475 C C . GLY B 1 201 ? -27.734 -12.07 -5.195 1 96.44 201 GLY B C 1
ATOM 3476 O O . GLY B 1 201 ? -28.078 -13.227 -5.441 1 96.44 201 GLY B O 1
ATOM 3477 N N . VAL B 1 202 ? -26.516 -11.742 -5 1 97.56 202 VAL B N 1
ATOM 3478 C CA . VAL B 1 202 ? -25.453 -12.742 -5.031 1 97.56 202 VAL B CA 1
ATOM 3479 C C . VAL B 1 202 ? -24.797 -12.844 -3.654 1 97.56 202 VAL B C 1
ATOM 3481 O O . VAL B 1 202 ? -24.328 -11.836 -3.107 1 97.56 202 VAL B O 1
ATOM 3484 N N . GLU B 1 203 ? -24.812 -14 -3.096 1 96.69 203 GLU B N 1
ATOM 3485 C CA . GLU B 1 203 ? -24.094 -14.273 -1.855 1 96.69 203 GLU B CA 1
ATOM 3486 C C . GLU B 1 203 ? -22.641 -14.672 -2.135 1 96.69 203 GLU B C 1
ATOM 3488 O O . GLU B 1 203 ? -22.391 -15.641 -2.852 1 96.69 203 GLU B O 1
ATOM 3493 N N . VAL B 1 204 ? -21.719 -13.945 -1.515 1 97.75 204 VAL B N 1
ATOM 3494 C CA . VAL B 1 204 ? -20.312 -14.195 -1.82 1 97.75 204 VAL B CA 1
ATOM 3495 C C . VAL B 1 204 ? -19.641 -14.891 -0.64 1 97.75 204 VAL B C 1
ATOM 3497 O O . VAL B 1 204 ? -20.156 -14.867 0.479 1 97.75 204 VAL B O 1
ATOM 3500 N N . ILE B 1 205 ? -18.562 -15.555 -0.875 1 98.06 205 ILE B N 1
ATOM 3501 C CA . ILE B 1 205 ? -17.625 -16.031 0.126 1 98.06 205 ILE B CA 1
ATOM 3502 C C . ILE B 1 205 ? -16.469 -15.047 0.268 1 98.06 205 ILE B C 1
ATOM 3504 O O . ILE B 1 205 ? -15.578 -14.992 -0.586 1 98.06 205 ILE B O 1
ATOM 3508 N N . PRO B 1 206 ? -16.453 -14.281 1.342 1 98.12 206 PRO B N 1
ATOM 3509 C CA . PRO B 1 206 ? -15.438 -13.25 1.478 1 98.12 206 PRO B CA 1
ATOM 3510 C C . PRO B 1 206 ? -14.039 -13.82 1.726 1 98.12 206 PRO B C 1
ATOM 3512 O O . PRO B 1 206 ? -13.875 -14.703 2.576 1 98.12 206 PRO B O 1
ATOM 3515 N N . ALA B 1 207 ? -13.062 -13.414 1.018 1 98.19 207 ALA B N 1
ATOM 3516 C CA . ALA B 1 207 ? -11.648 -13.711 1.201 1 98.19 207 ALA B CA 1
ATOM 3517 C C . ALA B 1 207 ? -10.828 -12.43 1.299 1 98.19 207 ALA B C 1
ATOM 3519 O O . ALA B 1 207 ? -10.336 -11.922 0.289 1 98.19 207 ALA B O 1
ATOM 3520 N N . PRO B 1 208 ? -10.625 -11.953 2.51 1 98.06 208 PRO B N 1
ATOM 3521 C CA . PRO B 1 208 ? -9.977 -10.656 2.697 1 98.06 208 PRO B CA 1
ATOM 3522 C C . PRO B 1 208 ? -8.477 -10.695 2.416 1 98.06 208 PRO B C 1
ATOM 3524 O O . PRO B 1 208 ? -7.801 -11.648 2.801 1 98.06 208 PRO B O 1
ATOM 3527 N N . ALA B 1 209 ? -7.988 -9.703 1.693 1 97.44 209 ALA B N 1
ATOM 3528 C CA . ALA B 1 209 ? -6.574 -9.484 1.408 1 97.44 209 ALA B CA 1
ATOM 3529 C C . ALA B 1 209 ? -6.125 -8.109 1.908 1 97.44 209 ALA B C 1
ATOM 3531 O O . ALA B 1 209 ? -6.926 -7.348 2.453 1 97.44 209 ALA B O 1
ATOM 3532 N N . ASP B 1 210 ? -4.867 -7.812 1.833 1 96.81 210 ASP B N 1
ATOM 3533 C CA . ASP B 1 210 ? -4.312 -6.473 1.993 1 96.81 210 ASP B CA 1
ATOM 3534 C C . ASP B 1 210 ? -4.707 -5.871 3.34 1 96.81 210 ASP B C 1
ATOM 3536 O O . ASP B 1 210 ? -5.27 -4.777 3.396 1 96.81 210 ASP B O 1
ATOM 3540 N N . PHE B 1 211 ? -4.418 -6.609 4.379 1 96.94 211 PHE B N 1
ATOM 3541 C CA . PHE B 1 211 ? -4.633 -6.082 5.723 1 96.94 211 PHE B CA 1
ATOM 3542 C C . PHE B 1 211 ? -3.689 -4.918 6.004 1 96.94 211 PHE B C 1
ATOM 3544 O O . PHE B 1 211 ? -2.611 -4.828 5.414 1 96.94 211 PHE B O 1
ATOM 3551 N N . ARG B 1 212 ? -4.145 -4.066 6.969 1 95.94 212 ARG B N 1
ATOM 3552 C CA . ARG B 1 212 ? -3.357 -2.869 7.25 1 95.94 212 ARG B CA 1
ATOM 3553 C C . ARG B 1 212 ? -2.957 -2.807 8.719 1 95.94 212 ARG B C 1
ATOM 3555 O O . ARG B 1 212 ? -2.141 -1.971 9.109 1 95.94 212 ARG B O 1
ATOM 3562 N N . THR B 1 213 ? -3.539 -3.678 9.516 1 94.5 213 THR B N 1
ATOM 3563 C CA . THR B 1 213 ? -3.186 -3.66 10.93 1 94.5 213 THR B CA 1
ATOM 3564 C C . THR B 1 213 ? -3.168 -5.078 11.5 1 94.5 213 THR B C 1
ATOM 3566 O O . THR B 1 213 ? -3.809 -5.977 10.961 1 94.5 213 THR B O 1
ATOM 3569 N N . ASN B 1 214 ? -2.443 -5.195 12.539 1 91.06 214 ASN B N 1
ATOM 3570 C CA . ASN B 1 214 ? -2.334 -6.477 13.227 1 91.06 214 ASN B CA 1
ATOM 3571 C C . ASN B 1 214 ? -3.658 -6.891 13.859 1 91.06 214 ASN B C 1
ATOM 3573 O O . ASN B 1 214 ? -4.531 -6.047 14.086 1 91.06 214 ASN B O 1
ATOM 3577 N N . ARG B 1 215 ? -3.746 -8.258 14.078 1 88.12 215 ARG B N 1
ATOM 3578 C CA . ARG B 1 215 ? -4.875 -8.828 14.805 1 88.12 215 ARG B CA 1
ATOM 3579 C C . ARG B 1 215 ? -4.402 -9.781 15.891 1 88.12 215 ARG B C 1
ATOM 3581 O O . ARG B 1 215 ? -3.68 -10.742 15.609 1 88.12 215 ARG B O 1
ATOM 3588 N N . PRO B 1 216 ? -4.68 -9.531 17.062 1 81.88 216 PRO B N 1
ATOM 3589 C CA . PRO B 1 216 ? -5.418 -8.406 17.641 1 81.88 216 PRO B CA 1
ATOM 3590 C C . PRO B 1 216 ? -4.566 -7.148 17.781 1 81.88 216 PRO B C 1
ATOM 3592 O O . PRO B 1 216 ? -3.338 -7.219 17.688 1 81.88 216 PRO B O 1
ATOM 3595 N N . GLN B 1 217 ? -5.277 -6.133 17.969 1 83 217 GLN B N 1
ATOM 3596 C CA . GLN B 1 217 ? -4.562 -4.883 18.172 1 83 217 GLN B CA 1
ATOM 3597 C C . GLN B 1 217 ? -3.922 -4.84 19.562 1 83 217 GLN B C 1
ATOM 3599 O O . GLN B 1 217 ? -4.539 -5.246 20.547 1 83 217 GLN B O 1
ATOM 3604 N N . SER B 1 218 ? -2.633 -4.648 19.547 1 82.38 218 SER B N 1
ATOM 3605 C CA . SER B 1 218 ? -1.922 -4.461 20.797 1 82.38 218 SER B CA 1
ATOM 3606 C C . SER B 1 218 ? -1.35 -3.051 20.906 1 82.38 218 SER B C 1
ATOM 3608 O O . SER B 1 218 ? -1.008 -2.436 19.891 1 82.38 218 SER B O 1
ATOM 3610 N N . PHE B 1 219 ? -1.314 -2.586 22.203 1 84.19 219 PHE B N 1
ATOM 3611 C CA . PHE B 1 219 ? -0.772 -1.247 22.406 1 84.19 219 PHE B CA 1
ATOM 3612 C C . PHE B 1 219 ? 0.726 -1.305 22.688 1 84.19 219 PHE B C 1
ATOM 3614 O O . PHE B 1 219 ? 1.192 -2.176 23.422 1 84.19 219 PHE B O 1
ATOM 3621 N N . ASN B 1 220 ? 1.427 -0.458 21.984 1 82.94 220 ASN B N 1
ATOM 3622 C CA . ASN B 1 220 ? 2.809 -0.135 22.328 1 82.94 220 ASN B CA 1
ATOM 3623 C C . ASN B 1 220 ? 3.119 1.337 22.078 1 82.94 220 ASN B C 1
ATOM 3625 O O . ASN B 1 220 ? 2.436 1.994 21.297 1 82.94 220 ASN B O 1
ATOM 3629 N N . MET B 1 221 ? 4.066 1.832 22.766 1 83.56 221 MET B N 1
ATOM 3630 C CA . MET B 1 221 ? 4.375 3.26 22.734 1 83.56 221 MET B CA 1
ATOM 3631 C C . MET B 1 221 ? 4.727 3.711 21.312 1 83.56 221 MET B C 1
ATOM 3633 O O . MET B 1 221 ? 4.504 4.867 20.953 1 83.56 221 MET B O 1
ATOM 3637 N N . ASN B 1 222 ? 5.219 2.836 20.531 1 85.25 222 ASN B N 1
ATOM 3638 C CA . ASN B 1 222 ? 5.59 3.17 19.156 1 85.25 222 ASN B CA 1
ATOM 3639 C C . ASN B 1 222 ? 4.363 3.521 18.312 1 85.25 222 ASN B C 1
ATOM 3641 O O . ASN B 1 222 ? 4.484 4.199 17.297 1 85.25 222 ASN B O 1
ATOM 3645 N N . LYS B 1 223 ? 3.252 3.062 18.75 1 90.94 223 LYS B N 1
ATOM 3646 C CA . LYS B 1 223 ? 2.018 3.289 18.016 1 90.94 223 LYS B CA 1
ATOM 3647 C C . LYS B 1 223 ? 1.5 4.711 18.219 1 90.94 223 LYS B C 1
ATOM 3649 O O . LYS B 1 223 ? 0.55 5.133 17.562 1 90.94 223 LYS B O 1
ATOM 3654 N N . LEU B 1 224 ? 2.195 5.469 19.094 1 93.69 224 LEU B N 1
ATOM 3655 C CA . LEU B 1 224 ? 1.796 6.852 19.344 1 93.69 224 LEU B CA 1
ATOM 3656 C C . LEU B 1 224 ? 2.592 7.816 18.469 1 93.69 224 LEU B C 1
ATOM 3658 O O . LEU B 1 224 ? 2.336 9.023 18.469 1 93.69 224 LEU B O 1
ATOM 3662 N N . ARG B 1 225 ? 3.539 7.309 17.688 1 94.25 225 ARG B N 1
ATOM 3663 C CA . ARG B 1 225 ? 4.297 8.156 16.781 1 94.25 225 ARG B CA 1
ATOM 3664 C C . ARG B 1 225 ? 3.408 8.688 15.664 1 94.25 225 ARG B C 1
ATOM 3666 O O . ARG B 1 225 ? 2.686 7.922 15.023 1 94.25 225 ARG B O 1
ATOM 3673 N N . PRO B 1 226 ? 3.479 10.016 15.508 1 96.19 226 PRO B N 1
ATOM 3674 C CA . PRO B 1 226 ? 2.713 10.523 14.367 1 96.19 226 PRO B CA 1
ATOM 3675 C C . PRO B 1 226 ? 3.217 9.984 13.031 1 96.19 226 PRO B C 1
ATOM 3677 O O . PRO B 1 226 ? 4.426 9.883 12.82 1 96.19 226 PRO B O 1
ATOM 3680 N N . SER B 1 227 ? 2.283 9.641 12.219 1 96.94 227 SER B N 1
ATOM 3681 C CA . SER B 1 227 ? 2.615 9.016 10.945 1 96.94 227 SER B CA 1
ATOM 3682 C C . SER B 1 227 ? 1.61 9.398 9.859 1 96.94 227 SER B C 1
ATOM 3684 O O . SER B 1 227 ? 0.401 9.391 10.102 1 96.94 227 SER B O 1
ATOM 3686 N N . ALA B 1 228 ? 2.178 9.727 8.711 1 97.44 228 ALA B N 1
ATOM 3687 C CA . ALA B 1 228 ? 1.302 10.008 7.578 1 97.44 228 ALA B CA 1
ATOM 3688 C C . ALA B 1 228 ? 0.531 8.766 7.156 1 97.44 228 ALA B C 1
ATOM 3690 O O . ALA B 1 228 ? -0.61 8.852 6.695 1 97.44 228 ALA B O 1
ATOM 3691 N N . ASP B 1 229 ? 1.089 7.602 7.285 1 96.88 229 ASP B N 1
ATOM 3692 C CA . ASP B 1 229 ? 0.414 6.348 6.961 1 96.88 229 ASP B CA 1
ATOM 3693 C C . ASP B 1 229 ? -0.772 6.105 7.895 1 96.88 229 ASP B C 1
ATOM 3695 O O . ASP B 1 229 ? -1.815 5.613 7.465 1 96.88 229 ASP B O 1
ATOM 3699 N N . ALA B 1 230 ? -0.521 6.391 9.148 1 97.69 230 ALA B N 1
ATOM 3700 C CA . ALA B 1 230 ? -1.617 6.262 10.102 1 97.69 230 ALA B CA 1
ATOM 3701 C C . ALA B 1 230 ? -2.77 7.195 9.75 1 97.69 230 ALA B C 1
ATOM 3703 O O . ALA B 1 230 ? -3.939 6.816 9.844 1 97.69 230 ALA B O 1
ATOM 3704 N N . LEU B 1 231 ? -2.389 8.398 9.383 1 98.25 231 LEU B N 1
ATOM 3705 C CA . LEU B 1 231 ? -3.416 9.336 8.938 1 98.25 231 LEU B CA 1
ATOM 3706 C C . LEU B 1 231 ? -4.18 8.781 7.742 1 98.25 231 LEU B C 1
ATOM 3708 O O . LEU B 1 231 ? -5.406 8.875 7.684 1 98.25 231 LEU B O 1
ATOM 3712 N N . SER B 1 232 ? -3.51 8.211 6.812 1 97.88 232 SER B N 1
ATOM 3713 C CA . SER B 1 232 ? -4.129 7.594 5.645 1 97.88 232 SER B CA 1
ATOM 3714 C C . SER B 1 232 ? -5.109 6.5 6.055 1 97.88 232 SER B C 1
ATOM 3716 O O . SER B 1 232 ? -6.215 6.418 5.516 1 97.88 232 SER B O 1
ATOM 3718 N N . ASP B 1 233 ? -4.715 5.672 6.992 1 98.12 233 ASP B N 1
ATOM 3719 C CA . ASP B 1 233 ? -5.582 4.605 7.473 1 98.12 233 ASP B CA 1
ATOM 3720 C C . ASP B 1 233 ? -6.867 5.168 8.078 1 98.12 233 ASP B C 1
ATOM 3722 O O . ASP B 1 233 ? -7.953 4.621 7.867 1 98.12 233 ASP B O 1
ATOM 3726 N N . SER B 1 234 ? -6.707 6.207 8.867 1 98.25 234 SER B N 1
ATOM 3727 C CA . SER B 1 234 ? -7.867 6.859 9.461 1 98.25 234 SER B CA 1
ATOM 3728 C C . SER B 1 234 ? -8.82 7.379 8.391 1 98.25 234 SER B C 1
ATOM 3730 O O . SER B 1 234 ? -10.039 7.266 8.523 1 98.25 234 SER B O 1
ATOM 3732 N N . VAL B 1 235 ? -8.242 7.93 7.383 1 97.88 235 VAL B N 1
ATOM 3733 C CA . VAL B 1 235 ? -9.039 8.484 6.297 1 97.88 235 VAL B CA 1
ATOM 3734 C C . VAL B 1 235 ? -9.758 7.359 5.555 1 97.88 235 VAL B C 1
ATOM 3736 O O . VAL B 1 235 ? -10.93 7.496 5.188 1 97.88 235 VAL B O 1
ATOM 3739 N N . ILE B 1 236 ? -9.086 6.246 5.277 1 97.5 236 ILE B N 1
ATOM 3740 C CA . ILE B 1 236 ? -9.688 5.086 4.633 1 97.5 236 ILE B CA 1
ATOM 3741 C C . ILE B 1 236 ? -10.914 4.637 5.422 1 97.5 236 ILE B C 1
ATOM 3743 O O . ILE B 1 236 ? -11.977 4.379 4.844 1 97.5 236 ILE B O 1
ATOM 3747 N N . TYR B 1 237 ? -10.734 4.578 6.754 1 98.19 237 TYR B N 1
ATOM 3748 C CA . TYR B 1 237 ? -11.859 4.195 7.605 1 98.19 237 TYR B CA 1
ATOM 3749 C C . TYR B 1 237 ? -13.031 5.148 7.41 1 98.19 237 TYR B C 1
ATOM 3751 O O . TYR B 1 237 ? -14.172 4.707 7.219 1 98.19 237 TYR B O 1
ATOM 3759 N N . MET B 1 238 ? -12.758 6.441 7.488 1 97.19 238 MET B N 1
ATOM 3760 C CA . MET B 1 238 ? -13.812 7.449 7.383 1 97.19 238 MET B CA 1
ATOM 3761 C C . MET B 1 238 ? -14.516 7.363 6.031 1 97.19 238 MET B C 1
ATOM 3763 O O . MET B 1 238 ? -15.742 7.438 5.957 1 97.19 238 MET B O 1
ATOM 3767 N N . GLN B 1 239 ? -13.758 7.176 5.012 1 95.31 239 GLN B N 1
ATOM 3768 C CA . GLN B 1 239 ? -14.32 7.082 3.668 1 95.31 239 GLN B CA 1
ATOM 3769 C C . GLN B 1 239 ? -15.18 5.828 3.516 1 95.31 239 GLN B C 1
ATOM 3771 O O . GLN B 1 239 ? -16.266 5.879 2.936 1 95.31 239 GLN B O 1
ATOM 3776 N N . GLU B 1 240 ? -14.68 4.754 4.012 1 96.31 240 GLU B N 1
ATOM 3777 C CA . GLU B 1 240 ? -15.422 3.5 3.904 1 96.31 240 GLU B CA 1
ATOM 3778 C C . GLU B 1 240 ? -16.734 3.568 4.672 1 96.31 240 GLU B C 1
ATOM 3780 O O . GLU B 1 240 ? -17.766 3.074 4.199 1 96.31 240 GLU B O 1
ATOM 3785 N N . LYS B 1 241 ? -16.688 4.199 5.836 1 95.44 241 LYS B N 1
ATOM 3786 C CA . LYS B 1 241 ? -17.906 4.352 6.609 1 95.44 241 LYS B CA 1
ATOM 3787 C C . LYS B 1 241 ? -18.922 5.227 5.875 1 95.44 241 LYS B C 1
ATOM 3789 O O . LYS B 1 241 ? -20.109 4.887 5.797 1 95.44 241 LYS B O 1
ATOM 3794 N N . LEU B 1 242 ? -18.453 6.305 5.352 1 93.62 242 LEU B N 1
ATOM 3795 C CA . LEU B 1 242 ? -19.328 7.199 4.605 1 93.62 242 LEU B CA 1
ATOM 3796 C C . LEU B 1 242 ? -19.906 6.5 3.383 1 93.62 242 LEU B C 1
ATOM 3798 O O . LEU B 1 242 ? -21.125 6.574 3.135 1 93.62 242 LEU B O 1
ATOM 3802 N N . ARG B 1 243 ? -19.141 5.781 2.621 1 93.44 243 ARG B N 1
ATOM 3803 C CA . ARG B 1 243 ? -19.578 5.109 1.4 1 93.44 243 ARG B CA 1
ATOM 3804 C C . ARG B 1 243 ? -20.5 3.938 1.718 1 93.44 243 ARG B C 1
ATOM 3806 O O . ARG B 1 243 ? -21.406 3.631 0.943 1 93.44 243 ARG B O 1
ATOM 3813 N N . SER B 1 244 ? -20.219 3.322 2.836 1 94.44 244 SER B N 1
ATOM 3814 C CA . SER B 1 244 ? -21.094 2.238 3.266 1 94.44 244 SER B CA 1
ATOM 3815 C C . SER B 1 244 ? -22.5 2.756 3.578 1 94.44 244 SER B C 1
ATOM 3817 O O . SER B 1 244 ? -23.484 2.107 3.244 1 94.44 244 SER B O 1
ATOM 3819 N N . VAL B 1 245 ? -22.516 3.908 4.207 1 93.25 245 VAL B N 1
ATOM 3820 C CA . VAL B 1 245 ? -23.797 4.527 4.539 1 93.25 245 VAL B CA 1
ATOM 3821 C C . VAL B 1 245 ? -24.547 4.895 3.256 1 93.25 245 VAL B C 1
ATOM 3823 O O . VAL B 1 245 ? -25.734 4.633 3.129 1 93.25 245 VAL B O 1
ATOM 3826 N N . VAL B 1 246 ? -23.844 5.41 2.336 1 90.62 246 VAL B N 1
ATOM 3827 C CA . VAL B 1 246 ? -24.438 5.793 1.059 1 90.62 246 VAL B CA 1
ATOM 3828 C C . VAL B 1 246 ? -24.938 4.547 0.329 1 90.62 246 VAL B C 1
ATOM 3830 O O . VAL B 1 246 ? -26.047 4.551 -0.224 1 90.62 246 VAL B O 1
ATOM 3833 N N . THR B 1 247 ? -24.188 3.492 0.328 1 91.12 247 THR B N 1
ATOM 3834 C CA . THR B 1 247 ? -24.547 2.242 -0.336 1 91.12 247 THR B CA 1
ATOM 3835 C C . THR B 1 247 ? -25.766 1.612 0.313 1 91.12 247 THR B C 1
ATOM 3837 O O . THR B 1 247 ? -26.656 1.112 -0.382 1 91.12 247 THR B O 1
ATOM 3840 N N . GLN B 1 248 ? -25.797 1.747 1.575 1 91.06 248 GLN B N 1
ATOM 3841 C CA . GLN B 1 248 ? -26.875 1.106 2.32 1 91.06 248 GLN B CA 1
ATOM 3842 C C . GLN B 1 248 ? -28.188 1.866 2.148 1 91.06 248 GLN B C 1
ATOM 3844 O O . GLN B 1 248 ? -29.25 1.258 1.946 1 91.06 248 GLN B O 1
ATOM 3849 N N . TYR B 1 249 ? -28.125 3.199 2.143 1 90.12 249 TYR B N 1
ATOM 3850 C CA . TYR B 1 249 ? -29.359 3.947 2.316 1 90.12 249 TYR B CA 1
ATOM 3851 C C . TYR B 1 249 ? -29.703 4.734 1.058 1 90.12 249 TYR B C 1
ATOM 3853 O O . TYR B 1 249 ? -30.859 5.113 0.851 1 90.12 249 TYR B O 1
ATOM 3861 N N . LEU B 1 250 ? -28.766 5.16 0.298 1 80.5 250 LEU B N 1
ATOM 3862 C CA . LEU B 1 250 ? -29.078 6.047 -0.817 1 80.5 250 LEU B CA 1
ATOM 3863 C C . LEU B 1 250 ? -29.031 5.289 -2.141 1 80.5 250 LEU B C 1
ATOM 3865 O O . LEU B 1 250 ? -29.547 5.773 -3.154 1 80.5 250 LEU B O 1
ATOM 3869 N N . GLY B 1 251 ? -28.906 4.059 -2.186 1 64.69 251 GLY B N 1
ATOM 3870 C CA . GLY B 1 251 ? -28.938 3.209 -3.365 1 64.69 251 GLY B CA 1
ATOM 3871 C C . GLY B 1 251 ? -28.188 3.803 -4.547 1 64.69 251 GLY B C 1
ATOM 3872 O O . GLY B 1 251 ? -28.672 3.74 -5.684 1 64.69 251 GLY B O 1
ATOM 3873 N N . TYR B 1 252 ? -27.156 4.457 -4.582 1 55.69 252 TYR B N 1
ATOM 3874 C CA . TYR B 1 252 ? -26.703 5.016 -5.855 1 55.69 252 TYR B CA 1
ATOM 3875 C C . TYR B 1 252 ? -26.391 3.906 -6.852 1 55.69 252 TYR B C 1
ATOM 3877 O O . TYR B 1 252 ? -26.031 2.795 -6.461 1 55.69 252 TYR B O 1
#

pLDDT: mean 93.43, std 7.0, range [55.69, 98.88]

InterPro domains:
  IPR003848 Domain of unknown function DUF218 [PF02698] (77-240)
  IPR003848 Domain of unknown function DUF218 [cd06259] (77-216)
  IPR014729 Rossmann-like alpha/beta/alpha sandwich fold [G3DSA:3.40.50.620] (70-208)
  IPR051599 Cell Envelope Integrity and Synthesis Associated Protein [PTHR30336] (40-218)

Sequence (504 aa):
MIYILKFGASLLMPPGIFILIFLGMGIWLWRKNEKRAASIVGAVTIVFYLLSTFWVSGLLIGSLENKYSMPEGFDGDCIVMLGGGALSGTSALEGEGTLSGAAGSRMALVAQLYKKTGLPVIVSGGQVYDDSGNEAHIASRELMLLGVPENKILIEDKSLNTRQNAIFTCEIIRKHGWNRPILVTSAFHMDRSVLNFEKEGVEVIPAPADFRTNRPQSFNMNKLRPSADALSDSVIYMQEKLRSVVTQYLGYMIYILKFGASLLMPPGIFILIFLGMGIWLWRKNEKRAASIVGAVTIVFYLLSTFWVSGLLIGSLENKYSMPEGFDGDCIVMLGGGALSGTSALEGEGTLSGAAGSRMALVAQLYKKTGLPVIVSGGQVYDDSGNEAHIASRELMLLGVPENKILIEDKSLNTRQNAIFTCEIIRKHGWNRPILVTSAFHMDRSVLNFEKEGVEVIPAPADFRTNRPQSFNMNKLRPSADALSDSVIYMQEKLRSVVTQYLGY

Organism: NCBI:txid82374

Foldseek 3Di:
DVLVVVLVVLLVDPPNVVLVVLLVVLVVCVVVVVPVVSVVSNVVSVVVLLLQFLQNLVVLLVVQLVPDAADPDDPFQEEEEEADFKAFQPDDPDDTIAGDPQRVFLLVVRLVVCVVPVHAYEYAEADQDPRTDQRQVRSLVVSVVSPNDNVSYHYHHPDNDLLSRLVSVVVVCVVVPTAEYEYEGASNQQVLNQLSNVVVVGHYRYGHTDDDHDPPDDDDPSSSRGHPVSSVSSVSSVVSVVVSVCVVPVVD/DVLVVVLVVLLVDPPNVVLVVLLVVLVVCVVVVVPVVSVVSNVVSVVVLLLQFLQNLVVLLVVQLVPDAADPDPPFQAEEEEADFKAFQPDDPDDTIAGDPQRVFLLVVRLVVCVVPVHAYEYAEADQDPRTDQRQVRSLVVSVVSPNDNVSYHYHHPDNDLLSRLVSVVVVCVVVPTAEYEYEGASNQQVLNQLSNVVVVGHYRYGHTDDDHDPPDDDDPSRSRGHPVSSVSSVSSVVSVVVSVCVVPVVD